Protein AF-0000000066437448 (afdb_homodimer)

Secondary structure (DSSP, 8-state):
-HHHHHHHHHHHHHHT----PEEEEEEEEEEEE--B-TTTEEEEEEE-SSS-EEEEEEEE-S-BSEEEEEEEEEEEESS-TTSEEEEEEEEEHHHHHHHHTTSHHHHHHHHHHHTTEE---SSSBPSEEEEEEEEE----GGGGGSPPEEEEEEEEEEEE-TT--EEEEEEEEEEEEEEEEEES----GGGGGS----/--HHHHHHHHHHHHHT----PEEEEEEEEEEEE--B-TTTEEEEEEE-SSS-EEEEEEEE-S-BSEEEEEEEEEEEESS-TTSEEEEEEEEEHHHHHHHHTTSHHHHHHHHHHHTTEE---SSSBPSEEEEEEEEE----GGGGGSPPEEEEEEEEEEEE-TT--EEEEEEEEEEEEEEEEEES----GGGGGS----

Structure (mmCIF, N/CA/C/O backbone):
data_AF-0000000066437448-model_v1
#
loop_
_entity.id
_entity.type
_entity.pdbx_description
1 polymer 'Uncharacterized protein, isoform A'
#
loop_
_atom_site.group_PDB
_atom_site.id
_atom_site.type_symbol
_atom_site.label_atom_id
_atom_site.label_alt_id
_atom_site.label_comp_id
_atom_site.label_asym_id
_atom_site.label_entity_id
_atom_site.label_seq_id
_atom_site.pdbx_PDB_ins_code
_atom_site.Cartn_x
_atom_site.Cartn_y
_atom_site.Cartn_z
_atom_site.occupancy
_atom_site.B_iso_or_equiv
_atom_site.auth_seq_id
_atom_site.auth_comp_id
_atom_site.auth_asym_id
_atom_site.auth_atom_id
_atom_site.pdbx_PDB_model_num
ATOM 1 N N . MET A 1 1 ? 42.312 22.422 -42.688 1 32.41 1 MET A N 1
ATOM 2 C CA . MET A 1 1 ? 42.344 22 -41.281 1 32.41 1 MET A CA 1
ATOM 3 C C . MET A 1 1 ? 41.062 22.359 -40.562 1 32.41 1 MET A C 1
ATOM 5 O O . MET A 1 1 ? 40.719 21.766 -39.562 1 32.41 1 MET A O 1
ATOM 9 N N . LEU A 1 2 ? 40.344 23.406 -40.938 1 45.53 2 LEU A N 1
ATOM 10 C CA . LEU A 1 2 ? 39.125 23.906 -40.312 1 45.53 2 LEU A CA 1
ATOM 11 C C . LEU A 1 2 ? 37.938 23 -40.625 1 45.53 2 LEU A C 1
ATOM 13 O O . LEU A 1 2 ? 37.031 22.844 -39.781 1 45.53 2 LEU A O 1
ATOM 17 N N . LEU A 1 3 ? 37.75 22.406 -41.781 1 44.84 3 LEU A N 1
ATOM 18 C CA . LEU A 1 3 ? 36.625 21.578 -42.125 1 44.84 3 LEU A CA 1
ATOM 19 C C . LEU A 1 3 ? 36.625 20.266 -41.344 1 44.84 3 LEU A C 1
ATOM 21 O O . LEU A 1 3 ? 35.562 19.734 -41 1 44.84 3 LEU A O 1
ATOM 25 N N . TYR A 1 4 ? 37.812 19.625 -41.031 1 41.59 4 TYR A N 1
ATOM 26 C CA . TYR A 1 4 ? 37.844 18.375 -40.281 1 41.59 4 TYR A CA 1
ATOM 27 C C . TYR A 1 4 ? 37.438 18.609 -38.844 1 41.59 4 TYR A C 1
ATOM 29 O O . TYR A 1 4 ? 37.062 17.672 -38.125 1 41.59 4 TYR A O 1
ATOM 37 N N . THR A 1 5 ? 37.625 19.859 -38.281 1 39.62 5 THR A N 1
ATOM 38 C CA . THR A 1 5 ? 37.219 20.094 -36.875 1 39.62 5 THR A CA 1
ATOM 39 C C . THR A 1 5 ? 35.719 20.156 -36.75 1 39.62 5 THR A C 1
ATOM 41 O O . THR A 1 5 ? 35.156 19.922 -35.688 1 39.62 5 THR A O 1
ATOM 44 N N . ALA A 1 6 ? 34.906 20.562 -37.844 1 45.91 6 ALA A N 1
ATOM 45 C CA . ALA A 1 6 ? 33.469 20.672 -37.656 1 45.91 6 ALA A CA 1
ATOM 46 C C . ALA A 1 6 ? 32.812 19.297 -37.562 1 45.91 6 ALA A C 1
ATOM 48 O O . ALA A 1 6 ? 31.781 19.141 -36.938 1 45.91 6 ALA A O 1
ATOM 49 N N . VAL A 1 7 ? 33.344 18.266 -38.344 1 44.06 7 VAL A N 1
ATOM 50 C CA . VAL A 1 7 ? 32.688 16.953 -38.281 1 44.06 7 VAL A CA 1
ATOM 51 C C . VAL A 1 7 ? 33.031 16.25 -37 1 44.06 7 VAL A C 1
ATOM 53 O O . VAL A 1 7 ? 32.25 15.453 -36.469 1 44.06 7 VAL A O 1
ATOM 56 N N . LEU A 1 8 ? 34.25 16.547 -36.344 1 44.06 8 LEU A N 1
ATOM 57 C CA . LEU A 1 8 ? 34.625 15.789 -35.156 1 44.06 8 LEU A CA 1
ATOM 58 C C . LEU A 1 8 ? 33.844 16.266 -33.938 1 44.06 8 LEU A C 1
ATOM 60 O O . LEU A 1 8 ? 33.656 15.5 -33 1 44.06 8 LEU A O 1
ATOM 64 N N . VAL A 1 9 ? 33.281 17.5 -34 1 45.41 9 VAL A N 1
ATOM 65 C CA . VAL A 1 9 ? 32.625 17.984 -32.812 1 45.41 9 VAL A CA 1
ATOM 66 C C . VAL A 1 9 ? 31.281 17.25 -32.625 1 45.41 9 VAL A C 1
ATOM 68 O O . VAL A 1 9 ? 30.953 16.797 -31.531 1 45.41 9 VAL A O 1
ATOM 71 N N . PRO A 1 10 ? 30.438 17.094 -33.75 1 42.94 10 PRO A N 1
ATOM 72 C CA . PRO A 1 10 ? 29.203 16.375 -33.438 1 42.94 10 PRO A CA 1
ATOM 73 C C . PRO A 1 10 ? 29.438 14.898 -33.094 1 42.94 10 PRO A C 1
ATOM 75 O O . PRO A 1 10 ? 28.688 14.312 -32.312 1 42.94 10 PRO A O 1
ATOM 78 N N . VAL A 1 11 ? 30.484 14.289 -33.688 1 42.41 11 VAL A N 1
ATOM 79 C CA . VAL A 1 11 ? 30.766 12.898 -33.375 1 42.41 11 VAL A CA 1
ATOM 80 C C . VAL A 1 11 ? 31.266 12.797 -31.922 1 42.41 11 VAL A C 1
ATOM 82 O O . VAL A 1 11 ? 30.875 11.883 -31.188 1 42.41 11 VAL A O 1
ATOM 85 N N . LEU A 1 12 ? 32.25 13.711 -31.5 1 38.25 12 LEU A N 1
ATOM 86 C CA . LEU A 1 12 ? 32.688 13.641 -30.109 1 38.25 12 LEU A CA 1
ATOM 87 C C . LEU A 1 12 ? 31.531 13.977 -29.156 1 38.25 12 LEU A C 1
ATOM 89 O O . LEU A 1 12 ? 31.438 13.406 -28.062 1 38.25 12 LEU A O 1
ATOM 93 N N . MET A 1 13 ? 30.672 14.961 -29.547 1 40.5 13 MET A N 1
ATOM 94 C CA . MET A 1 13 ? 29.562 15.219 -28.641 1 40.5 13 MET A CA 1
ATOM 95 C C . MET A 1 13 ? 28.609 14.031 -28.594 1 40.5 13 MET A C 1
ATOM 97 O O . MET A 1 13 ? 27.875 13.852 -27.625 1 40.5 13 MET A O 1
ATOM 101 N N . ALA A 1 14 ? 28.375 13.406 -29.797 1 39.91 14 ALA A N 1
ATOM 102 C CA . ALA A 1 14 ? 27.484 12.25 -29.812 1 39.91 14 ALA A CA 1
ATOM 103 C C . ALA A 1 14 ? 28.094 11.086 -29.031 1 39.91 14 ALA A C 1
ATOM 105 O O . ALA A 1 14 ? 27.375 10.219 -28.531 1 39.91 14 ALA A O 1
ATOM 106 N N . MET A 1 15 ? 29.359 10.867 -29.062 1 36.28 15 MET A N 1
ATOM 107 C CA . MET A 1 15 ? 29.953 9.695 -28.438 1 36.28 15 MET A CA 1
ATOM 108 C C . MET A 1 15 ? 29.906 9.812 -26.906 1 36.28 15 MET A C 1
ATOM 110 O O . MET A 1 15 ? 30.109 8.828 -26.203 1 36.28 15 MET A O 1
ATOM 114 N N . CYS A 1 16 ? 30.141 11.039 -26.406 1 36.47 16 CYS A N 1
ATOM 115 C CA . CYS A 1 16 ? 30.109 11.086 -24.953 1 36.47 16 CYS A CA 1
ATOM 116 C C . CYS A 1 16 ? 28.688 10.961 -24.422 1 36.47 16 CYS A C 1
ATOM 118 O O . CYS A 1 16 ? 28.203 11.836 -23.703 1 36.47 16 CYS A O 1
ATOM 120 N N . HIS A 1 17 ? 27.766 10.602 -25.25 1 40 17 HIS A N 1
ATOM 121 C CA . HIS A 1 17 ? 26.578 10.156 -24.516 1 40 17 HIS A CA 1
ATOM 122 C C . HIS A 1 17 ? 26.953 9.156 -23.422 1 40 17 HIS A C 1
ATOM 124 O O . HIS A 1 17 ? 26.828 7.945 -23.609 1 40 17 HIS A O 1
ATOM 130 N N . GLY A 1 18 ? 28.125 9.289 -22.859 1 42.72 18 GLY A N 1
ATOM 131 C CA . GLY A 1 18 ? 28.281 8.484 -21.656 1 42.72 18 GLY A CA 1
ATOM 132 C C . GLY A 1 18 ? 26.984 8.32 -20.891 1 42.72 18 GLY A C 1
ATOM 133 O O . GLY A 1 18 ? 26.281 9.305 -20.609 1 42.72 18 GLY A O 1
ATOM 134 N N . SER A 1 19 ? 26.25 7.363 -21.141 1 50.62 19 SER A N 1
ATOM 135 C CA . SER A 1 19 ? 25.062 6.988 -20.375 1 50.62 19 SER A CA 1
ATOM 136 C C . SER A 1 19 ? 25.219 7.336 -18.906 1 50.62 19 SER A C 1
ATOM 138 O O . SER A 1 19 ? 26.078 6.785 -18.219 1 50.62 19 SER A O 1
ATOM 140 N N . LEU A 1 20 ? 25.219 8.562 -18.531 1 61.41 20 LEU A N 1
ATOM 141 C CA . LEU A 1 20 ? 25.312 9.031 -17.156 1 61.41 20 LEU A CA 1
ATOM 142 C C . LEU A 1 20 ? 24.531 8.133 -16.219 1 61.41 20 LEU A C 1
ATOM 144 O O . LEU A 1 20 ? 23.344 7.875 -16.453 1 61.41 20 LEU A O 1
ATOM 148 N N . ALA A 1 21 ? 25.297 7.348 -15.414 1 77.12 21 ALA A N 1
ATOM 149 C CA . ALA A 1 21 ? 24.75 6.492 -14.359 1 77.12 21 ALA A CA 1
ATOM 150 C C . ALA A 1 21 ? 23.828 7.277 -13.422 1 77.12 21 ALA A C 1
ATOM 152 O O . ALA A 1 21 ? 24.094 8.453 -13.141 1 77.12 21 ALA A O 1
ATOM 153 N N . GLU A 1 22 ? 22.641 6.801 -13.336 1 86.44 22 GLU A N 1
ATOM 154 C CA . GLU A 1 22 ? 21.703 7.348 -12.367 1 86.44 22 GLU A CA 1
ATOM 155 C C . GLU A 1 22 ? 21.719 6.543 -11.07 1 86.44 22 GLU A C 1
ATOM 157 O O . GLU A 1 22 ? 21.984 5.34 -11.078 1 86.44 22 GLU A O 1
ATOM 162 N N . LYS A 1 23 ? 21.609 7.324 -9.992 1 90.25 23 LYS A N 1
ATOM 163 C CA . LYS A 1 23 ? 21.516 6.637 -8.711 1 90.25 23 LYS A CA 1
ATOM 164 C C . LYS A 1 23 ? 20.094 6.105 -8.484 1 90.25 23 LYS A C 1
ATOM 166 O O . LYS A 1 23 ? 19.125 6.797 -8.766 1 90.25 23 LYS A O 1
ATOM 171 N N . MET A 1 24 ? 20.094 4.824 -8.086 1 89.31 24 MET A N 1
ATOM 172 C CA . MET A 1 24 ? 18.812 4.172 -7.859 1 89.31 24 MET A CA 1
ATOM 173 C C . MET A 1 24 ? 18.906 3.137 -6.742 1 89.31 24 MET A C 1
ATOM 175 O O . MET A 1 24 ? 19.969 2.533 -6.547 1 89.31 24 MET A O 1
ATOM 179 N N . MET A 1 25 ? 17.812 3.084 -6.027 1 90.88 25 MET A N 1
ATOM 180 C CA . MET A 1 25 ? 17.734 2.016 -5.035 1 90.88 25 MET A CA 1
ATOM 181 C C . MET A 1 25 ? 17.234 0.721 -5.66 1 90.88 25 MET A C 1
ATOM 183 O O . MET A 1 25 ? 16.219 0.718 -6.355 1 90.88 25 MET A O 1
ATOM 187 N N . ARG A 1 26 ? 17.922 -0.376 -5.449 1 91.06 26 ARG A N 1
ATOM 188 C CA . ARG A 1 26 ? 17.531 -1.699 -5.922 1 91.06 26 ARG A CA 1
ATOM 189 C C . ARG A 1 26 ? 17.656 -2.738 -4.812 1 91.06 26 ARG A C 1
ATOM 191 O O . ARG A 1 26 ? 18.469 -2.578 -3.896 1 91.06 26 ARG A O 1
ATOM 198 N N . PRO A 1 27 ? 16.859 -3.746 -4.988 1 90.44 27 PRO A N 1
ATOM 199 C CA . PRO A 1 27 ? 16.984 -4.812 -3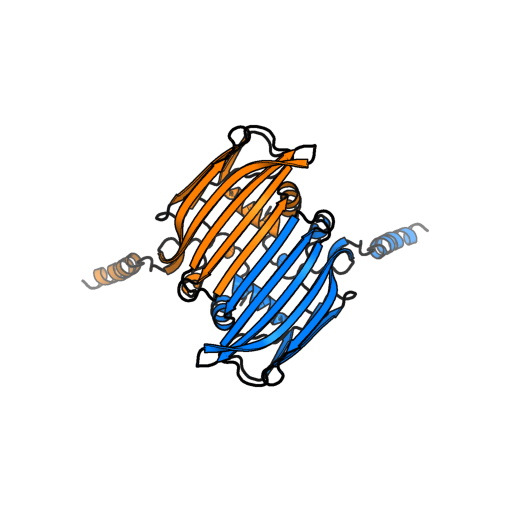.992 1 90.44 27 PRO A CA 1
ATOM 200 C C . PRO A 1 27 ? 18.234 -5.672 -4.211 1 90.44 27 PRO A C 1
ATOM 202 O O . PRO A 1 27 ? 18.609 -5.926 -5.355 1 90.44 27 PRO A O 1
ATOM 205 N N . LYS A 1 28 ? 18.891 -5.961 -3.18 1 90.88 28 LYS A N 1
ATOM 206 C CA . LYS A 1 28 ? 19.922 -6.984 -3.115 1 90.88 28 LYS A CA 1
ATOM 207 C C . LYS A 1 28 ? 19.516 -8.133 -2.203 1 90.88 28 LYS A C 1
ATOM 209 O O . LYS A 1 28 ? 19.531 -8.008 -0.978 1 90.88 28 LYS A O 1
ATOM 214 N N . PHE A 1 29 ? 19.203 -9.258 -2.838 1 91.12 29 PHE A N 1
ATOM 215 C CA . PHE A 1 29 ? 18.719 -10.406 -2.078 1 91.12 29 PHE A CA 1
ATOM 216 C C . PHE A 1 29 ? 19.891 -11.148 -1.432 1 91.12 29 PHE A C 1
ATOM 218 O O . PHE A 1 29 ? 20.906 -11.406 -2.08 1 91.12 29 PHE A O 1
ATOM 225 N N . LYS A 1 30 ? 19.719 -11.469 -0.169 1 90.56 30 LYS A N 1
ATOM 226 C CA . LYS A 1 30 ? 20.734 -12.219 0.579 1 90.56 30 LYS A CA 1
ATOM 227 C C . LYS A 1 30 ? 20.25 -13.641 0.881 1 90.56 30 LYS A C 1
ATOM 229 O O . LYS A 1 30 ? 21.062 -14.555 1.012 1 90.56 30 LYS A O 1
ATOM 234 N N . ASP A 1 31 ? 19 -13.734 1.076 1 89.56 31 ASP A N 1
ATOM 235 C CA . ASP A 1 31 ? 18.391 -15.016 1.415 1 89.56 31 ASP A CA 1
ATOM 236 C C . ASP A 1 31 ? 17.156 -15.281 0.575 1 89.56 31 ASP A C 1
ATOM 238 O O . ASP A 1 31 ? 16.234 -14.461 0.555 1 89.56 31 ASP A O 1
ATOM 242 N N . ILE A 1 32 ? 17.203 -16.328 -0.167 1 90.38 32 ILE A N 1
ATOM 243 C CA . ILE A 1 32 ? 16.047 -16.797 -0.925 1 90.38 32 ILE A CA 1
ATOM 244 C C . ILE A 1 32 ? 15.812 -18.281 -0.653 1 90.38 32 ILE A C 1
ATOM 246 O O . ILE A 1 32 ? 16.656 -19.109 -0.965 1 90.38 32 ILE A O 1
ATOM 250 N N . LYS A 1 33 ? 14.734 -18.469 0.005 1 94.44 33 LYS A N 1
ATOM 251 C CA . LYS A 1 33 ? 14.328 -19.859 0.261 1 94.44 33 LYS A CA 1
ATOM 252 C C . LYS A 1 33 ? 12.906 -20.094 -0.234 1 94.44 33 LYS A C 1
ATOM 254 O O . LYS A 1 33 ? 11.984 -19.344 0.085 1 94.44 33 LYS A O 1
ATOM 259 N N . PHE A 1 34 ? 12.734 -21.016 -0.978 1 93.88 34 PHE A N 1
ATOM 260 C CA . PHE A 1 34 ? 11.383 -21.344 -1.413 1 93.88 34 PHE A CA 1
ATOM 261 C C . PHE A 1 34 ? 11.07 -22.812 -1.173 1 93.88 34 PHE A C 1
ATOM 263 O O . PHE A 1 34 ? 11.977 -23.656 -1.163 1 93.88 34 PHE A O 1
ATOM 270 N N . TRP A 1 35 ? 9.93 -23.094 -0.94 1 97.38 35 TRP A N 1
ATOM 271 C CA . TRP A 1 35 ? 9.398 -24.422 -0.716 1 97.38 35 TRP A CA 1
ATOM 272 C C . TRP A 1 35 ? 8.008 -24.578 -1.327 1 97.38 35 TRP A C 1
ATOM 274 O O . TRP A 1 35 ? 7.195 -23.641 -1.264 1 97.38 35 TRP A O 1
ATOM 284 N N . SER A 1 36 ? 7.793 -25.672 -1.962 1 98 36 SER A N 1
ATOM 285 C CA . SER A 1 36 ? 6.465 -26.016 -2.467 1 98 36 SER A CA 1
ATOM 286 C C . SER A 1 36 ? 6.117 -27.469 -2.186 1 98 36 SER A C 1
ATOM 288 O O . SER A 1 36 ? 7.008 -28.312 -2.064 1 98 36 SER A O 1
ATOM 290 N N . ASP A 1 37 ? 4.895 -27.75 -1.979 1 98.44 37 ASP A N 1
ATOM 291 C CA . ASP A 1 37 ? 4.402 -29.125 -1.963 1 98.44 37 ASP A CA 1
ATOM 292 C C . ASP A 1 37 ? 4.184 -29.656 -3.381 1 98.44 37 ASP A C 1
ATOM 294 O O . ASP A 1 37 ? 3.219 -29.266 -4.047 1 98.44 37 ASP A O 1
ATOM 298 N N . GLU A 1 38 ? 4.957 -30.562 -3.799 1 97.38 38 GLU A N 1
ATOM 299 C CA . GLU A 1 38 ? 4.996 -31.031 -5.184 1 97.38 38 GLU A CA 1
ATOM 300 C C . GLU A 1 38 ? 3.703 -31.734 -5.562 1 97.38 38 GLU A C 1
ATOM 302 O O . GLU A 1 38 ? 3.422 -31.938 -6.746 1 97.38 38 GLU A O 1
ATOM 307 N N . LYS A 1 39 ? 3.016 -32.125 -4.531 1 97.56 39 LYS A N 1
ATOM 308 C CA . LYS A 1 39 ? 1.716 -32.719 -4.828 1 97.56 39 LYS A CA 1
ATOM 309 C C . LYS A 1 39 ? 0.787 -31.703 -5.488 1 97.56 39 LYS A C 1
ATOM 311 O O . LYS A 1 39 ? -0.072 -32.062 -6.293 1 97.56 39 LYS A O 1
ATOM 316 N N . PHE A 1 40 ? 1.05 -30.438 -5.188 1 98 40 PHE A N 1
ATOM 317 C CA . PHE A 1 40 ? 0.139 -29.391 -5.652 1 98 40 PHE A CA 1
ATOM 318 C C . PHE A 1 40 ? 0.825 -28.484 -6.668 1 98 40 PHE A C 1
ATOM 320 O O . PHE A 1 40 ? 0.279 -28.219 -7.742 1 98 40 PHE A O 1
ATOM 327 N N . VAL A 1 41 ? 2.004 -28.031 -6.285 1 98.31 41 VAL A N 1
ATOM 328 C CA . VAL A 1 41 ? 2.678 -27.031 -7.105 1 98.31 41 VAL A CA 1
ATOM 329 C C . VAL A 1 41 ? 4.191 -27.203 -7.004 1 98.31 41 VAL A C 1
ATOM 331 O O . VAL A 1 41 ? 4.695 -27.719 -6.008 1 98.31 41 VAL A O 1
ATOM 334 N N . SER A 1 42 ? 4.875 -26.844 -8.062 1 98.31 42 SER A N 1
ATOM 335 C CA . SER A 1 42 ? 6.309 -26.578 -8.086 1 98.31 42 SER A CA 1
ATOM 336 C C . SER A 1 42 ? 6.609 -25.188 -8.633 1 98.31 42 SER A C 1
ATOM 338 O O . SER A 1 42 ? 6.004 -24.75 -9.617 1 98.31 42 SER A O 1
ATOM 340 N N . HIS A 1 43 ? 7.434 -24.516 -7.91 1 96.88 43 HIS A N 1
ATOM 341 C CA . HIS A 1 43 ? 7.711 -23.156 -8.391 1 96.88 43 HIS A CA 1
ATOM 342 C C . HIS A 1 43 ? 9.172 -22.781 -8.172 1 96.88 43 HIS A C 1
ATOM 344 O O . HIS A 1 43 ? 9.898 -23.484 -7.453 1 96.88 43 HIS A O 1
ATOM 350 N N . LYS A 1 44 ? 9.617 -21.781 -8.898 1 93.88 44 LYS A N 1
ATOM 351 C CA . LYS A 1 44 ? 10.977 -21.25 -8.812 1 93.88 44 LYS A CA 1
ATOM 352 C C . LYS A 1 44 ? 10.984 -19.75 -9.07 1 93.88 44 LYS A C 1
ATOM 354 O O . LYS A 1 44 ? 10.234 -19.25 -9.906 1 93.88 44 LYS A O 1
ATOM 359 N N . VAL A 1 45 ? 11.758 -19.109 -8.289 1 90.81 45 VAL A N 1
ATOM 360 C CA . VAL A 1 45 ? 11.992 -17.688 -8.461 1 90.81 45 VAL A CA 1
ATOM 361 C C . VAL A 1 45 ? 13.484 -17.422 -8.664 1 90.81 45 VAL A C 1
ATOM 363 O O . VAL A 1 45 ? 14.312 -17.922 -7.898 1 90.81 45 VAL A O 1
ATOM 366 N N . VAL A 1 46 ? 13.742 -16.641 -9.703 1 88.06 46 VAL A N 1
ATOM 367 C CA . VAL A 1 46 ? 15.141 -16.297 -9.961 1 88.06 46 VAL A CA 1
ATOM 368 C C . VAL A 1 46 ? 15.273 -14.789 -10.148 1 88.06 46 VAL A C 1
ATOM 370 O O . VAL A 1 46 ? 14.484 -14.18 -10.875 1 88.06 46 VAL A O 1
ATOM 373 N N . TYR A 1 47 ? 16.188 -14.219 -9.406 1 83.94 47 TYR A N 1
ATOM 374 C CA . TYR A 1 47 ? 16.531 -12.812 -9.539 1 83.94 47 TYR A CA 1
ATOM 375 C C . TYR A 1 47 ? 18.031 -12.633 -9.75 1 83.94 47 TYR A C 1
ATOM 377 O O . TYR A 1 47 ? 18.844 -13.156 -8.969 1 83.94 47 TYR A O 1
ATOM 385 N N . ASP A 1 48 ? 18.312 -11.953 -10.844 1 75.56 48 ASP A N 1
ATOM 386 C CA 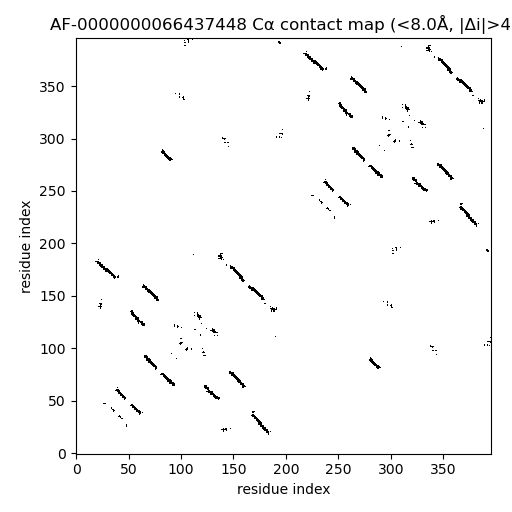. ASP A 1 48 ? 19.703 -11.625 -11.125 1 75.56 48 ASP A CA 1
ATOM 387 C C . ASP A 1 48 ? 20.016 -10.188 -10.719 1 75.56 48 ASP A C 1
ATOM 389 O O . ASP A 1 48 ? 19.484 -9.242 -11.305 1 75.56 48 ASP A O 1
ATOM 393 N N . ASN A 1 49 ? 20.938 -10.055 -9.797 1 71.88 49 ASN A N 1
ATOM 394 C CA . ASN A 1 49 ? 21.281 -8.727 -9.312 1 71.88 49 ASN A CA 1
ATOM 395 C C . ASN A 1 49 ? 21.938 -7.883 -10.398 1 71.88 49 ASN A C 1
ATOM 397 O O . ASN A 1 49 ? 21.844 -6.656 -10.383 1 71.88 49 ASN A O 1
ATOM 401 N N . SER A 1 50 ? 22.656 -8.414 -11.32 1 72.12 50 SER A N 1
ATOM 402 C CA . SER A 1 50 ? 23.359 -7.695 -12.383 1 72.12 50 SER A CA 1
ATOM 403 C C . SER A 1 50 ? 22.391 -7.32 -13.508 1 72.12 50 SER A C 1
ATOM 405 O O . SER A 1 50 ? 22.641 -6.359 -14.242 1 72.12 50 SER A O 1
ATOM 407 N N . ASP A 1 51 ? 21.297 -8.055 -13.633 1 74.81 51 ASP A N 1
ATOM 408 C CA . ASP A 1 51 ? 20.172 -7.82 -14.516 1 74.81 51 ASP A CA 1
ATOM 409 C C . ASP A 1 51 ? 18.844 -7.934 -13.758 1 74.81 51 ASP A C 1
ATOM 411 O O . ASP A 1 51 ? 18.203 -8.984 -13.766 1 74.81 51 ASP A O 1
ATOM 415 N N . PRO A 1 52 ? 18.516 -6.84 -13.172 1 79.56 52 PRO A N 1
ATOM 416 C CA . PRO A 1 52 ? 17.5 -6.93 -12.117 1 79.56 52 PRO A CA 1
ATOM 417 C C . PRO A 1 52 ? 16.125 -7.34 -12.641 1 79.56 52 PRO A C 1
ATOM 419 O O . PRO A 1 52 ? 15.125 -6.707 -12.32 1 79.56 52 PRO A O 1
ATOM 422 N N . HIS A 1 53 ? 16.141 -8.398 -13.406 1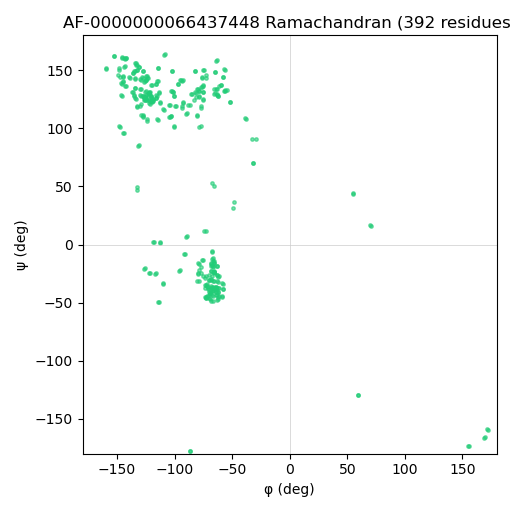 85.19 53 HIS A N 1
ATOM 423 C CA . HIS A 1 53 ? 14.891 -9.016 -13.844 1 85.19 53 HIS A CA 1
ATOM 424 C C . HIS A 1 53 ? 14.461 -10.133 -12.891 1 85.19 53 HIS A C 1
ATOM 426 O O . HIS A 1 53 ? 15.305 -10.875 -12.383 1 85.19 53 HIS A O 1
ATOM 432 N N . LEU A 1 54 ? 13.211 -10.148 -12.719 1 87.38 54 LEU A N 1
ATOM 433 C CA . LEU A 1 54 ? 12.617 -11.242 -11.961 1 87.38 54 LEU A CA 1
ATOM 434 C C . LEU A 1 54 ? 12.008 -12.281 -12.898 1 87.38 54 LEU A C 1
ATOM 436 O O . LEU A 1 54 ? 11.273 -11.93 -13.82 1 87.38 54 LEU A O 1
ATOM 440 N N . ASN A 1 55 ? 12.406 -13.555 -12.695 1 92.06 55 ASN A N 1
ATOM 441 C CA . ASN A 1 55 ? 11.773 -14.688 -13.359 1 92.06 55 ASN A CA 1
ATOM 442 C C . ASN A 1 55 ? 11.039 -15.586 -12.367 1 92.06 55 ASN A C 1
ATOM 444 O O . ASN A 1 55 ? 11.562 -15.891 -11.289 1 92.06 55 ASN A O 1
ATOM 448 N N . PHE A 1 56 ? 9.859 -15.875 -12.727 1 93.69 56 PHE A N 1
ATOM 449 C CA . PHE A 1 56 ? 9.031 -16.766 -11.922 1 93.69 56 PHE A CA 1
ATOM 450 C C . PHE A 1 56 ? 8.422 -17.859 -12.781 1 93.69 56 PHE A C 1
ATOM 452 O O . PHE A 1 56 ? 8.008 -17.625 -13.914 1 93.69 56 PHE A O 1
ATOM 459 N N . SER A 1 57 ? 8.508 -19.094 -12.258 1 96.56 57 SER A N 1
ATOM 460 C CA . SER A 1 57 ? 7.828 -20.219 -12.898 1 96.56 57 SER A CA 1
ATOM 461 C C . SER A 1 57 ? 7.098 -21.078 -11.875 1 96.56 57 SER A C 1
ATOM 463 O O . SER A 1 57 ? 7.594 -21.281 -10.766 1 96.56 57 SER A O 1
ATOM 465 N N . MET A 1 58 ? 5.996 -21.531 -12.297 1 97.75 58 MET A N 1
ATOM 466 C CA . MET A 1 58 ? 5.188 -22.391 -11.43 1 97.75 58 MET A CA 1
ATOM 467 C C . MET A 1 58 ? 4.445 -23.438 -12.242 1 97.75 58 MET A C 1
ATOM 469 O O . MET A 1 58 ? 3.857 -23.141 -13.281 1 97.75 58 MET A O 1
ATOM 473 N N . GLU A 1 59 ? 4.586 -24.594 -11.836 1 98.56 59 GLU A N 1
ATOM 474 C CA . GLU A 1 59 ? 3.773 -25.688 -12.359 1 98.56 59 GLU A CA 1
ATOM 475 C C . GLU A 1 59 ? 2.695 -26.109 -11.367 1 98.56 59 GLU A C 1
ATOM 477 O O . GLU A 1 59 ? 2.998 -26.438 -10.219 1 98.56 59 GLU A O 1
ATOM 482 N N . VAL A 1 60 ? 1.511 -25.984 -11.82 1 98.38 60 VAL A N 1
ATOM 483 C CA . VAL A 1 60 ? 0.391 -26.469 -11.016 1 98.38 60 VAL A CA 1
ATOM 484 C C . VAL A 1 60 ? 0.053 -27.906 -11.406 1 98.38 60 VAL A C 1
ATOM 486 O O . VAL A 1 60 ? -0.292 -28.172 -12.562 1 98.38 60 VAL A O 1
ATOM 489 N N . HIS A 1 61 ? 0.097 -28.812 -10.406 1 98.5 61 HIS A N 1
ATOM 490 C CA . HIS A 1 61 ? 0.037 -30.234 -10.703 1 98.5 61 HIS A CA 1
ATOM 491 C C . HIS A 1 61 ? -1.386 -30.766 -10.57 1 98.5 61 HIS A C 1
ATOM 493 O O . HIS A 1 61 ? -1.701 -31.844 -11.07 1 98.5 61 HIS A O 1
ATOM 499 N N . GLN A 1 62 ? -2.166 -30.109 -9.844 1 96.81 62 GLN A N 1
ATOM 500 C CA . GLN A 1 62 ? -3.596 -30.391 -9.758 1 96.81 62 GLN A CA 1
ATOM 501 C C . GLN A 1 62 ? -4.402 -29.109 -9.633 1 96.81 62 GLN A C 1
ATOM 503 O O . GLN A 1 62 ? -3.893 -28.094 -9.133 1 96.81 62 GLN A O 1
ATOM 508 N N . GLU A 1 63 ? -5.59 -29.203 -10.078 1 96.31 63 GLU A N 1
ATOM 509 C CA . GLU A 1 63 ? -6.441 -28.016 -10 1 96.31 63 GLU A CA 1
ATOM 510 C C . GLU A 1 63 ? -6.555 -27.516 -8.562 1 96.31 63 GLU A C 1
ATOM 512 O O . GLU A 1 63 ? -6.75 -28.312 -7.637 1 96.31 63 GLU A O 1
ATOM 517 N N . LEU A 1 64 ? -6.371 -26.25 -8.414 1 96.88 64 LEU A N 1
ATOM 518 C CA . LEU A 1 64 ? -6.535 -25.625 -7.109 1 96.88 64 LEU A CA 1
ATOM 519 C C . LEU A 1 64 ? -7.867 -24.875 -7.023 1 96.88 64 LEU A C 1
ATOM 521 O O . LEU A 1 64 ? -8.023 -23.812 -7.617 1 96.88 64 LEU A O 1
ATOM 525 N N . HIS A 1 65 ? -8.742 -25.375 -6.242 1 94.12 65 HIS A N 1
ATOM 526 C CA . HIS A 1 65 ? -10.086 -24.828 -6.176 1 94.12 65 HIS A CA 1
ATOM 527 C C . HIS A 1 65 ? -10.086 -23.438 -5.559 1 94.12 65 HIS A C 1
ATOM 529 O O . HIS A 1 65 ? -10.703 -22.516 -6.098 1 94.12 65 HIS A O 1
ATOM 535 N N . ASP A 1 66 ? -9.445 -23.297 -4.484 1 96.31 66 ASP A N 1
ATOM 536 C CA . ASP A 1 66 ? -9.328 -22.031 -3.766 1 96.31 66 ASP A CA 1
ATOM 537 C C . ASP A 1 66 ? -7.957 -21.906 -3.104 1 96.31 66 ASP A C 1
ATOM 539 O O . ASP A 1 66 ? -7.324 -22.906 -2.773 1 96.31 66 ASP A O 1
ATOM 543 N N . VAL A 1 67 ? -7.484 -20.688 -3.078 1 97.62 67 VAL A N 1
ATOM 544 C CA . VAL A 1 67 ? -6.133 -20.484 -2.564 1 97.62 67 VAL A CA 1
ATOM 545 C C . VAL A 1 67 ? -6.109 -19.25 -1.657 1 97.62 67 VAL A C 1
ATOM 547 O O . VAL A 1 67 ? -6.641 -18.203 -2.014 1 97.62 67 VAL A O 1
ATOM 550 N N . ASP A 1 68 ? -5.535 -19.391 -0.484 1 97.94 68 ASP A N 1
ATOM 551 C CA . ASP A 1 68 ? -5.215 -18.281 0.398 1 97.94 68 ASP A CA 1
ATOM 552 C C . ASP A 1 68 ? -3.729 -17.938 0.34 1 97.94 68 ASP A C 1
ATOM 554 O O . ASP A 1 68 ? -2.893 -18.828 0.133 1 97.94 68 ASP A O 1
ATOM 558 N N . ILE A 1 69 ? -3.475 -16.688 0.546 1 97.88 69 ILE A N 1
ATOM 559 C CA . ILE A 1 69 ? -2.078 -16.297 0.688 1 97.88 69 ILE A CA 1
ATOM 560 C C . ILE A 1 69 ? -1.883 -15.555 2.012 1 97.88 69 ILE A C 1
ATOM 562 O O . ILE A 1 69 ? -2.781 -14.852 2.475 1 97.88 69 ILE A O 1
ATOM 566 N N . HIS A 1 70 ? -0.822 -15.812 2.604 1 98.56 70 HIS A N 1
ATOM 567 C CA . HIS A 1 70 ? -0.328 -15.07 3.758 1 98.56 70 HIS A CA 1
ATOM 568 C C . HIS A 1 70 ? 1.018 -14.422 3.459 1 98.56 70 HIS A C 1
ATOM 570 O O . HIS A 1 70 ? 1.957 -15.094 3.031 1 98.56 70 HIS A O 1
ATOM 576 N N . VAL A 1 71 ? 1.051 -13.109 3.666 1 98.5 71 VAL A N 1
ATOM 577 C CA . VAL A 1 71 ? 2.264 -12.367 3.348 1 98.5 71 VAL A CA 1
ATOM 578 C C . VAL A 1 71 ? 2.699 -11.547 4.559 1 98.5 71 VAL A C 1
ATOM 580 O O . VAL A 1 71 ? 1.896 -10.805 5.137 1 98.5 71 VAL A O 1
ATOM 583 N N . GLU A 1 72 ? 3.926 -11.711 4.918 1 98.75 72 GLU A N 1
ATOM 584 C CA . GLU A 1 72 ? 4.582 -10.859 5.906 1 98.75 72 GLU A CA 1
ATOM 585 C C . GLU A 1 72 ? 5.727 -10.062 5.281 1 98.75 72 GLU A C 1
ATOM 587 O O . GLU A 1 72 ? 6.562 -10.625 4.574 1 98.75 72 GLU A O 1
ATOM 592 N N . VAL A 1 73 ? 5.676 -8.797 5.496 1 98.62 73 VAL A N 1
ATOM 593 C CA . VAL A 1 73 ? 6.746 -7.934 5.008 1 98.62 73 VAL A CA 1
ATOM 594 C C . VAL A 1 73 ? 7.305 -7.102 6.16 1 98.62 73 VAL A C 1
ATOM 596 O O . VAL A 1 73 ? 6.551 -6.453 6.891 1 98.62 73 VAL A O 1
ATOM 599 N N . ARG A 1 74 ? 8.57 -7.176 6.305 1 98.69 74 ARG A N 1
ATOM 600 C CA . ARG A 1 74 ? 9.281 -6.316 7.246 1 98.69 74 ARG A CA 1
ATOM 601 C C . ARG A 1 74 ? 10.352 -5.496 6.531 1 98.69 74 ARG A C 1
ATOM 603 O O . ARG A 1 74 ? 11.211 -6.055 5.844 1 98.69 74 ARG A O 1
ATOM 610 N N . ILE A 1 75 ? 10.227 -4.254 6.645 1 98.12 75 ILE A N 1
ATOM 611 C CA . ILE A 1 75 ? 11.211 -3.322 6.113 1 98.12 75 ILE A CA 1
ATOM 612 C C . ILE A 1 75 ? 11.75 -2.436 7.234 1 98.12 75 ILE A C 1
ATOM 614 O O . ILE A 1 75 ? 10.969 -1.854 7.996 1 98.12 75 ILE A O 1
ATOM 618 N N . THR A 1 76 ? 13.031 -2.322 7.324 1 98.38 76 THR A N 1
ATOM 619 C CA . THR A 1 76 ? 13.641 -1.531 8.391 1 98.38 76 THR A CA 1
ATOM 620 C C . THR A 1 76 ? 14.742 -0.641 7.836 1 98.38 76 THR A C 1
ATOM 622 O O . THR A 1 76 ? 15.547 -1.08 7.008 1 98.38 76 THR A O 1
ATOM 625 N N . ASN A 1 77 ? 14.695 0.583 8.289 1 96.75 77 ASN A N 1
ATOM 626 C CA . ASN A 1 77 ? 15.812 1.469 7.992 1 96.75 77 ASN A CA 1
ATOM 627 C C . ASN A 1 77 ? 17.109 0.956 8.609 1 96.75 77 ASN A C 1
ATOM 629 O O . ASN A 1 77 ? 17.203 0.773 9.82 1 96.75 77 ASN A O 1
ATOM 633 N N . LYS A 1 78 ? 18.094 0.854 7.816 1 95.38 78 LYS A N 1
ATOM 634 C CA . LYS A 1 78 ? 19.328 0.255 8.289 1 95.38 78 LYS A CA 1
ATOM 635 C C . LYS A 1 78 ? 20.062 1.184 9.258 1 95.38 78 LYS A C 1
ATOM 637 O O . LYS A 1 78 ? 20.75 0.722 10.172 1 95.38 78 LYS A O 1
ATOM 642 N N . GLN A 1 79 ? 20 2.436 9.016 1 92.75 79 GLN A N 1
ATOM 643 C CA . GLN A 1 79 ? 20.719 3.412 9.828 1 92.75 79 GLN A CA 1
ATOM 644 C C . GLN A 1 79 ? 19.953 3.705 11.125 1 92.75 79 GLN A C 1
ATOM 646 O O . GLN A 1 79 ? 20.562 4.051 12.141 1 92.75 79 GLN A O 1
ATOM 651 N N . ASP A 1 80 ? 18.672 3.641 11.086 1 94.12 80 ASP A N 1
ATOM 652 C CA . ASP A 1 80 ? 17.828 3.908 12.25 1 94.12 80 ASP A CA 1
ATOM 653 C C . ASP A 1 80 ? 16.609 2.996 12.273 1 94.12 80 ASP A C 1
ATOM 655 O O . ASP A 1 80 ? 15.57 3.328 11.688 1 94.12 80 ASP A O 1
ATOM 659 N N . PRO A 1 81 ? 16.688 1.938 12.984 1 96 81 PRO A N 1
ATOM 660 C CA . PRO A 1 81 ? 15.633 0.925 12.953 1 96 81 PRO A CA 1
ATOM 661 C C . PRO A 1 81 ? 14.32 1.426 13.555 1 96 81 PRO A C 1
ATOM 663 O O . PRO A 1 81 ? 13.297 0.73 13.492 1 96 81 PRO A O 1
ATOM 666 N N . TYR A 1 82 ? 14.383 2.633 14.102 1 96.06 82 TYR A N 1
ATOM 667 C CA . TYR A 1 82 ? 13.141 3.248 14.555 1 96.06 82 TYR A CA 1
ATOM 668 C C . TYR A 1 82 ? 12.141 3.379 13.406 1 96.06 82 TYR A C 1
ATOM 670 O O . TYR A 1 82 ? 10.93 3.248 13.609 1 96.06 82 TYR A O 1
ATOM 678 N N . TYR A 1 83 ? 12.68 3.602 12.305 1 96.69 83 TYR A N 1
ATOM 679 C CA . TYR A 1 83 ? 11.852 3.697 11.109 1 96.69 83 TYR A CA 1
ATOM 680 C C . TYR A 1 83 ? 11.672 2.332 10.461 1 96.69 83 TYR A C 1
ATOM 682 O O . TYR A 1 83 ? 12.641 1.735 9.984 1 96.69 83 TYR A O 1
ATOM 690 N N . ASN A 1 84 ? 10.5 1.865 10.492 1 98 84 ASN A N 1
ATOM 691 C CA . ASN A 1 84 ? 10.227 0.533 9.969 1 98 84 ASN A CA 1
ATOM 692 C C . ASN A 1 84 ? 8.781 0.41 9.484 1 98 84 ASN A C 1
ATOM 694 O O . ASN A 1 84 ? 7.953 1.279 9.758 1 98 84 ASN A O 1
ATOM 698 N N . THR A 1 85 ? 8.555 -0.596 8.688 1 98.19 85 THR A N 1
ATOM 699 C CA . THR A 1 85 ? 7.234 -0.98 8.203 1 98.19 85 THR A CA 1
ATOM 700 C C . THR A 1 85 ? 7.031 -2.488 8.328 1 98.19 85 THR A C 1
ATOM 702 O O . THR A 1 85 ? 7.855 -3.271 7.852 1 98.19 85 THR A O 1
ATOM 705 N N . ASN A 1 86 ? 5.969 -2.797 8.984 1 98.75 86 ASN A N 1
ATOM 706 C CA . ASN A 1 86 ? 5.543 -4.191 9.078 1 98.75 86 ASN A CA 1
ATOM 707 C C . ASN A 1 86 ? 4.148 -4.391 8.492 1 98.75 86 ASN A C 1
ATOM 709 O O . ASN A 1 86 ? 3.211 -3.678 8.859 1 98.75 86 ASN A O 1
ATOM 713 N N . LEU A 1 87 ? 4.09 -5.324 7.617 1 98.81 87 LEU A N 1
ATOM 714 C CA . LEU A 1 87 ? 2.814 -5.703 7.016 1 98.81 87 LEU A CA 1
ATOM 715 C C . LEU A 1 87 ? 2.549 -7.191 7.203 1 98.81 87 LEU A C 1
ATOM 717 O O . LEU A 1 87 ? 3.424 -8.023 6.945 1 98.81 87 LEU A O 1
ATOM 721 N N . ASN A 1 88 ? 1.409 -7.527 7.703 1 98.75 88 ASN A N 1
ATOM 722 C CA . ASN A 1 88 ? 0.894 -8.891 7.805 1 98.75 88 ASN A CA 1
ATOM 723 C C . ASN A 1 88 ? -0.515 -9 7.227 1 98.75 88 ASN A C 1
ATOM 725 O O . ASN A 1 88 ? -1.437 -8.328 7.695 1 98.75 88 ASN A O 1
ATOM 729 N N . THR A 1 89 ? -0.647 -9.852 6.223 1 98.5 89 THR A N 1
ATOM 730 C CA . THR A 1 89 ? -1.955 -9.906 5.578 1 98.5 89 THR A CA 1
ATOM 731 C C . THR A 1 89 ? -2.275 -11.336 5.133 1 98.5 89 THR A C 1
ATOM 733 O O . THR A 1 89 ? -1.381 -12.078 4.723 1 98.5 89 THR A O 1
ATOM 736 N N . THR A 1 90 ? -3.467 -11.711 5.297 1 98.5 90 THR A N 1
ATOM 737 C CA . THR A 1 90 ? -4.023 -12.945 4.754 1 98.5 90 THR A CA 1
ATOM 738 C C . THR A 1 90 ? -5.207 -12.641 3.84 1 98.5 90 THR A C 1
ATOM 740 O O . THR A 1 90 ? -6.164 -11.984 4.25 1 98.5 90 THR A O 1
ATOM 743 N N . LEU A 1 91 ? -5.109 -13.117 2.607 1 95.88 91 LEU A N 1
ATOM 744 C CA . LEU A 1 91 ? -6.121 -12.844 1.59 1 95.88 91 LEU A CA 1
ATOM 745 C C . LEU A 1 91 ? -6.484 -14.117 0.836 1 95.88 91 LEU A C 1
ATOM 747 O O . LEU A 1 91 ? -5.703 -15.07 0.802 1 95.88 91 LEU A O 1
ATOM 751 N N . ASN A 1 92 ? -7.648 -14.086 0.296 1 95.06 92 ASN A N 1
ATOM 752 C CA . ASN A 1 92 ? -8.039 -15.141 -0.634 1 95.06 92 ASN A CA 1
ATOM 753 C C . ASN A 1 92 ? -7.742 -14.75 -2.08 1 95.06 92 ASN A C 1
ATOM 755 O O . ASN A 1 92 ? -8.289 -13.773 -2.586 1 95.06 92 ASN A O 1
ATOM 759 N N . VAL A 1 93 ? -6.934 -15.508 -2.688 1 92.94 93 VAL A N 1
ATOM 760 C CA . VAL A 1 93 ? -6.441 -15.188 -4.023 1 92.94 93 VAL A CA 1
ATOM 761 C C . VAL A 1 93 ? -7.602 -15.18 -5.016 1 92.94 93 VAL A C 1
ATOM 763 O O . VAL A 1 93 ? -7.695 -14.297 -5.863 1 92.94 93 VAL A O 1
ATOM 766 N N . CYS A 1 94 ? -8.422 -16.094 -4.934 1 89.69 94 CYS A N 1
ATOM 767 C CA . CYS A 1 94 ? -9.516 -16.219 -5.887 1 89.69 94 CYS A CA 1
ATOM 768 C C . CYS A 1 94 ? -10.461 -15.031 -5.797 1 89.69 94 CYS A C 1
ATOM 770 O O . CYS A 1 94 ? -10.938 -14.523 -6.816 1 89.69 94 CYS A O 1
ATOM 772 N N . ARG A 1 95 ? -10.672 -14.547 -4.645 1 86.62 95 ARG A N 1
ATOM 773 C CA . ARG A 1 95 ? -11.5 -13.352 -4.457 1 86.62 95 ARG A CA 1
ATOM 774 C C . ARG A 1 95 ? -10.805 -12.117 -5.012 1 86.62 95 ARG A C 1
ATOM 776 O O . ARG A 1 95 ? -11.43 -11.281 -5.668 1 86.62 95 ARG A O 1
ATOM 783 N N . ILE A 1 96 ? -9.531 -12.047 -4.762 1 85.62 96 ILE A N 1
ATOM 784 C CA . ILE A 1 96 ? -8.766 -10.891 -5.211 1 85.62 96 ILE A CA 1
ATOM 785 C C . ILE A 1 96 ? -8.711 -10.867 -6.738 1 85.62 96 ILE A C 1
ATOM 787 O O . ILE A 1 96 ? -8.812 -9.805 -7.355 1 85.62 96 ILE A O 1
ATOM 791 N N . LEU A 1 97 ? -8.547 -12.023 -7.27 1 87 97 LEU A N 1
ATOM 792 C CA . LEU A 1 97 ? -8.516 -12.102 -8.727 1 87 97 LEU A CA 1
ATOM 793 C C . LEU A 1 97 ? -9.836 -11.656 -9.328 1 87 97 LEU A C 1
ATOM 795 O O . LEU A 1 97 ? -9.859 -10.938 -10.336 1 87 97 LEU A O 1
ATOM 799 N N . GLY A 1 98 ? -10.867 -12.031 -8.75 1 82.56 98 GLY A N 1
ATOM 800 C CA . GLY A 1 98 ? -12.172 -11.562 -9.188 1 82.56 98 GLY A CA 1
ATOM 801 C C . GLY A 1 98 ? -12.305 -10.047 -9.156 1 82.56 98 GLY A C 1
ATOM 802 O O . GLY A 1 98 ? -12.82 -9.445 -10.102 1 82.56 98 GLY A O 1
ATOM 803 N N . PHE A 1 99 ? -11.75 -9.484 -8.188 1 81.25 99 PHE A N 1
ATOM 804 C CA . PHE A 1 99 ? -11.734 -8.039 -8.016 1 81.25 99 PHE A CA 1
ATOM 805 C C . PHE A 1 99 ? -10.781 -7.383 -9.008 1 81.25 99 PHE A C 1
ATOM 807 O O . PHE A 1 99 ? -11.141 -6.41 -9.672 1 81.25 99 PHE A O 1
ATOM 814 N N . ALA A 1 100 ? -9.617 -7.918 -9.133 1 80.25 100 ALA A N 1
ATOM 815 C CA . ALA A 1 100 ? -8.555 -7.328 -9.945 1 80.25 100 ALA A CA 1
ATOM 816 C C . ALA A 1 100 ? -8.961 -7.254 -11.414 1 80.25 100 ALA A C 1
ATOM 818 O O . ALA A 1 100 ? -8.609 -6.305 -12.109 1 80.25 100 ALA A O 1
ATOM 819 N N . ASN A 1 101 ? -9.688 -8.125 -11.844 1 81.44 101 ASN A N 1
ATOM 820 C CA . ASN A 1 101 ? -10.078 -8.18 -13.25 1 81.44 101 ASN A CA 1
ATOM 821 C C . ASN A 1 101 ? -11.133 -7.133 -13.586 1 81.44 101 ASN A C 1
ATOM 823 O O . ASN A 1 101 ? -11.367 -6.832 -14.758 1 81.44 101 ASN A O 1
ATOM 827 N N . LYS A 1 102 ? -11.664 -6.594 -12.547 1 83.5 102 LYS A N 1
ATOM 828 C CA . LYS A 1 102 ? -12.766 -5.668 -12.781 1 83.5 102 LYS A CA 1
ATOM 829 C C . LYS A 1 102 ? -12.414 -4.258 -12.32 1 83.5 102 LYS A C 1
ATOM 831 O O . LYS A 1 102 ? -12.977 -3.277 -12.812 1 83.5 102 LYS A O 1
ATOM 836 N N . SER A 1 103 ? -11.508 -4.164 -11.391 1 86.75 103 SER A N 1
ATOM 837 C CA . SER A 1 103 ? -11.109 -2.879 -10.828 1 86.75 103 SER A CA 1
ATOM 838 C C . SER A 1 103 ? -10.195 -2.119 -11.789 1 86.75 103 SER A C 1
ATOM 840 O O . SER A 1 103 ? -9.328 -2.711 -12.43 1 86.75 103 SER A O 1
ATOM 842 N N . PRO A 1 104 ? -10.344 -0.841 -11.828 1 81.88 104 PRO A N 1
ATOM 843 C CA . PRO A 1 104 ? -9.445 -0.064 -12.68 1 81.88 104 PRO A CA 1
ATOM 844 C C . PRO A 1 104 ? -7.977 -0.243 -12.305 1 81.88 104 PRO A C 1
ATOM 846 O O . PRO A 1 104 ? -7.125 -0.427 -13.18 1 81.88 104 PRO A O 1
ATOM 849 N N . VAL A 1 105 ? -7.68 -0.212 -11.062 1 81.81 105 VAL A N 1
ATOM 850 C CA . VAL A 1 105 ? -6.305 -0.378 -10.602 1 81.81 105 VAL A CA 1
ATOM 851 C C . VAL A 1 105 ? -5.852 -1.815 -10.844 1 81.81 105 VAL A C 1
ATOM 853 O O . VAL A 1 105 ? -4.738 -2.049 -11.32 1 81.81 105 VAL A O 1
ATOM 856 N N . GLY A 1 106 ? -6.746 -2.668 -10.531 1 84.75 106 GLY A N 1
ATOM 857 C CA . GLY A 1 106 ? -6.418 -4.07 -10.719 1 84.75 106 GLY A CA 1
ATOM 858 C C . GLY A 1 106 ? -6.125 -4.426 -12.164 1 84.75 106 GLY A C 1
ATOM 859 O O . GLY A 1 106 ? -5.121 -5.078 -12.461 1 84.75 106 GLY A O 1
ATOM 860 N N . ARG A 1 107 ? -6.93 -3.939 -12.984 1 83.19 107 ARG A N 1
ATOM 861 C CA . ARG A 1 107 ? -6.746 -4.207 -14.406 1 83.19 107 ARG A CA 1
ATOM 862 C C . ARG A 1 107 ? -5.441 -3.596 -14.914 1 83.19 107 ARG A C 1
ATOM 864 O O . ARG A 1 107 ? -4.75 -4.195 -15.742 1 83.19 107 ARG A O 1
ATOM 871 N N . PHE A 1 108 ? -5.195 -2.486 -14.414 1 82.44 108 PHE A N 1
ATOM 872 C CA . PHE A 1 108 ? -3.979 -1.787 -14.805 1 82.44 108 PHE A CA 1
ATOM 873 C C . PHE A 1 108 ? -2.744 -2.586 -14.406 1 82.44 108 PHE A C 1
ATOM 875 O O . PHE A 1 108 ? -1.87 -2.846 -15.234 1 82.44 108 PHE A O 1
ATOM 882 N N . VAL A 1 109 ? -2.721 -3.057 -13.211 1 83.5 109 VAL A N 1
ATOM 883 C CA . VAL A 1 109 ? -1.573 -3.797 -12.688 1 83.5 109 VAL A CA 1
ATOM 884 C C . VAL A 1 109 ? -1.513 -5.176 -13.336 1 83.5 109 VAL A C 1
ATOM 886 O O . VAL A 1 109 ? -0.453 -5.609 -13.805 1 83.5 109 VAL A O 1
ATOM 889 N N . HIS A 1 110 ? -2.637 -5.797 -13.406 1 83.88 110 HIS A N 1
ATOM 890 C CA . HIS A 1 110 ? -2.713 -7.129 -13.992 1 83.88 110 HIS A CA 1
ATOM 891 C C . HIS A 1 110 ? -2.35 -7.102 -15.469 1 83.88 110 HIS A C 1
ATOM 893 O O . HIS A 1 110 ? -1.644 -7.988 -15.961 1 83.88 110 HIS A O 1
ATOM 899 N N . GLY A 1 111 ? -2.826 -6.109 -16.125 1 80.69 111 GLY A N 1
ATOM 900 C CA . GLY A 1 111 ? -2.48 -5.949 -17.516 1 80.69 111 GLY A CA 1
ATOM 901 C C . GLY A 1 111 ? -0.993 -5.754 -17.75 1 80.69 111 GLY A C 1
ATOM 902 O O . GLY A 1 111 ? -0.424 -6.328 -18.688 1 80.69 111 GLY A O 1
ATOM 903 N N . PHE A 1 112 ? -0.411 -5.082 -16.906 1 84.06 112 PHE A N 1
ATOM 904 C CA . PHE A 1 112 ? 1.024 -4.852 -17 1 84.06 112 PHE A CA 1
ATOM 905 C C . PHE A 1 112 ? 1.798 -6.148 -16.797 1 84.06 112 PHE A C 1
ATOM 907 O O . PHE A 1 112 ? 2.711 -6.465 -17.562 1 84.06 112 PHE A O 1
ATOM 914 N N . ILE A 1 113 ? 1.422 -6.922 -15.82 1 86.44 113 ILE A N 1
ATOM 915 C CA . ILE A 1 113 ? 2.143 -8.141 -15.477 1 86.44 113 ILE A CA 1
ATOM 916 C C . ILE A 1 113 ? 1.946 -9.188 -16.578 1 86.44 113 ILE A C 1
ATOM 918 O O . ILE A 1 113 ? 2.859 -9.953 -16.875 1 86.44 113 ILE A O 1
ATOM 922 N N . ARG A 1 114 ? 0.844 -9.109 -17.188 1 87.75 114 ARG A N 1
ATOM 923 C CA . ARG A 1 114 ? 0.504 -10.094 -18.219 1 87.75 114 ARG A CA 1
ATOM 924 C C . ARG A 1 114 ? 1.436 -9.969 -19.406 1 87.75 114 ARG A C 1
ATOM 926 O O . ARG A 1 114 ? 1.612 -10.93 -20.172 1 87.75 114 ARG A O 1
ATOM 933 N N . GLU A 1 115 ? 1.998 -8.883 -19.578 1 88.44 115 GLU A N 1
ATOM 934 C CA . GLU A 1 115 ? 2.922 -8.68 -20.688 1 88.44 115 GLU A CA 1
ATOM 935 C C . GLU A 1 115 ? 4.18 -9.523 -20.531 1 88.44 115 GLU A C 1
ATOM 937 O O . GLU A 1 115 ? 4.934 -9.719 -21.484 1 88.44 115 GLU A O 1
ATOM 942 N N . PHE A 1 116 ? 4.301 -10.062 -19.344 1 91.69 116 PHE A N 1
ATOM 943 C CA . PHE A 1 116 ? 5.566 -10.734 -19.062 1 91.69 116 PHE A CA 1
ATOM 944 C C . PHE A 1 116 ? 5.367 -12.234 -18.922 1 91.69 116 PHE A C 1
ATOM 946 O O . PHE A 1 116 ? 6.309 -12.969 -18.609 1 91.69 116 PHE A O 1
ATOM 953 N N . GLY A 1 117 ? 4.148 -12.664 -19.094 1 94.69 117 GLY A N 1
ATOM 954 C CA . GLY A 1 117 ? 4.027 -14.109 -18.984 1 94.69 117 GLY A CA 1
ATOM 955 C C . GLY A 1 117 ? 2.586 -14.586 -18.938 1 94.69 117 GLY A C 1
ATOM 956 O O . GLY A 1 117 ? 1.681 -13.883 -19.391 1 94.69 117 GLY A O 1
ATOM 957 N N . ASN A 1 118 ? 2.482 -15.836 -18.547 1 95.44 118 ASN A N 1
ATOM 958 C CA . ASN A 1 118 ? 1.216 -16.516 -18.297 1 95.44 118 ASN A CA 1
ATOM 959 C C . ASN A 1 118 ? 0.891 -16.578 -16.812 1 95.44 118 ASN A C 1
ATOM 961 O O . ASN A 1 118 ? 1.377 -17.453 -16.109 1 95.44 118 ASN A O 1
ATOM 965 N N . ILE A 1 119 ? 0.012 -15.711 -16.406 1 92.06 119 ILE A N 1
ATOM 966 C CA . ILE A 1 119 ? -0.251 -15.602 -14.977 1 92.06 119 ILE A CA 1
ATOM 967 C C . ILE A 1 119 ? -1.636 -16.156 -14.656 1 92.06 119 ILE A C 1
ATOM 969 O O . ILE A 1 119 ? -2.434 -16.406 -15.57 1 92.06 119 ILE A O 1
ATOM 973 N N . VAL A 1 120 ? -1.901 -16.438 -13.445 1 91.81 120 VAL A N 1
ATOM 974 C CA . VAL A 1 120 ? -3.209 -16.906 -12.992 1 91.81 120 VAL A CA 1
ATOM 975 C C . VAL A 1 120 ? -4.246 -15.805 -13.188 1 91.81 120 VAL A C 1
ATOM 977 O O . VAL A 1 120 ? -4.066 -14.68 -12.703 1 91.81 120 VAL A O 1
ATOM 980 N N . GLU A 1 121 ? -5.371 -16.141 -13.805 1 88.06 121 GLU A N 1
ATOM 981 C CA . GLU A 1 121 ? -6.367 -15.117 -14.117 1 88.06 121 GLU A CA 1
ATOM 982 C C . GLU A 1 121 ? -7.715 -15.453 -13.484 1 88.06 121 GLU A C 1
ATOM 984 O O . GLU A 1 121 ? -8.562 -14.578 -13.305 1 88.06 121 GLU A O 1
ATOM 989 N N . THR A 1 122 ? -7.832 -16.719 -13.281 1 89.62 122 THR A N 1
ATOM 990 C CA . THR A 1 122 ? -9.133 -17.156 -12.766 1 89.62 122 THR A CA 1
ATOM 991 C C . THR A 1 122 ? -8.969 -18.297 -11.773 1 89.62 122 THR A C 1
ATOM 993 O O . THR A 1 122 ? -7.91 -18.922 -11.703 1 89.62 122 THR A O 1
ATOM 996 N N . CYS A 1 123 ? -10.008 -18.422 -11.008 1 91.38 123 CYS A N 1
ATOM 997 C CA . CYS A 1 123 ? -10.141 -19.609 -10.156 1 91.38 123 CYS A CA 1
ATOM 998 C C . CYS A 1 123 ? -11.32 -20.453 -10.586 1 91.38 123 CYS A C 1
ATOM 1000 O O . CYS A 1 123 ? -12.312 -19.938 -11.109 1 91.38 123 CYS A O 1
ATOM 1002 N N . PRO A 1 124 ? -11.273 -21.797 -10.352 1 94.75 124 PRO A N 1
ATOM 1003 C CA . PRO A 1 124 ? -10.109 -22.547 -9.867 1 94.75 124 PRO A CA 1
ATOM 1004 C C . PRO A 1 124 ? -8.883 -22.375 -10.758 1 94.75 124 PRO A C 1
ATOM 1006 O O . PRO A 1 124 ? -9.023 -22.109 -11.961 1 94.75 124 PRO A O 1
ATOM 1009 N N . ILE A 1 125 ? -7.738 -22.469 -10.133 1 96.31 125 ILE A N 1
ATOM 1010 C CA . ILE A 1 125 ? -6.496 -22.422 -10.898 1 96.31 125 ILE A CA 1
ATOM 1011 C C . ILE A 1 125 ? -6.266 -23.766 -11.594 1 96.31 125 ILE A C 1
ATOM 1013 O O . ILE A 1 125 ? -6.07 -24.797 -10.93 1 96.31 125 ILE A O 1
ATOM 1017 N N . ALA A 1 126 ? -6.223 -23.703 -12.859 1 96.88 126 ALA A N 1
ATOM 1018 C CA . ALA A 1 126 ? -6.109 -24.922 -13.648 1 96.88 126 ALA A CA 1
ATOM 1019 C C . ALA A 1 126 ? -4.691 -25.484 -13.586 1 96.88 126 ALA A C 1
ATOM 1021 O O . ALA A 1 126 ? -3.727 -24.75 -13.398 1 96.88 126 ALA A O 1
ATOM 1022 N N . LYS A 1 127 ? -4.727 -26.797 -13.719 1 97.56 127 LYS A N 1
ATOM 1023 C CA . LYS A 1 127 ? -3.434 -27.438 -13.93 1 97.56 127 LYS A CA 1
ATOM 1024 C C . LYS A 1 127 ? -2.715 -26.859 -15.141 1 97.56 127 LYS A C 1
ATOM 1026 O O . LYS A 1 127 ? -3.336 -26.594 -16.172 1 97.56 127 LYS A O 1
ATOM 1031 N N . GLY A 1 128 ? -1.396 -26.547 -14.93 1 97.88 128 GLY A N 1
ATOM 1032 C CA . GLY A 1 128 ? -0.641 -26 -16.047 1 97.88 128 GLY A CA 1
ATOM 1033 C C . GLY A 1 128 ? 0.55 -25.172 -15.602 1 97.88 128 GLY A C 1
ATOM 1034 O O . GLY A 1 128 ? 0.955 -25.219 -14.438 1 97.88 128 GLY A O 1
ATOM 1035 N N . SER A 1 129 ? 1.124 -24.578 -16.625 1 98 129 SER A N 1
ATOM 1036 C CA . SER A 1 129 ? 2.344 -23.797 -16.406 1 98 129 SER A CA 1
ATOM 1037 C C . SER A 1 129 ? 2.055 -22.312 -16.359 1 98 129 SER A C 1
ATOM 1039 O O . SER A 1 129 ? 1.361 -21.781 -17.234 1 98 129 SER A O 1
ATOM 1041 N N . TYR A 1 130 ? 2.566 -21.688 -15.375 1 97.38 130 TYR A N 1
ATOM 1042 C CA . TYR A 1 130 ? 2.5 -20.25 -15.188 1 97.38 130 TYR A CA 1
ATOM 1043 C C . TYR A 1 130 ? 3.895 -19.656 -15.039 1 97.38 130 TYR A C 1
ATOM 1045 O O . TYR A 1 130 ? 4.797 -20.297 -14.5 1 97.38 130 TYR A O 1
ATOM 1053 N N . PHE A 1 131 ? 4.039 -18.438 -15.609 1 96.88 131 PHE A N 1
ATOM 1054 C CA . PHE A 1 131 ? 5.391 -17.891 -15.539 1 96.88 131 PHE A CA 1
ATOM 1055 C C . PHE A 1 131 ? 5.375 -16.375 -15.734 1 96.88 131 PHE A C 1
ATOM 1057 O O . PHE A 1 131 ? 4.414 -15.828 -16.281 1 96.88 131 PHE A O 1
ATOM 1064 N N . ILE A 1 132 ? 6.277 -15.75 -15.203 1 94.12 132 ILE A N 1
ATOM 1065 C CA . ILE A 1 132 ? 6.691 -14.375 -15.445 1 94.12 132 ILE A CA 1
ATOM 1066 C C . ILE A 1 132 ? 8.148 -14.344 -15.891 1 94.12 132 ILE A C 1
ATOM 1068 O O . ILE A 1 132 ? 9.023 -14.883 -15.195 1 94.12 132 ILE A O 1
ATOM 1072 N N . ASN A 1 133 ? 8.336 -13.75 -17.062 1 93 133 ASN A N 1
ATOM 1073 C CA . ASN A 1 133 ? 9.68 -13.742 -17.625 1 93 133 ASN A CA 1
ATOM 1074 C C . ASN A 1 133 ? 10.234 -12.328 -17.734 1 93 133 ASN A C 1
ATOM 1076 O O . ASN A 1 133 ? 9.602 -11.453 -18.312 1 93 133 ASN A O 1
ATOM 1080 N N . LYS A 1 134 ? 11.438 -12.141 -17.141 1 89.38 134 LYS A N 1
ATOM 1081 C CA . LYS A 1 134 ? 12.219 -10.914 -17.266 1 89.38 134 LYS A CA 1
ATOM 1082 C C . LYS A 1 134 ? 11.406 -9.695 -16.844 1 89.38 134 LYS A C 1
ATOM 1084 O O . LYS A 1 134 ? 11.359 -8.695 -17.562 1 89.38 134 LYS A O 1
ATOM 1089 N N . PHE A 1 135 ? 10.781 -9.977 -15.781 1 88.31 135 PHE A N 1
ATOM 1090 C CA . PHE A 1 135 ? 10.039 -8.844 -15.227 1 88.31 135 PHE A CA 1
ATOM 1091 C C . PHE A 1 135 ? 10.977 -7.859 -14.547 1 88.31 135 PHE A C 1
ATOM 1093 O O . PHE A 1 135 ? 11.812 -8.25 -13.727 1 88.31 135 PHE A O 1
ATOM 1100 N N . TRP A 1 136 ? 10.828 -6.621 -15.039 1 84.62 136 TRP A N 1
ATOM 1101 C CA . TRP A 1 136 ? 11.586 -5.523 -14.453 1 84.62 136 TRP A CA 1
ATOM 1102 C C . TRP A 1 136 ? 10.688 -4.648 -13.586 1 84.62 136 TRP A C 1
ATOM 1104 O O . TRP A 1 136 ? 9.773 -3.984 -14.086 1 84.62 136 TRP A O 1
ATOM 1114 N N . TRP A 1 137 ? 10.93 -4.75 -12.258 1 82.88 137 TRP A N 1
ATOM 1115 C CA . TRP A 1 137 ? 10.102 -3.918 -11.391 1 82.88 137 TRP A CA 1
ATOM 1116 C C . TRP A 1 137 ? 10.234 -2.445 -11.75 1 82.88 137 TRP A C 1
ATOM 1118 O O . TRP A 1 137 ? 11.328 -1.984 -12.102 1 82.88 137 TRP A O 1
ATOM 1128 N N . PRO A 1 138 ? 9.102 -1.729 -11.617 1 83.88 138 PRO A N 1
ATOM 1129 C CA . PRO A 1 138 ? 9.164 -0.304 -11.953 1 83.88 138 PRO A CA 1
ATOM 1130 C C . PRO A 1 138 ? 10.18 0.453 -11.094 1 83.88 138 PRO A C 1
ATOM 1132 O O . PRO A 1 138 ? 10.219 0.281 -9.875 1 83.88 138 PRO A O 1
ATOM 1135 N N . GLU A 1 139 ? 10.875 1.282 -11.797 1 87.19 139 GLU A N 1
ATOM 1136 C CA . GLU A 1 139 ? 11.969 1.967 -11.109 1 87.19 139 GLU A CA 1
ATOM 1137 C C . GLU A 1 139 ? 11.734 3.473 -11.062 1 87.19 139 GLU A C 1
ATOM 1139 O O . GLU A 1 139 ? 11.242 4.059 -12.031 1 87.19 139 GLU A O 1
ATOM 1144 N N . ASP A 1 140 ? 12.055 3.984 -9.898 1 87.44 140 ASP A N 1
ATOM 1145 C CA . ASP A 1 140 ? 12.008 5.414 -9.602 1 87.44 140 ASP A CA 1
ATOM 1146 C C . ASP A 1 140 ? 13.336 5.902 -9.031 1 87.44 140 ASP A C 1
ATOM 1148 O O . ASP A 1 140 ? 13.648 5.645 -7.867 1 87.44 140 ASP A O 1
ATOM 1152 N N . PRO A 1 141 ? 14.023 6.68 -9.805 1 88.25 141 PRO A N 1
ATOM 1153 C CA . PRO A 1 141 ? 15.344 7.102 -9.344 1 88.25 141 PRO A CA 1
ATOM 1154 C C . PRO A 1 141 ? 15.289 7.945 -8.078 1 88.25 141 PRO A C 1
ATOM 1156 O O . PRO A 1 141 ? 16.281 8.055 -7.359 1 88.25 141 PRO A O 1
ATOM 1159 N N . THR A 1 142 ? 14.18 8.469 -7.789 1 88.62 142 THR A N 1
ATOM 1160 C CA . THR A 1 142 ? 14.047 9.289 -6.59 1 88.62 142 THR A CA 1
ATOM 1161 C C . THR A 1 142 ? 14.234 8.438 -5.336 1 88.62 142 THR A C 1
ATOM 1163 O O . THR A 1 142 ? 14.484 8.969 -4.25 1 88.62 142 THR A O 1
ATOM 1166 N N . THR A 1 143 ? 14.156 7.184 -5.508 1 89.19 143 THR A N 1
ATOM 1167 C CA . THR A 1 143 ? 14.328 6.301 -4.359 1 89.19 143 THR A CA 1
ATOM 1168 C C . THR A 1 143 ? 15.758 6.379 -3.828 1 89.19 143 THR A C 1
ATOM 1170 O O . THR A 1 143 ? 16.031 5.969 -2.699 1 89.19 143 THR A O 1
ATOM 1173 N N . ALA A 1 144 ? 16.594 6.93 -4.578 1 90.25 144 ALA A N 1
ATOM 1174 C CA . ALA A 1 144 ? 18 7.051 -4.172 1 90.25 144 ALA A CA 1
ATOM 1175 C C . ALA A 1 144 ? 18.141 8.016 -3 1 90.25 144 ALA A C 1
ATOM 1177 O O . ALA A 1 144 ? 19.172 8.023 -2.318 1 90.25 144 ALA A O 1
ATOM 1178 N N . MET A 1 145 ? 17.156 8.82 -2.799 1 86.94 145 MET A N 1
ATOM 1179 C CA . MET A 1 145 ? 17.188 9.781 -1.701 1 86.94 145 MET A CA 1
ATOM 1180 C C . MET A 1 145 ? 16.844 9.109 -0.378 1 86.94 145 MET A C 1
ATOM 1182 O O . MET A 1 145 ? 17.047 9.688 0.69 1 86.94 145 MET A O 1
ATOM 1186 N N . LEU A 1 146 ? 16.281 7.984 -0.461 1 86.75 146 LEU A N 1
ATOM 1187 C CA . LEU A 1 146 ? 15.867 7.277 0.742 1 86.75 146 LEU A CA 1
ATOM 1188 C C . LEU A 1 146 ? 17.031 6.527 1.372 1 86.75 146 LEU A C 1
ATOM 1190 O O . LEU A 1 146 ? 17.984 6.168 0.682 1 86.75 146 LEU A O 1
ATOM 1194 N N . PRO A 1 147 ? 16.953 6.406 2.688 1 89.88 147 PRO A N 1
ATOM 1195 C CA . PRO A 1 147 ? 17.984 5.566 3.307 1 89.88 147 PRO A CA 1
ATOM 1196 C C . PRO A 1 147 ? 17.906 4.109 2.855 1 89.88 147 PRO A C 1
ATOM 1198 O O . PRO A 1 147 ? 16.859 3.656 2.396 1 89.88 147 PRO A O 1
ATOM 1201 N N . GLU A 1 148 ? 19.016 3.445 3.006 1 94.88 148 GLU A N 1
ATOM 1202 C CA . GLU A 1 148 ? 19.016 2.012 2.725 1 94.88 148 GLU A CA 1
ATOM 1203 C C . GLU A 1 148 ? 18.109 1.26 3.703 1 94.88 148 GLU A C 1
ATOM 1205 O O . GLU A 1 148 ? 18 1.644 4.871 1 94.88 148 GLU A O 1
ATOM 1210 N N . LEU A 1 149 ? 17.547 0.186 3.166 1 97.06 149 LEU A N 1
ATOM 1211 C CA . LEU A 1 149 ? 16.562 -0.565 3.926 1 97.06 149 LEU A CA 1
ATOM 1212 C C . LEU A 1 149 ? 16.906 -2.049 3.957 1 97.06 149 LEU A C 1
ATOM 1214 O O . LEU A 1 149 ? 17.453 -2.584 2.988 1 97.06 149 LEU A O 1
ATOM 1218 N N . GLU A 1 150 ? 16.625 -2.629 5.066 1 98.25 150 GLU A N 1
ATOM 1219 C CA . GLU A 1 150 ? 16.594 -4.086 5.156 1 98.25 150 GLU A CA 1
ATOM 1220 C C . GLU A 1 150 ? 15.172 -4.617 5.027 1 98.25 150 GLU A C 1
ATOM 1222 O O . GLU A 1 150 ? 14.234 -4.023 5.562 1 98.25 150 GLU A O 1
ATOM 1227 N N . PHE A 1 151 ? 15.07 -5.707 4.273 1 97.62 151 PHE A N 1
ATOM 1228 C CA . PHE A 1 151 ? 13.727 -6.242 4.121 1 97.62 151 PHE A CA 1
ATOM 1229 C C . PHE A 1 151 ? 13.711 -7.746 4.355 1 97.62 151 PHE A C 1
ATOM 1231 O O . PHE A 1 151 ? 14.727 -8.422 4.172 1 97.62 151 PHE A O 1
ATOM 1238 N N . GLU A 1 152 ? 12.594 -8.234 4.84 1 98.44 152 GLU A N 1
ATOM 1239 C CA . GLU A 1 152 ? 12.219 -9.641 4.949 1 98.44 152 GLU A CA 1
ATOM 1240 C C . GLU A 1 152 ? 10.781 -9.867 4.488 1 98.44 152 GLU A C 1
ATOM 1242 O O . GLU A 1 152 ? 9.875 -9.141 4.902 1 98.44 152 GLU A O 1
ATOM 1247 N N . ILE A 1 153 ? 10.617 -10.812 3.607 1 97.62 153 ILE A N 1
ATOM 1248 C CA . ILE A 1 153 ? 9.297 -11.148 3.086 1 97.62 153 ILE A CA 1
ATOM 1249 C C . ILE A 1 153 ? 9.039 -12.648 3.262 1 97.62 153 ILE A C 1
ATOM 1251 O O . ILE A 1 153 ? 9.859 -13.477 2.871 1 97.62 153 ILE A O 1
ATOM 1255 N N . ILE A 1 154 ? 7.992 -12.969 3.834 1 98.38 154 ILE A N 1
ATOM 1256 C CA . ILE A 1 154 ? 7.496 -14.336 3.9 1 98.38 154 ILE A CA 1
ATOM 1257 C C . ILE A 1 154 ? 6.207 -14.461 3.092 1 98.38 154 ILE A C 1
ATOM 1259 O O . ILE A 1 154 ? 5.258 -13.703 3.311 1 98.38 154 ILE A O 1
ATOM 1263 N N . TRP A 1 155 ? 6.215 -15.328 2.17 1 97.56 155 TRP A N 1
ATOM 1264 C CA . TRP A 1 155 ? 5.055 -15.586 1.322 1 97.56 155 TRP A CA 1
ATOM 1265 C C . TRP A 1 155 ? 4.598 -17.031 1.458 1 97.56 155 TRP A C 1
ATOM 1267 O O . TRP A 1 155 ? 5.348 -17.969 1.146 1 97.56 155 TRP A O 1
ATOM 1277 N N . GLN A 1 156 ? 3.383 -17.219 1.838 1 98.31 156 GLN A N 1
ATOM 1278 C CA . GLN A 1 156 ? 2.805 -18.547 1.967 1 98.31 156 GLN A CA 1
ATOM 1279 C C . GLN A 1 156 ? 1.521 -18.672 1.154 1 98.31 156 GLN A C 1
ATOM 1281 O O . GLN A 1 156 ? 0.727 -17.734 1.088 1 98.31 156 GLN A O 1
ATOM 1286 N N . ALA A 1 157 ? 1.377 -19.781 0.559 1 98.12 157 ALA A N 1
ATOM 1287 C CA . ALA A 1 157 ? 0.122 -20.109 -0.113 1 98.12 157 ALA A CA 1
ATOM 1288 C C . ALA A 1 157 ? -0.5 -21.375 0.476 1 98.12 157 ALA A C 1
ATOM 1290 O O . ALA A 1 157 ? 0.204 -22.344 0.758 1 98.12 157 ALA A O 1
ATOM 1291 N N . MET A 1 158 ? -1.776 -21.344 0.675 1 98.44 158 MET A N 1
ATOM 1292 C CA . MET A 1 158 ? -2.543 -22.469 1.177 1 98.44 158 MET A CA 1
ATOM 1293 C C . MET A 1 158 ? -3.627 -22.875 0.184 1 98.44 158 MET A C 1
ATOM 1295 O O . MET A 1 158 ? -4.418 -22.047 -0.254 1 98.44 158 MET A O 1
ATOM 1299 N N . HIS A 1 159 ? -3.613 -24.078 -0.121 1 98.25 159 HIS A N 1
ATOM 1300 C CA . HIS A 1 159 ? -4.762 -24.625 -0.832 1 98.25 159 HIS A CA 1
ATOM 1301 C C . HIS A 1 159 ? -5.945 -24.828 0.108 1 98.25 159 HIS A C 1
ATOM 1303 O O . HIS A 1 159 ? -5.789 -25.375 1.203 1 98.25 159 HIS A O 1
ATOM 1309 N N . VAL A 1 160 ? -7.078 -24.344 -0.326 1 97.19 160 VAL A N 1
ATOM 1310 C CA . VAL A 1 160 ? -8.305 -24.5 0.451 1 97.19 160 VAL A CA 1
ATOM 1311 C C . VAL A 1 160 ? -9.242 -25.484 -0.251 1 97.19 160 VAL A C 1
ATOM 1313 O O . VAL A 1 160 ? -9.758 -25.188 -1.333 1 97.19 160 VAL A O 1
ATOM 1316 N N . ASP A 1 161 ? -9.492 -26.547 0.366 1 93.38 161 ASP A N 1
ATOM 1317 C CA . ASP A 1 161 ? -10.328 -27.562 -0.291 1 93.38 161 ASP A CA 1
ATOM 1318 C C . ASP A 1 161 ? -11.805 -27.297 -0.044 1 93.38 161 ASP A C 1
ATOM 1320 O O . ASP A 1 161 ? -12.172 -26.25 0.516 1 93.38 161 ASP A O 1
ATOM 1324 N N . ALA A 1 162 ? -12.633 -28.156 -0.542 1 91.06 162 ALA A N 1
ATOM 1325 C CA . ALA A 1 162 ? -14.078 -27.984 -0.484 1 91.06 162 ALA A CA 1
ATOM 1326 C C . ALA A 1 162 ? -14.57 -27.938 0.96 1 91.06 162 ALA A C 1
ATOM 1328 O O . ALA A 1 162 ? -15.602 -27.344 1.254 1 91.06 162 ALA A O 1
ATOM 1329 N N . SER A 1 163 ? -13.883 -28.562 1.93 1 92.44 163 SER A N 1
ATOM 1330 C CA . SER A 1 163 ? -14.242 -28.594 3.342 1 92.44 163 SER A CA 1
ATOM 1331 C C . SER A 1 163 ? -13.617 -27.422 4.09 1 92.44 163 SER A C 1
ATOM 1333 O O . SER A 1 163 ? -13.641 -27.375 5.32 1 92.44 163 SER A O 1
ATOM 1335 N N . LYS A 1 164 ? -13 -26.531 3.359 1 90 164 LYS A N 1
ATOM 1336 C CA . LYS A 1 164 ? -12.375 -25.328 3.906 1 90 164 LYS A CA 1
ATOM 1337 C C . LYS A 1 164 ? -11.125 -25.672 4.707 1 90 164 LYS A C 1
ATOM 1339 O O . LYS A 1 164 ? -10.688 -24.906 5.562 1 90 164 LYS A O 1
ATOM 1344 N N . LYS A 1 165 ? -10.688 -26.891 4.477 1 95.31 165 LYS A N 1
ATOM 1345 C CA . LYS A 1 165 ? -9.414 -27.266 5.086 1 95.31 165 LYS A CA 1
ATOM 1346 C C . LYS A 1 165 ? -8.242 -26.641 4.328 1 95.31 165 LYS A C 1
ATOM 1348 O O . LYS A 1 165 ? -8.195 -26.688 3.096 1 95.31 165 LYS A O 1
ATOM 1353 N N . ARG A 1 166 ? -7.32 -26.109 5.035 1 97.31 166 ARG A N 1
ATOM 1354 C CA . ARG A 1 166 ? -6.168 -25.422 4.453 1 97.31 166 ARG A CA 1
ATOM 1355 C C . ARG A 1 166 ? -4.926 -26.312 4.504 1 97.31 166 ARG A C 1
ATOM 1357 O O . ARG A 1 166 ? -4.625 -26.906 5.543 1 97.31 166 ARG A O 1
ATOM 1364 N N . THR A 1 167 ? -4.27 -26.375 3.373 1 98 167 THR A N 1
ATOM 1365 C CA . THR A 1 167 ? -3.002 -27.094 3.246 1 98 167 THR A CA 1
ATOM 1366 C C . THR A 1 167 ? -1.923 -26.172 2.672 1 98 167 THR A C 1
ATOM 1368 O O . THR A 1 167 ? -2.115 -25.562 1.617 1 98 167 THR A O 1
ATOM 1371 N N . LEU A 1 168 ? -0.796 -26.078 3.441 1 98.56 168 LEU A N 1
ATOM 1372 C CA . LEU A 1 168 ? 0.316 -25.281 2.941 1 98.56 168 LEU A CA 1
ATOM 1373 C C . LEU A 1 168 ? 0.875 -25.875 1.652 1 98.56 168 LEU A C 1
ATOM 1375 O O . LEU A 1 168 ? 1.199 -27.062 1.599 1 98.56 168 LEU A O 1
ATOM 1379 N N . ILE A 1 169 ? 0.999 -24.969 0.593 1 98.38 169 ILE A N 1
ATOM 1380 C CA . ILE A 1 169 ? 1.469 -25.531 -0.672 1 98.38 169 ILE A CA 1
ATOM 1381 C C . ILE A 1 169 ? 2.689 -24.75 -1.155 1 98.38 169 ILE A C 1
ATOM 1383 O O . ILE A 1 169 ? 3.428 -25.219 -2.027 1 98.38 169 ILE A O 1
ATOM 1387 N N . MET A 1 170 ? 2.867 -23.547 -0.668 1 98.12 170 MET A N 1
ATOM 1388 C CA . MET A 1 170 ? 4.066 -22.766 -0.917 1 98.12 170 MET A CA 1
ATOM 1389 C C . MET A 1 170 ? 4.508 -22.031 0.346 1 98.12 170 MET A C 1
ATOM 1391 O O . MET A 1 170 ? 3.672 -21.562 1.122 1 98.12 170 MET A O 1
ATOM 1395 N N . ASN A 1 171 ? 5.773 -21.906 0.561 1 98.31 171 ASN A N 1
ATOM 1396 C CA . ASN A 1 171 ? 6.387 -21.156 1.65 1 98.31 171 ASN A CA 1
ATOM 1397 C C . ASN A 1 171 ? 7.727 -20.562 1.234 1 98.31 171 ASN A C 1
ATOM 1399 O O . ASN A 1 171 ? 8.742 -21.266 1.212 1 98.31 171 ASN A O 1
ATOM 1403 N N . ASP A 1 172 ? 7.684 -19.281 0.952 1 97.38 172 ASP A N 1
ATOM 1404 C CA . ASP A 1 172 ? 8.883 -18.609 0.448 1 97.38 172 ASP A CA 1
ATOM 1405 C C . ASP A 1 172 ? 9.383 -17.562 1.437 1 97.38 172 ASP A C 1
ATOM 1407 O O . ASP A 1 172 ? 8.578 -16.875 2.082 1 97.38 172 ASP A O 1
ATOM 1411 N N . HIS A 1 173 ? 10.633 -17.484 1.555 1 97.25 173 HIS A N 1
ATOM 1412 C CA . HIS A 1 173 ? 11.289 -16.484 2.379 1 97.25 173 HIS A CA 1
ATOM 1413 C C . HIS A 1 173 ? 12.312 -15.688 1.57 1 97.25 173 HIS A C 1
ATOM 1415 O O . HIS A 1 173 ? 13.195 -16.266 0.933 1 97.25 173 HIS A O 1
ATOM 1421 N N . PHE A 1 174 ? 12.133 -14.438 1.587 1 95.19 174 PHE A N 1
ATOM 1422 C CA . PHE A 1 174 ? 13.078 -13.539 0.93 1 95.19 174 PHE A CA 1
ATOM 1423 C C . PHE A 1 174 ? 13.648 -12.531 1.923 1 95.19 174 PHE A C 1
ATOM 1425 O O . PHE A 1 174 ? 12.906 -11.906 2.68 1 95.19 174 PHE A O 1
ATOM 1432 N N . GLY A 1 175 ? 14.922 -12.406 1.936 1 96.25 175 GLY A N 1
ATOM 1433 C CA . GLY A 1 175 ? 15.594 -11.391 2.73 1 96.25 175 GLY A CA 1
ATOM 1434 C C . GLY A 1 175 ? 16.688 -10.664 1.971 1 96.25 175 GLY A C 1
ATOM 1435 O O . GLY A 1 175 ? 17.281 -11.219 1.047 1 96.25 175 GLY A O 1
ATOM 1436 N N . GLY A 1 176 ? 16.875 -9.438 2.344 1 96.12 176 GLY A N 1
ATOM 1437 C CA . GLY A 1 176 ? 17.922 -8.672 1.693 1 96.12 176 GLY A CA 1
ATOM 1438 C C . GLY A 1 176 ? 17.906 -7.199 2.064 1 96.12 176 GLY A C 1
ATOM 1439 O O . GLY A 1 176 ? 17.484 -6.832 3.16 1 96.12 176 GLY A O 1
ATOM 1440 N N . ASP A 1 177 ? 18.562 -6.387 1.146 1 95.94 177 ASP A N 1
ATOM 1441 C CA . ASP A 1 177 ? 18.672 -4.945 1.348 1 95.94 177 ASP A CA 1
ATOM 1442 C C . ASP A 1 177 ? 18.234 -4.184 0.097 1 95.94 177 ASP A C 1
ATOM 1444 O O . ASP A 1 177 ? 18.406 -4.672 -1.022 1 95.94 177 ASP A O 1
ATOM 1448 N N . PHE A 1 178 ? 17.609 -3.119 0.371 1 93.94 178 PHE A N 1
ATOM 1449 C CA . PHE A 1 178 ? 17.547 -2.111 -0.68 1 93.94 178 PHE A CA 1
ATOM 1450 C C . PHE A 1 178 ? 18.75 -1.187 -0.611 1 93.94 178 PHE A C 1
ATOM 1452 O O . PHE A 1 178 ? 18.953 -0.496 0.39 1 93.94 178 PHE A O 1
ATOM 1459 N N . VAL A 1 179 ? 19.516 -1.152 -1.663 1 92.62 179 VAL A N 1
ATOM 1460 C CA . VAL A 1 179 ? 20.75 -0.39 -1.649 1 92.62 179 VAL A CA 1
ATOM 1461 C C . VAL A 1 179 ? 20.766 0.6 -2.812 1 92.62 179 VAL A C 1
ATOM 1463 O O . VAL A 1 179 ? 20.234 0.314 -3.885 1 92.62 179 VAL A O 1
ATOM 1466 N N . VAL A 1 180 ? 21.359 1.702 -2.518 1 92.38 180 VAL A N 1
ATOM 1467 C CA . VAL A 1 180 ? 21.531 2.691 -3.574 1 92.38 180 VAL A CA 1
ATOM 1468 C C . VAL A 1 180 ? 22.766 2.342 -4.414 1 92.38 180 VAL A C 1
ATOM 1470 O O . VAL A 1 180 ? 23.828 2.055 -3.869 1 92.38 180 VAL A O 1
ATOM 1473 N N . GLN A 1 181 ? 22.547 2.355 -5.68 1 89.69 181 GLN A N 1
ATOM 1474 C CA . GLN A 1 181 ? 23.656 2.039 -6.582 1 89.69 181 GLN A CA 1
ATOM 1475 C C . GLN A 1 181 ? 23.562 2.846 -7.875 1 89.69 181 GLN A C 1
ATOM 1477 O O . GLN A 1 181 ? 22.5 3.385 -8.195 1 89.69 181 GLN A O 1
ATOM 1482 N N . ASP A 1 182 ? 24.688 2.939 -8.586 1 89.12 182 ASP A N 1
ATOM 1483 C CA . ASP A 1 182 ? 24.719 3.541 -9.914 1 89.12 182 ASP A CA 1
ATOM 1484 C C . ASP A 1 182 ? 24.203 2.562 -10.969 1 89.12 182 ASP A C 1
ATOM 1486 O O . ASP A 1 182 ? 24.641 1.408 -11.008 1 89.12 182 ASP A O 1
ATOM 1490 N N . VAL A 1 183 ? 23.219 3.141 -11.734 1 85.81 183 VAL A N 1
ATOM 1491 C CA . VAL A 1 183 ? 22.672 2.25 -12.75 1 85.81 183 VAL A CA 1
ATOM 1492 C C . VAL A 1 183 ? 22.641 2.965 -14.094 1 85.81 183 VAL A C 1
ATOM 1494 O O . VAL A 1 183 ? 22.562 4.195 -14.156 1 85.81 183 VAL A O 1
ATOM 1497 N N . ASN A 1 184 ? 22.719 2.111 -15.312 1 84.06 184 ASN A N 1
ATOM 1498 C CA . ASN A 1 184 ? 22.672 2.66 -16.656 1 84.06 184 ASN A CA 1
ATOM 1499 C C . ASN A 1 184 ? 21.453 2.156 -17.438 1 84.06 184 ASN A C 1
ATOM 1501 O O . ASN A 1 184 ? 21.281 2.492 -18.609 1 84.06 184 ASN A O 1
ATOM 1505 N N . ASN A 1 185 ? 20.641 1.414 -16.891 1 82.5 185 ASN A N 1
ATOM 1506 C CA . ASN A 1 185 ? 19.516 0.777 -17.578 1 82.5 185 ASN A CA 1
ATOM 1507 C C . ASN A 1 185 ? 18.219 0.941 -16.797 1 82.5 185 ASN A C 1
ATOM 1509 O O . ASN A 1 185 ? 17.453 -0.017 -16.641 1 82.5 185 ASN A O 1
ATOM 1513 N N . LEU A 1 186 ? 17.922 2.139 -16.391 1 83.62 186 LEU A N 1
ATOM 1514 C CA . LEU A 1 186 ? 16.703 2.393 -15.625 1 83.62 186 LEU A CA 1
ATOM 1515 C C . LEU A 1 186 ? 15.461 2.146 -16.469 1 83.62 186 LEU A C 1
ATOM 1517 O O . LEU A 1 186 ? 15.422 2.531 -17.641 1 83.62 186 LEU A O 1
ATOM 1521 N N . LYS A 1 187 ? 14.469 1.432 -15.906 1 85.44 187 LYS A N 1
ATOM 1522 C CA . LYS A 1 187 ? 13.188 1.18 -16.562 1 85.44 187 LYS A CA 1
ATOM 1523 C C . LYS A 1 187 ? 12.031 1.662 -15.688 1 85.44 187 LYS A C 1
ATOM 1525 O O . LYS A 1 187 ? 11.672 1.012 -14.711 1 85.44 187 LYS A O 1
ATOM 1530 N N . PRO A 1 188 ? 11.406 2.727 -16.078 1 84 188 PRO A N 1
ATOM 1531 C CA . PRO A 1 188 ? 10.32 3.248 -15.25 1 84 188 PRO A CA 1
ATOM 1532 C C . PRO A 1 188 ? 9.125 2.301 -15.18 1 84 188 PRO A C 1
ATOM 1534 O O . PRO A 1 188 ? 8.359 2.338 -14.211 1 84 188 PRO A O 1
ATOM 1537 N N . GLY A 1 189 ? 8.969 1.425 -16.234 1 80.06 189 GLY A N 1
ATOM 1538 C CA . GLY A 1 189 ? 7.867 0.478 -16.25 1 80.06 189 GLY A CA 1
ATOM 1539 C C . GLY A 1 189 ? 6.508 1.146 -16.188 1 80.06 189 GLY A C 1
ATOM 1540 O O . GLY A 1 189 ? 6.223 2.049 -16.984 1 80.06 189 GLY A O 1
ATOM 1541 N N . ILE A 1 190 ? 5.656 0.702 -15.281 1 78.06 190 ILE A N 1
ATOM 1542 C CA . ILE A 1 190 ? 4.266 1.121 -15.172 1 78.06 190 ILE A CA 1
ATOM 1543 C C . ILE A 1 190 ? 4.199 2.594 -14.773 1 78.06 190 ILE A C 1
ATOM 1545 O O . ILE A 1 190 ? 3.186 3.26 -15 1 78.06 190 ILE A O 1
ATOM 1549 N N . PHE A 1 191 ? 5.258 3.119 -14.141 1 80.31 191 PHE A N 1
ATOM 1550 C CA . PHE A 1 191 ? 5.246 4.508 -13.695 1 80.31 191 PHE A CA 1
ATOM 1551 C C . PHE A 1 191 ? 5.27 5.457 -14.883 1 80.31 191 PHE A C 1
ATOM 1553 O O . PHE A 1 191 ? 4.852 6.613 -14.773 1 80.31 191 PHE A O 1
ATOM 1560 N N . ALA A 1 192 ? 5.75 4.949 -15.961 1 78.25 192 ALA A N 1
ATOM 1561 C CA . ALA A 1 192 ? 5.801 5.77 -17.172 1 78.25 192 ALA A CA 1
ATOM 1562 C C . ALA A 1 192 ? 4.398 6.059 -17.703 1 78.25 192 ALA A C 1
ATOM 1564 O O . ALA A 1 192 ? 4.203 6.988 -18.484 1 78.25 192 ALA A O 1
ATOM 1565 N N . MET A 1 193 ? 3.492 5.312 -17.25 1 76.69 193 MET A N 1
ATOM 1566 C CA . MET A 1 193 ? 2.131 5.445 -17.766 1 76.69 193 MET A CA 1
ATOM 1567 C C . MET A 1 193 ? 1.331 6.438 -16.922 1 76.69 193 MET A C 1
ATOM 1569 O O . MET A 1 193 ? 0.2 6.777 -17.281 1 76.69 193 MET A O 1
ATOM 1573 N N . LEU A 1 194 ? 1.897 6.871 -15.828 1 76.44 194 LEU A N 1
ATOM 1574 C CA . LEU A 1 194 ? 1.206 7.824 -14.969 1 76.44 194 LEU A CA 1
ATOM 1575 C C . LEU A 1 194 ? 1.166 9.211 -15.609 1 76.44 194 LEU A C 1
ATOM 1577 O O . LEU A 1 194 ? 2.125 9.617 -16.266 1 76.44 194 LEU A O 1
ATOM 1581 N N . PRO A 1 195 ? 0.018 9.875 -15.367 1 73.06 195 PRO A N 1
ATOM 1582 C CA . PRO A 1 195 ? -0.029 11.258 -15.867 1 73.06 195 PRO A CA 1
ATOM 1583 C C . PRO A 1 195 ? 1.033 12.148 -15.234 1 73.0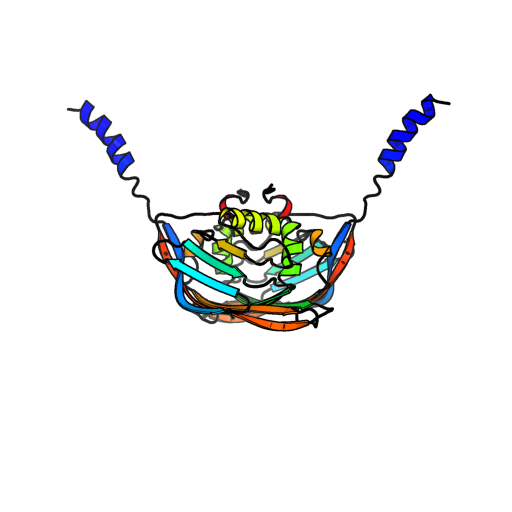6 195 PRO A C 1
ATOM 1585 O O . PRO A 1 195 ? 1.346 11.992 -14.047 1 73.06 195 PRO A O 1
ATOM 1588 N N . LYS A 1 196 ? 1.706 13 -16.125 1 69.31 196 LYS A N 1
ATOM 1589 C CA . LYS A 1 196 ? 2.66 13.984 -15.617 1 69.31 196 LYS A CA 1
ATOM 1590 C C . LYS A 1 196 ? 1.941 15.203 -15.055 1 69.31 196 LYS A C 1
ATOM 1592 O O . LYS A 1 196 ? 1.065 15.773 -15.711 1 69.31 196 LYS A O 1
ATOM 1597 N N . ILE A 1 197 ? 1.852 15.234 -13.703 1 59.72 197 ILE A N 1
ATOM 1598 C CA . ILE A 1 197 ? 1.162 16.375 -13.117 1 59.72 197 ILE A CA 1
ATOM 1599 C C . ILE A 1 197 ? 2.115 17.562 -13.039 1 59.72 197 ILE A C 1
ATOM 1601 O O . ILE A 1 197 ? 3.283 17.422 -12.672 1 59.72 197 ILE A O 1
ATOM 1605 N N . ALA A 1 198 ? 1.75 18.812 -13.586 1 52.75 198 ALA A N 1
ATOM 1606 C CA . ALA A 1 198 ? 2.488 20.062 -13.562 1 52.75 198 ALA A CA 1
ATOM 1607 C C . ALA A 1 198 ? 2.596 20.625 -12.141 1 52.75 198 ALA A C 1
ATOM 1609 O O . ALA A 1 198 ? 1.732 20.359 -11.305 1 52.75 198 ALA A O 1
ATOM 1610 N N . MET B 1 1 ? -53.594 13.188 -32.688 1 32.88 1 MET B N 1
ATOM 1611 C CA . MET B 1 1 ? -53.312 12.469 -31.469 1 32.88 1 MET B CA 1
ATOM 1612 C C . MET B 1 1 ? -52 11.719 -31.562 1 32.88 1 MET B C 1
ATOM 1614 O O . MET B 1 1 ? -51.375 11.414 -30.547 1 32.88 1 MET B O 1
ATOM 1618 N N . LEU B 1 2 ? -51.531 11.273 -32.75 1 44.06 2 LEU B N 1
ATOM 1619 C CA . LEU B 1 2 ? -50.312 10.5 -32.969 1 44.06 2 LEU B CA 1
ATOM 1620 C C . LEU B 1 2 ? -49.062 11.391 -32.812 1 44.06 2 LEU B C 1
ATOM 1622 O O . LEU B 1 2 ? -48 10.93 -32.375 1 44.06 2 LEU B O 1
ATOM 1626 N N . LEU B 1 3 ? -49.031 12.688 -33.188 1 45.06 3 LEU B N 1
ATOM 1627 C CA . LEU B 1 3 ? -47.844 13.555 -33.094 1 45.06 3 LEU B CA 1
ATOM 1628 C C . LEU B 1 3 ? -47.5 13.836 -31.656 1 45.06 3 LEU B C 1
ATOM 1630 O O . LEU B 1 3 ? -46.312 13.992 -31.312 1 45.06 3 LEU B O 1
ATOM 1634 N N . TYR B 1 4 ? -48.5 14.031 -30.688 1 40.25 4 TYR B N 1
ATOM 1635 C CA . TYR B 1 4 ? -48.188 14.312 -29.297 1 40.25 4 TYR B CA 1
ATOM 1636 C C . TYR B 1 4 ? -47.531 13.094 -28.625 1 40.25 4 TYR B C 1
ATOM 1638 O O . TYR B 1 4 ? -46.906 13.211 -27.578 1 40.25 4 TYR B O 1
ATOM 1646 N N . THR B 1 5 ? -47.781 11.82 -29.062 1 39.59 5 THR B N 1
ATOM 1647 C CA . THR B 1 5 ? -47.188 10.664 -28.422 1 39.59 5 THR B CA 1
ATOM 1648 C C . THR B 1 5 ? -45.688 10.562 -28.781 1 39.59 5 THR B C 1
ATOM 1650 O O . THR B 1 5 ? -44.906 9.93 -28.062 1 39.59 5 THR B O 1
ATOM 1653 N N . ALA B 1 6 ? -45.219 11.062 -29.984 1 47.34 6 ALA B N 1
ATOM 1654 C CA . ALA B 1 6 ? -43.812 10.906 -30.328 1 47.34 6 ALA B CA 1
ATOM 1655 C C . ALA B 1 6 ? -42.938 11.82 -29.484 1 47.34 6 ALA B C 1
ATOM 1657 O O . ALA B 1 6 ? -41.781 11.508 -29.234 1 47.34 6 ALA B O 1
ATOM 1658 N N . VAL B 1 7 ? -43.438 13.047 -29.109 1 43.12 7 VAL B N 1
ATOM 1659 C CA . VAL B 1 7 ? -42.562 13.953 -28.344 1 43.12 7 VAL B CA 1
ATOM 1660 C C . VAL B 1 7 ? -42.5 13.484 -26.891 1 43.12 7 VAL B C 1
ATOM 1662 O O . VAL B 1 7 ? -41.5 13.727 -26.219 1 43.12 7 VAL B O 1
ATOM 1665 N N . LEU B 1 8 ? -43.531 12.734 -26.359 1 42.41 8 LEU B N 1
ATOM 1666 C CA . LEU B 1 8 ? -43.5 12.367 -24.953 1 42.41 8 LEU B CA 1
ATOM 1667 C C . LEU B 1 8 ? -42.562 11.195 -24.719 1 42.41 8 LEU B C 1
ATOM 1669 O O . LEU B 1 8 ? -42.094 10.961 -23.594 1 42.41 8 LEU B O 1
ATOM 1673 N N . VAL B 1 9 ? -42.281 10.391 -25.797 1 44.44 9 VAL B N 1
ATOM 1674 C CA . VAL B 1 9 ? -41.469 9.227 -25.547 1 44.44 9 VAL B CA 1
ATOM 1675 C C . VAL B 1 9 ? -40.031 9.664 -25.266 1 44.44 9 VAL B C 1
ATOM 1677 O O . VAL B 1 9 ? -39.375 9.172 -24.328 1 44.44 9 VAL B O 1
ATOM 1680 N N . PRO B 1 10 ? -39.438 10.641 -26.078 1 43.12 10 PRO B N 1
ATOM 1681 C CA . PRO B 1 10 ? -38.062 10.969 -25.703 1 43.12 10 PRO B CA 1
ATOM 1682 C C . PRO B 1 10 ? -37.969 11.695 -24.359 1 43.12 10 PRO B C 1
ATOM 1684 O O . PRO B 1 10 ? -36.969 11.578 -23.656 1 43.12 10 PRO B O 1
ATOM 1687 N N . VAL B 1 11 ? -39 12.461 -23.984 1 41.16 11 VAL B N 1
ATOM 1688 C CA . VAL B 1 11 ? -38.938 13.133 -22.703 1 41.16 11 VAL B CA 1
ATOM 1689 C C . VAL B 1 11 ? -39.062 12.109 -21.578 1 41.16 11 VAL B C 1
ATOM 1691 O O . VAL B 1 11 ? -38.375 12.211 -20.547 1 41.16 11 VAL B O 1
ATOM 1694 N N . LEU B 1 12 ? -40.031 11.133 -21.641 1 39.19 12 LEU B N 1
ATOM 1695 C CA . LEU B 1 12 ? -40.125 10.148 -20.578 1 39.19 12 LEU B CA 1
ATOM 1696 C C . LEU B 1 12 ? -38.875 9.289 -20.531 1 39.19 12 LEU B C 1
ATOM 1698 O O . LEU B 1 12 ? -38.438 8.875 -19.453 1 39.19 12 LEU B O 1
ATOM 1702 N N . MET B 1 13 ? -38.312 8.953 -21.672 1 37.75 13 MET B N 1
ATOM 1703 C CA . MET B 1 13 ? -37.062 8.195 -21.578 1 37.75 13 MET B CA 1
ATOM 1704 C C . MET B 1 13 ? -35.938 9.047 -20.984 1 37.75 13 MET B C 1
ATOM 1706 O O . MET B 1 13 ? -35.031 8.531 -20.359 1 37.75 13 MET B O 1
ATOM 1710 N N . ALA B 1 14 ? -35.906 10.383 -21.328 1 39.56 14 ALA B N 1
ATOM 1711 C CA . ALA B 1 14 ? -34.875 11.195 -20.719 1 39.56 14 ALA B CA 1
ATOM 1712 C C . ALA B 1 14 ? -35.094 11.328 -19.219 1 39.56 14 ALA B C 1
ATOM 1714 O O . ALA B 1 14 ? -34.125 11.508 -18.453 1 39.56 14 ALA B O 1
ATOM 1715 N N . MET B 1 15 ? -36.281 11.438 -18.766 1 37.16 15 MET B N 1
ATOM 1716 C CA . MET B 1 15 ? -36.469 11.695 -17.344 1 37.16 15 MET B CA 1
ATOM 1717 C C . MET B 1 15 ? -36.094 10.477 -16.516 1 37.16 15 MET B C 1
ATOM 1719 O O . MET B 1 15 ? -35.906 10.578 -15.297 1 37.16 15 MET B O 1
ATOM 1723 N N . CYS B 1 16 ? -36.438 9.281 -17.031 1 36.41 16 CYS B N 1
ATOM 1724 C CA . CYS B 1 16 ? -36.094 8.172 -16.141 1 36.41 16 CYS B CA 1
ATOM 1725 C C . CYS B 1 16 ? -34.594 7.91 -16.156 1 36.41 16 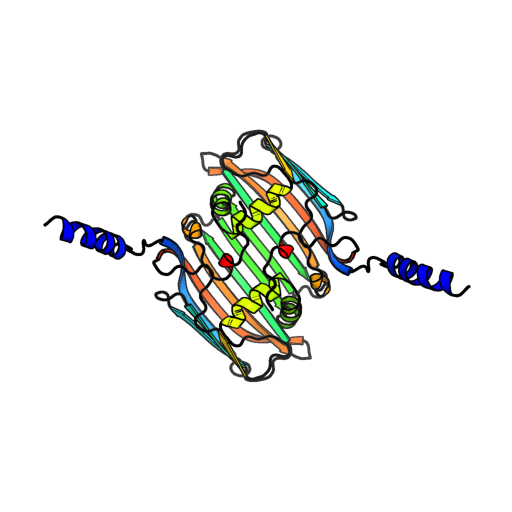CYS B C 1
ATOM 1727 O O . CYS B 1 16 ? -34.156 6.777 -16.375 1 36.41 16 CYS B O 1
ATOM 1729 N N . HIS B 1 17 ? -33.812 8.75 -16.703 1 40.06 17 HIS B N 1
ATOM 1730 C CA . HIS B 1 17 ? -32.438 8.484 -16.266 1 40.06 17 HIS B CA 1
ATOM 1731 C C . HIS B 1 17 ? -32.375 8.328 -14.75 1 40.06 17 HIS B C 1
ATOM 1733 O O . HIS B 1 17 ? -32.094 9.289 -14.039 1 40.06 17 HIS B O 1
ATOM 1739 N N . GLY B 1 18 ? -33.375 7.73 -14.148 1 42.56 18 GLY B N 1
ATOM 1740 C CA . GLY B 1 18 ? -33.094 7.34 -12.781 1 42.56 18 GLY B CA 1
ATOM 1741 C C . GLY B 1 18 ? -31.625 7.031 -12.531 1 42.56 18 GLY B C 1
ATOM 1742 O O . GLY B 1 18 ? -31.016 6.27 -13.273 1 42.56 18 GLY B O 1
ATOM 1743 N N . SER B 1 19 ? -30.844 7.93 -12.156 1 50.53 19 SER B N 1
ATOM 1744 C CA . SER B 1 19 ? -29.469 7.727 -11.719 1 50.53 19 SER B CA 1
ATOM 1745 C C . SER B 1 19 ? -29.297 6.371 -11.039 1 50.53 19 SER B C 1
ATOM 1747 O O . SER B 1 19 ? -29.875 6.121 -9.984 1 50.53 19 SER B O 1
ATOM 1749 N N . LEU B 1 20 ? -29.359 5.305 -11.742 1 61.62 20 LEU B N 1
ATOM 1750 C CA . LEU B 1 20 ? -29.188 3.949 -11.242 1 61.62 20 LEU B CA 1
ATOM 1751 C C . LEU B 1 20 ? -28.078 3.898 -10.188 1 61.62 20 LEU B C 1
ATOM 1753 O O . LEU B 1 20 ? -26.969 4.371 -10.43 1 61.62 20 LEU B O 1
ATOM 1757 N N . ALA B 1 21 ? -28.516 3.697 -8.922 1 77.25 21 ALA B N 1
ATOM 1758 C CA . ALA B 1 21 ? -27.641 3.498 -7.773 1 77.25 21 ALA B CA 1
ATOM 1759 C C . ALA B 1 21 ? -26.625 2.395 -8.047 1 77.25 21 ALA B C 1
ATOM 1761 O O . ALA B 1 21 ? -26.938 1.4 -8.703 1 77.25 21 ALA B O 1
ATOM 1762 N N . GLU B 1 22 ? -25.391 2.762 -7.926 1 86.5 22 GLU B N 1
ATOM 1763 C CA . GLU B 1 22 ? -24.312 1.779 -7.984 1 86.5 22 GLU B CA 1
ATOM 1764 C C . GLU B 1 22 ? -23.922 1.294 -6.586 1 86.5 22 GLU B C 1
ATOM 1766 O O . GLU B 1 22 ? -24.062 2.031 -5.609 1 86.5 22 GLU B O 1
ATOM 1771 N N . LYS B 1 23 ? -23.656 -0.009 -6.582 1 90.31 23 LYS B N 1
ATOM 1772 C CA . LYS B 1 23 ? -23.172 -0.542 -5.312 1 90.31 23 LYS B CA 1
ATOM 1773 C C . LYS B 1 23 ? -21.688 -0.222 -5.117 1 90.31 23 LYS B C 1
ATOM 1775 O O . LYS B 1 23 ? -20.891 -0.332 -6.055 1 90.31 23 LYS B O 1
ATOM 1780 N N . MET B 1 24 ? -21.438 0.276 -3.898 1 89.31 24 MET B N 1
ATOM 1781 C CA . MET B 1 24 ? -20.062 0.653 -3.578 1 89.31 24 MET B CA 1
ATOM 1782 C C . MET B 1 24 ? -19.781 0.456 -2.094 1 89.31 24 MET B C 1
ATOM 1784 O O . MET B 1 24 ? -20.688 0.571 -1.263 1 89.31 24 MET B O 1
ATOM 1788 N N . MET B 1 25 ? -18.547 0.082 -1.884 1 91 25 MET B N 1
ATOM 1789 C CA . MET B 1 25 ? -18.109 0.013 -0.491 1 91 25 MET B CA 1
ATOM 1790 C C . MET B 1 25 ? -17.625 1.375 -0.004 1 91 25 MET B C 1
ATOM 1792 O O . MET B 1 25 ? -16.812 2.021 -0.666 1 91 25 MET B O 1
ATOM 1796 N N . ARG B 1 26 ? -18.109 1.836 1.131 1 91.25 26 ARG B N 1
ATOM 1797 C CA . ARG B 1 26 ? -17.688 3.086 1.759 1 91.25 26 ARG B CA 1
ATOM 1798 C C . ARG B 1 26 ? -17.422 2.887 3.246 1 91.25 26 ARG B C 1
ATOM 1800 O O . ARG B 1 26 ? -18 1.991 3.871 1 91.25 26 ARG B O 1
ATOM 1807 N N . PRO B 1 27 ? -16.578 3.75 3.719 1 90.69 27 PRO B N 1
ATOM 1808 C CA . PRO B 1 27 ? -16.344 3.652 5.16 1 90.69 27 PRO B CA 1
ATOM 1809 C C . PRO B 1 27 ? -17.5 4.223 5.984 1 90.69 27 PRO B C 1
ATOM 1811 O O . PRO B 1 27 ? -18.125 5.207 5.586 1 90.69 27 PRO B O 1
ATOM 1814 N N . LYS B 1 28 ? -17.828 3.549 6.98 1 91.06 28 LYS B N 1
ATOM 1815 C CA . LYS B 1 28 ? -18.703 4.027 8.055 1 91.06 28 LYS B CA 1
ATOM 1816 C C . LYS B 1 28 ? -17.938 4.109 9.375 1 91.06 28 LYS B C 1
ATOM 1818 O O . LYS B 1 28 ? -17.688 3.086 10.016 1 91.06 28 LYS B O 1
ATOM 1823 N N . PHE B 1 29 ? -17.672 5.336 9.781 1 91.31 29 PHE B N 1
ATOM 1824 C CA . PHE B 1 29 ? -16.891 5.535 10.992 1 91.31 29 PHE B CA 1
ATOM 1825 C C . PHE B 1 29 ? -17.766 5.387 12.234 1 91.31 29 PHE B C 1
ATOM 1827 O O . PHE B 1 29 ? -18.875 5.934 12.289 1 91.31 29 PHE B O 1
ATOM 1834 N N . LYS B 1 30 ? -17.281 4.66 13.195 1 90.62 30 LYS B N 1
ATOM 1835 C CA . LYS B 1 30 ? -18 4.445 14.461 1 90.62 30 LYS B CA 1
ATOM 1836 C C . LYS B 1 30 ? -17.297 5.168 15.609 1 90.62 30 LYS B C 1
ATOM 1838 O O . LYS B 1 30 ? -17.938 5.551 16.594 1 90.62 30 LYS B O 1
ATOM 1843 N N . ASP B 1 31 ? -16.016 5.207 15.492 1 89.56 31 ASP B N 1
ATOM 1844 C CA . ASP B 1 31 ? -15.211 5.836 16.531 1 89.56 31 ASP B CA 1
ATOM 1845 C C . ASP B 1 31 ? -14.172 6.781 15.93 1 89.56 31 ASP B C 1
ATOM 1847 O O . ASP B 1 31 ? -13.375 6.379 15.078 1 89.56 31 ASP B O 1
ATOM 1851 N N . ILE B 1 32 ? -14.297 8.008 16.281 1 90.31 32 ILE B N 1
ATOM 1852 C CA . ILE B 1 32 ? -13.312 9.016 15.906 1 90.31 32 ILE B CA 1
ATOM 1853 C C . ILE B 1 32 ? -12.844 9.781 17.141 1 90.31 32 ILE B C 1
ATOM 1855 O O . ILE B 1 32 ? -13.641 10.453 17.797 1 90.31 32 ILE B O 1
ATOM 1859 N N . LYS B 1 33 ? -11.625 9.523 17.438 1 94.44 33 LYS B N 1
ATOM 1860 C CA . LYS B 1 33 ? -11 10.258 18.547 1 94.44 33 LYS B CA 1
ATOM 1861 C C . LYS B 1 33 ? -9.727 10.953 18.078 1 94.44 33 LYS B C 1
ATOM 1863 O O . LYS B 1 33 ? -8.852 10.336 17.469 1 94.44 33 LYS B O 1
ATOM 1868 N N . PHE B 1 34 ? -9.625 12.133 18.281 1 93.88 34 PHE B N 1
ATOM 1869 C CA . PHE B 1 34 ? -8.383 12.82 17.938 1 93.88 34 PHE B CA 1
ATOM 1870 C C . PHE B 1 34 ? -7.855 13.609 19.125 1 93.88 34 PHE B C 1
ATOM 1872 O O . PHE B 1 34 ? -8.625 14.039 19.984 1 93.88 34 PHE B O 1
ATOM 1879 N N . TRP B 1 35 ? -6.672 13.727 19.203 1 97.44 35 TRP B N 1
ATOM 1880 C CA . TRP B 1 35 ? -5.945 14.469 20.234 1 97.44 35 TRP B CA 1
ATOM 1881 C C . TRP B 1 35 ? -4.738 15.188 19.641 1 97.44 35 TRP B C 1
ATOM 1883 O O . TRP B 1 35 ? -4.051 14.641 18.766 1 97.44 35 TRP B O 1
ATOM 1893 N N . SER B 1 36 ? -4.559 16.391 20.047 1 98 36 SER B N 1
ATOM 1894 C CA . SER B 1 36 ? -3.365 17.156 19.672 1 98 36 SER B CA 1
ATOM 1895 C C . SER B 1 36 ? -2.787 17.906 20.875 1 98 36 SER B C 1
ATOM 1897 O O . SER B 1 36 ? -3.516 18.25 21.812 1 98 36 SER B O 1
ATOM 1899 N N . ASP B 1 37 ? -1.535 18.078 20.938 1 98.44 37 ASP B N 1
ATOM 1900 C CA . ASP B 1 37 ? -0.895 18.984 21.875 1 98.44 37 ASP B CA 1
ATOM 1901 C C . ASP B 1 37 ? -0.971 20.438 21.359 1 98.44 37 ASP B C 1
ATOM 1903 O O . ASP B 1 37 ? -0.242 20.812 20.438 1 98.44 37 ASP B O 1
ATOM 1907 N N . GLU B 1 38 ? -1.716 21.234 22 1 97.38 38 GLU B N 1
ATOM 1908 C CA . GLU B 1 38 ? -2.039 22.578 21.531 1 97.38 38 GLU B CA 1
ATOM 1909 C C . GLU B 1 38 ? -0.807 23.469 21.531 1 97.38 38 GLU B C 1
ATOM 1911 O O . GLU B 1 38 ? -0.804 24.531 20.906 1 97.38 38 GLU B O 1
ATOM 1916 N N . LYS B 1 39 ? 0.16 23.016 22.281 1 97.62 39 LYS B N 1
ATOM 1917 C CA . LYS B 1 39 ? 1.409 23.781 22.234 1 97.62 39 LYS B CA 1
ATOM 1918 C C . LYS B 1 39 ? 2.021 23.75 20.828 1 97.62 39 LYS B C 1
ATOM 1920 O O . LYS B 1 39 ? 2.697 24.688 20.422 1 97.62 39 LYS B O 1
ATOM 1925 N N . PHE B 1 40 ? 1.692 22.672 20.109 1 98.06 40 PHE B N 1
ATOM 1926 C CA . PHE B 1 40 ? 2.334 22.484 18.812 1 98.06 40 PHE B CA 1
ATOM 1927 C C . PHE B 1 40 ? 1.317 22.594 17.688 1 98.06 40 PHE B C 1
ATOM 1929 O O . PHE B 1 40 ? 1.548 23.312 16.703 1 98.06 40 PHE B O 1
ATOM 1936 N N . VAL B 1 41 ? 0.22 21.875 17.844 1 98.31 41 VAL B N 1
ATOM 1937 C CA . VAL B 1 41 ? -0.746 21.797 16.766 1 98.31 41 VAL B CA 1
ATOM 1938 C C . VAL B 1 41 ? -2.156 21.656 17.328 1 98.31 41 VAL B C 1
ATOM 1940 O O . VAL B 1 41 ? -2.336 21.156 18.438 1 98.31 41 VAL B O 1
ATOM 1943 N N . SER B 1 42 ? -3.117 22.141 16.578 1 98.31 42 SER B N 1
ATOM 1944 C CA . SER B 1 42 ? -4.535 21.828 16.719 1 98.31 42 SER B CA 1
ATOM 1945 C C . SER B 1 42 ? -5.121 21.328 15.406 1 98.31 42 SER B C 1
ATOM 1947 O O . SER B 1 42 ? -4.828 21.875 14.344 1 98.31 42 SER B O 1
ATOM 1949 N N . HIS B 1 43 ? -5.816 20.25 15.523 1 97 43 HIS B N 1
ATOM 1950 C CA . HIS B 1 43 ? -6.355 19.719 14.273 1 97 43 HIS B CA 1
ATOM 1951 C C . HIS B 1 43 ? -7.754 19.141 14.477 1 97 43 HIS B C 1
ATOM 1953 O O . HIS B 1 43 ? -8.195 18.953 15.617 1 97 43 HIS B O 1
ATOM 1959 N N . LYS B 1 44 ? -8.469 19.016 13.391 1 93.88 44 LYS B N 1
ATOM 1960 C CA . LYS B 1 44 ? -9.812 18.453 13.359 1 93.88 44 LYS B CA 1
ATOM 1961 C C . LYS B 1 44 ? -10.062 17.688 12.062 1 93.88 44 LYS B C 1
ATOM 1963 O O . LYS B 1 44 ? -9.609 18.109 10.992 1 93.88 44 LYS B O 1
ATOM 1968 N N . VAL B 1 45 ? -10.68 16.594 12.227 1 91.06 45 VAL B N 1
ATOM 1969 C CA . VAL B 1 45 ? -11.109 15.797 11.086 1 91.06 45 VAL B CA 1
ATOM 1970 C C . VAL B 1 45 ? -12.625 15.602 11.141 1 91.06 45 VAL B C 1
ATOM 1972 O O . VAL B 1 45 ? -13.172 15.219 12.18 1 91.06 45 VAL B O 1
ATOM 1975 N N . VAL B 1 46 ? -13.234 15.883 9.992 1 88.38 46 VAL B N 1
ATOM 1976 C CA . VAL B 1 46 ? -14.68 15.695 9.914 1 88.38 46 VAL B CA 1
ATOM 1977 C C . VAL B 1 46 ? -15.031 14.867 8.68 1 88.38 46 VAL B C 1
ATOM 1979 O O . VAL B 1 46 ? -14.531 15.133 7.586 1 88.38 46 VAL B O 1
ATOM 1982 N N . TYR B 1 47 ? -15.789 13.82 8.922 1 84.75 47 TYR B N 1
ATOM 1983 C CA . TYR B 1 47 ? -16.312 12.984 7.848 1 84.75 47 TYR B CA 1
ATOM 1984 C C . TYR B 1 47 ? -17.828 12.852 7.957 1 84.75 47 TYR B C 1
ATOM 1986 O O . TYR B 1 47 ? -18.359 12.5 9.016 1 84.75 47 TYR B O 1
ATOM 1994 N N . ASP B 1 48 ? -18.438 13.234 6.852 1 76.19 48 ASP B N 1
ATOM 1995 C CA . ASP B 1 48 ? -19.891 13.07 6.781 1 76.19 48 ASP B CA 1
ATOM 1996 C C . ASP B 1 48 ? -20.266 11.805 6.012 1 76.19 48 ASP B C 1
ATOM 1998 O O . ASP B 1 48 ? -20 11.703 4.812 1 76.19 48 ASP B O 1
ATOM 2002 N N . ASN B 1 49 ? -20.938 10.914 6.691 1 72.44 49 ASN B N 1
ATOM 2003 C CA . ASN B 1 49 ? -21.312 9.656 6.059 1 72.44 49 ASN B CA 1
ATOM 2004 C C . ASN B 1 49 ? -22.312 9.867 4.926 1 72.44 49 ASN B C 1
ATOM 2006 O O . ASN B 1 49 ? -22.359 9.086 3.973 1 72.44 49 ASN B O 1
ATOM 2010 N N . SER B 1 50 ? -23.172 10.828 4.949 1 72.81 50 SER B N 1
ATOM 2011 C CA . SER B 1 50 ? -24.188 11.094 3.932 1 72.81 50 SER B CA 1
ATOM 2012 C C . SER B 1 50 ? -23.578 11.82 2.732 1 72.81 50 SER B C 1
ATOM 2014 O O . SER B 1 50 ? -24.109 11.727 1.62 1 72.81 50 SER B O 1
ATOM 2016 N N . ASP B 1 51 ? -22.5 12.523 2.918 1 75.31 51 ASP B N 1
ATOM 2017 C CA . ASP B 1 51 ? -21.656 13.18 1.927 1 75.31 51 ASP B CA 1
ATOM 2018 C C . ASP B 1 51 ? -20.188 12.844 2.15 1 75.31 51 ASP B C 1
ATOM 2020 O O . ASP B 1 51 ? -19.453 13.602 2.795 1 75.31 51 ASP B O 1
ATOM 2024 N N . PRO B 1 52 ? -19.828 11.742 1.587 1 80.31 52 PRO B N 1
ATOM 2025 C CA . PRO B 1 52 ? -18.578 11.125 2.047 1 80.31 52 PRO B CA 1
ATOM 2026 C C . PRO B 1 52 ? -17.344 11.953 1.7 1 80.31 52 PRO B C 1
ATOM 2028 O O . PRO B 1 52 ? -16.391 11.43 1.118 1 80.31 52 PRO B O 1
ATOM 2031 N N . HIS B 1 53 ? -17.391 13.203 2.09 1 85.75 53 HIS B N 1
ATOM 2032 C CA . HIS B 1 53 ? -16.234 14.07 1.988 1 85.75 53 HIS B CA 1
ATOM 2033 C C . HIS B 1 53 ? -15.453 14.109 3.301 1 85.75 53 HIS B C 1
ATOM 2035 O O . HIS B 1 53 ? -16.047 14.078 4.379 1 85.75 53 HIS B O 1
ATOM 2041 N N . LEU B 1 54 ? -14.219 14.133 3.104 1 87.88 54 LEU B N 1
ATOM 2042 C CA . LEU B 1 54 ? -13.336 14.328 4.246 1 87.88 54 LEU B CA 1
ATOM 2043 C C . LEU B 1 54 ? -12.859 15.773 4.332 1 87.88 54 LEU B C 1
ATOM 2045 O O . LEU B 1 54 ? -12.414 16.344 3.33 1 87.88 54 LEU B O 1
ATOM 2049 N N . ASN B 1 55 ? -13.031 16.375 5.52 1 92.31 55 ASN B N 1
ATOM 2050 C CA . ASN B 1 55 ? -12.461 17.672 5.832 1 92.31 55 ASN B CA 1
ATOM 2051 C C . ASN B 1 55 ? -11.398 17.578 6.926 1 92.31 55 ASN B C 1
ATOM 2053 O O . ASN B 1 55 ? -11.602 16.891 7.926 1 92.31 55 ASN B O 1
ATOM 2057 N N . PHE B 1 56 ? -10.328 18.156 6.641 1 93.94 56 PHE B N 1
ATOM 2058 C CA . PHE B 1 56 ? -9.227 18.203 7.594 1 93.94 56 PHE B CA 1
ATOM 2059 C C . PHE B 1 56 ? -8.727 19.641 7.773 1 93.94 56 PHE B C 1
ATOM 2061 O O . PHE B 1 56 ? -8.633 20.391 6.805 1 93.94 56 PHE B O 1
ATOM 2068 N N . SER B 1 57 ? -8.539 20.016 9.039 1 96.69 57 SER B N 1
ATOM 2069 C CA . SER B 1 57 ? -7.906 21.297 9.352 1 96.69 57 SER B CA 1
ATOM 2070 C C . SER B 1 57 ? -6.855 21.141 10.445 1 96.69 57 SER B C 1
ATOM 2072 O O . SER B 1 57 ? -7.039 20.375 11.391 1 96.69 57 SER B O 1
ATOM 2074 N N . MET B 1 58 ? -5.844 21.859 10.273 1 97.81 58 MET B N 1
ATOM 2075 C CA . MET B 1 58 ? -4.75 21.828 11.234 1 97.81 58 MET B CA 1
ATOM 2076 C C . MET B 1 58 ? -4.105 23.203 11.375 1 97.81 58 MET B C 1
ATOM 2078 O O . MET B 1 58 ? -3.832 23.875 10.383 1 97.81 58 MET B O 1
ATOM 2082 N N . GLU B 1 59 ? -4.008 23.625 12.547 1 98.56 59 GLU B N 1
ATOM 2083 C CA . GLU B 1 59 ? -3.227 24.828 12.867 1 98.56 59 GLU B CA 1
ATOM 2084 C C . GLU B 1 59 ? -1.896 24.453 13.516 1 98.56 59 GLU B C 1
ATOM 2086 O O . GLU B 1 59 ? -1.868 23.766 14.539 1 98.56 59 GLU B O 1
ATOM 2091 N N . VAL B 1 60 ? -0.884 24.859 12.867 1 98.38 60 VAL B N 1
ATOM 2092 C CA . VAL B 1 60 ? 0.447 24.688 13.438 1 98.38 60 VAL B CA 1
ATOM 2093 C C . VAL B 1 60 ? 0.843 25.938 14.219 1 98.38 60 VAL B C 1
ATOM 2095 O O . VAL B 1 60 ? 0.928 27.016 13.648 1 98.38 60 VAL B O 1
ATOM 2098 N N . HIS B 1 61 ? 1.141 25.734 15.516 1 98.5 61 HIS B N 1
ATOM 2099 C CA . HIS B 1 61 ? 1.293 26.875 16.406 1 98.5 61 HIS B CA 1
ATOM 2100 C C . HIS B 1 61 ? 2.758 27.281 16.547 1 98.5 61 HIS B C 1
ATOM 2102 O O . HIS B 1 61 ? 3.061 28.391 16.984 1 98.5 61 HIS B O 1
ATOM 2108 N N . GLN B 1 62 ? 3.613 26.406 16.281 1 96.88 62 GLN B N 1
ATOM 2109 C CA . GLN B 1 62 ? 5.043 26.688 16.188 1 96.88 62 GLN B CA 1
ATOM 2110 C C . GLN B 1 62 ? 5.695 25.859 15.086 1 96.88 62 GLN B C 1
ATOM 2112 O O . GLN B 1 62 ? 5.215 24.766 14.75 1 96.88 62 GLN B O 1
ATOM 2117 N N . GLU B 1 63 ? 6.734 26.406 14.586 1 96.38 63 GLU B N 1
ATOM 2118 C CA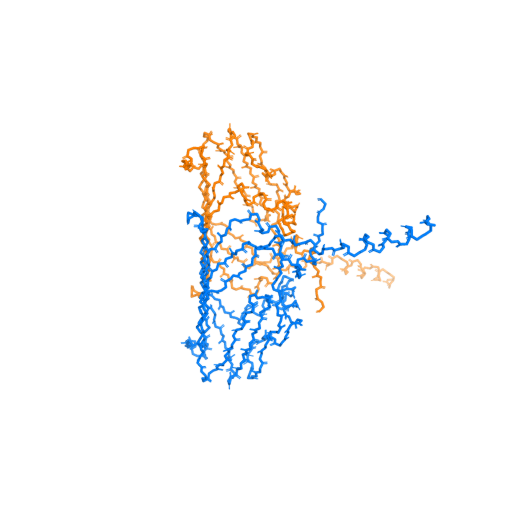 . GLU B 1 63 ? 7.434 25.688 13.523 1 96.38 63 GLU B CA 1
ATOM 2119 C C . GLU B 1 63 ? 7.836 24.281 13.984 1 96.38 63 GLU B C 1
ATOM 2121 O O . GLU B 1 63 ? 8.352 24.109 15.086 1 96.38 63 GLU B O 1
ATOM 2126 N N . LEU B 1 64 ? 7.547 23.328 13.148 1 96.94 64 LEU B N 1
ATOM 2127 C CA . LEU B 1 64 ? 7.953 21.953 13.422 1 96.94 64 LEU B CA 1
ATOM 2128 C C . LEU B 1 64 ? 9.164 21.578 12.578 1 96.94 64 LEU B C 1
ATOM 2130 O O . LEU B 1 64 ? 9.039 21.344 11.375 1 96.94 64 LEU B O 1
ATOM 2134 N N . HIS B 1 65 ? 10.266 21.422 13.195 1 94.06 65 HIS B N 1
ATOM 2135 C CA . HIS B 1 65 ? 11.516 21.172 12.477 1 94.06 65 HIS B CA 1
ATOM 2136 C C . HIS B 1 65 ? 11.492 19.812 11.789 1 94.06 65 HIS B C 1
ATOM 2138 O O . HIS B 1 65 ? 11.836 19.719 10.609 1 94.06 65 HIS B O 1
ATOM 2144 N N . ASP B 1 66 ? 11.125 18.828 12.492 1 96.25 66 ASP B N 1
ATOM 2145 C CA . ASP B 1 66 ? 11.039 17.469 11.992 1 96.25 66 ASP B CA 1
ATOM 2146 C C . ASP B 1 66 ? 9.867 16.719 12.625 1 96.25 66 ASP B C 1
ATOM 2148 O O . ASP B 1 66 ? 9.469 17.031 13.75 1 96.25 66 ASP B O 1
ATOM 2152 N N . VAL B 1 67 ? 9.266 15.883 11.828 1 97.69 67 VAL B N 1
ATOM 2153 C CA . VAL B 1 67 ? 8.07 15.195 12.312 1 97.69 67 VAL B CA 1
ATOM 2154 C C . VAL B 1 67 ? 8.125 13.719 11.93 1 97.69 67 VAL B C 1
ATOM 2156 O O . VAL B 1 67 ? 8.43 13.383 10.781 1 97.69 67 VAL B O 1
ATOM 2159 N N . ASP B 1 68 ? 7.883 12.852 12.875 1 97.94 68 ASP B N 1
ATOM 2160 C CA . ASP B 1 68 ? 7.664 11.43 12.633 1 97.94 68 ASP B CA 1
ATOM 2161 C C . ASP B 1 68 ? 6.176 11.078 12.711 1 97.94 68 ASP B C 1
ATOM 2163 O O . ASP B 1 68 ? 5.426 11.703 13.461 1 97.94 68 ASP B O 1
ATOM 2167 N N . ILE B 1 69 ? 5.84 10.094 11.945 1 97.94 69 ILE B N 1
ATOM 2168 C CA . ILE B 1 69 ? 4.484 9.57 12.078 1 97.94 69 ILE B CA 1
ATOM 2169 C C . ILE B 1 69 ? 4.535 8.07 12.359 1 97.94 69 ILE B C 1
ATOM 2171 O O . ILE B 1 69 ? 5.43 7.375 11.875 1 97.94 69 ILE B O 1
ATOM 2175 N N . HIS B 1 70 ? 3.693 7.652 13.164 1 98.56 70 HIS B N 1
ATOM 2176 C CA . HIS B 1 70 ? 3.41 6.242 13.406 1 98.56 70 HIS B CA 1
ATOM 2177 C C . HIS B 1 70 ? 1.966 5.902 13.055 1 98.56 70 HIS B C 1
ATOM 2179 O O . HIS B 1 70 ? 1.037 6.559 13.531 1 98.56 70 HIS B O 1
ATOM 2185 N N . VAL B 1 71 ? 1.824 4.918 12.188 1 98.56 71 VAL B N 1
ATOM 2186 C CA . VAL B 1 71 ? 0.491 4.547 11.727 1 98.56 71 VAL B CA 1
ATOM 2187 C C . VAL B 1 71 ? 0.274 3.047 11.93 1 98.56 71 VAL B C 1
ATOM 2189 O O . VAL B 1 71 ? 1.102 2.232 11.523 1 98.56 71 VAL B O 1
ATOM 2192 N N . GLU B 1 72 ? -0.793 2.736 12.562 1 98.75 72 GLU B N 1
ATOM 2193 C CA . GLU B 1 72 ? -1.28 1.364 12.656 1 98.75 72 GLU B CA 1
ATOM 2194 C C . GLU B 1 72 ? -2.627 1.208 11.961 1 98.75 72 GLU B C 1
ATOM 2196 O O . GLU B 1 72 ? -3.539 2.01 12.172 1 98.75 72 GLU B O 1
ATOM 2201 N N . VAL B 1 73 ? -2.688 0.233 11.102 1 98.62 73 VAL B N 1
ATOM 2202 C CA . VAL B 1 73 ? -3.939 -0.066 10.414 1 98.62 73 VAL B CA 1
ATOM 2203 C C . VAL B 1 73 ? -4.293 -1.539 10.602 1 98.62 73 VAL B C 1
ATOM 2205 O O . VAL B 1 73 ? -3.465 -2.42 10.359 1 98.62 73 VAL B O 1
ATOM 2208 N N . ARG B 1 74 ? -5.449 -1.741 11.062 1 98.69 74 ARG B N 1
ATOM 2209 C CA . ARG B 1 74 ? -6.012 -3.086 11.141 1 98.69 74 ARG B CA 1
ATOM 2210 C C . ARG B 1 74 ? -7.309 -3.186 10.352 1 98.69 74 ARG B C 1
ATOM 2212 O O . ARG B 1 74 ? -8.242 -2.408 10.578 1 98.69 74 ARG B O 1
ATOM 2219 N N . ILE B 1 75 ? -7.301 -4.047 9.43 1 98.12 75 ILE B N 1
ATOM 2220 C CA . ILE B 1 75 ? -8.492 -4.344 8.641 1 98.12 75 ILE B CA 1
ATOM 2221 C C . ILE B 1 75 ? -8.836 -5.824 8.758 1 98.12 75 ILE B C 1
ATOM 2223 O O . ILE B 1 75 ? -7.973 -6.688 8.578 1 98.12 75 ILE B O 1
ATOM 2227 N N . THR B 1 76 ? -10.07 -6.113 9.047 1 98.38 76 THR B N 1
ATOM 2228 C CA . THR B 1 76 ? -10.492 -7.496 9.234 1 98.38 76 THR B CA 1
ATOM 2229 C C . THR B 1 76 ? -11.797 -7.77 8.492 1 98.38 76 THR B C 1
ATOM 2231 O O . THR B 1 76 ? -12.719 -6.953 8.531 1 98.38 76 THR B O 1
ATOM 2234 N N . ASN B 1 77 ? -11.781 -8.898 7.809 1 96.75 77 ASN B N 1
ATOM 2235 C CA . ASN B 1 77 ? -13.039 -9.359 7.23 1 96.75 77 ASN B CA 1
ATOM 2236 C C . ASN B 1 77 ? -14.07 -9.656 8.312 1 96.75 77 ASN B C 1
ATOM 2238 O O . ASN B 1 77 ? -13.836 -10.477 9.203 1 96.75 77 ASN B O 1
ATOM 2242 N N . LYS B 1 78 ? -15.195 -9.094 8.164 1 95.38 78 LYS B N 1
ATOM 2243 C CA . LYS B 1 78 ? -16.203 -9.219 9.211 1 95.38 78 LYS B CA 1
ATOM 2244 C C . LYS B 1 78 ? -16.781 -10.633 9.266 1 95.38 78 LYS B C 1
ATOM 2246 O O . LYS B 1 78 ? -17.156 -11.117 10.328 1 95.38 78 LYS B O 1
ATOM 2251 N N . GLN B 1 79 ? -16.938 -11.234 8.141 1 93 79 GLN B N 1
ATOM 2252 C CA . GLN B 1 79 ? -17.531 -12.562 8.062 1 93 79 GLN B CA 1
ATOM 2253 C C . GLN B 1 79 ? -16.531 -13.648 8.422 1 93 79 GLN B C 1
ATOM 2255 O O . GLN B 1 79 ? -16.906 -14.711 8.906 1 93 79 GLN B O 1
ATOM 2260 N N . ASP B 1 80 ? -15.281 -13.422 8.141 1 94.25 80 ASP B N 1
ATOM 2261 C CA . ASP B 1 80 ? -14.219 -14.383 8.422 1 94.25 80 ASP B CA 1
ATOM 2262 C C . ASP B 1 80 ? -12.93 -13.672 8.828 1 94.25 80 ASP B C 1
ATOM 2264 O O . ASP B 1 80 ? -12.109 -13.328 7.977 1 94.25 80 ASP B O 1
ATOM 2268 N N . PRO B 1 81 ? -12.711 -13.555 10.078 1 96.06 81 PRO B N 1
ATOM 2269 C CA . PRO B 1 81 ? -11.578 -12.766 10.57 1 96.06 81 PRO B CA 1
ATOM 2270 C C . PRO B 1 81 ? -10.227 -13.383 10.227 1 9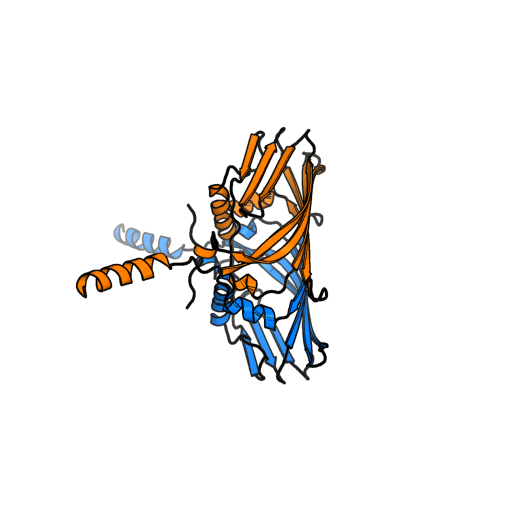6.06 81 PRO B C 1
ATOM 2272 O O . PRO B 1 81 ? -9.188 -12.773 10.469 1 96.06 81 PRO B O 1
ATOM 2275 N N . TYR B 1 82 ? -10.297 -14.586 9.656 1 96.06 82 TYR B N 1
ATOM 2276 C CA . TYR B 1 82 ? -9.062 -15.172 9.156 1 96.06 82 TYR B CA 1
ATOM 2277 C C . TYR B 1 82 ? -8.406 -14.273 8.117 1 96.06 82 TYR B C 1
ATOM 2279 O O . TYR B 1 82 ? -7.176 -14.195 8.039 1 96.06 82 TYR B O 1
ATOM 2287 N N . TYR B 1 83 ? -9.211 -13.633 7.418 1 96.62 83 TYR B N 1
ATOM 2288 C CA . TYR B 1 83 ? -8.719 -12.688 6.422 1 96.62 83 TYR B CA 1
ATOM 2289 C C . TYR B 1 83 ? -8.555 -11.305 7.027 1 96.62 83 TYR B C 1
ATOM 2291 O O . TYR B 1 83 ? -9.531 -10.672 7.426 1 96.62 83 TYR B O 1
ATOM 2299 N N . ASN B 1 84 ? -7.352 -10.898 7.121 1 98 84 ASN B N 1
ATOM 2300 C CA . ASN B 1 84 ? -7.059 -9.617 7.754 1 98 84 ASN B CA 1
ATOM 2301 C C . ASN B 1 84 ? -5.777 -9 7.207 1 98 84 ASN B C 1
ATOM 2303 O O . ASN B 1 84 ? -5.012 -9.664 6.504 1 98 84 ASN B O 1
ATOM 2307 N N . THR B 1 85 ? -5.633 -7.719 7.438 1 98.19 85 THR B N 1
ATOM 2308 C CA . THR B 1 85 ? -4.434 -6.953 7.125 1 98.19 85 THR B CA 1
ATOM 2309 C C . THR B 1 85 ? -4.031 -6.07 8.305 1 98.19 85 THR B C 1
ATOM 2311 O O . THR B 1 85 ? -4.852 -5.309 8.82 1 98.19 85 THR B O 1
ATOM 2314 N N . ASN B 1 86 ? -2.811 -6.258 8.68 1 98.75 86 ASN B N 1
ATOM 2315 C CA . ASN B 1 86 ? -2.219 -5.398 9.703 1 98.75 86 ASN B CA 1
ATOM 2316 C C . ASN B 1 86 ? -0.992 -4.664 9.172 1 98.75 86 ASN B C 1
ATOM 2318 O O . ASN B 1 86 ? -0.077 -5.285 8.625 1 98.75 86 ASN B O 1
ATOM 2322 N N . LEU B 1 87 ? -1.053 -3.4 9.328 1 98.81 87 LEU B N 1
ATOM 2323 C CA . LEU B 1 87 ? 0.07 -2.549 8.953 1 98.81 87 LEU B CA 1
ATOM 2324 C C . LEU B 1 87 ? 0.547 -1.72 10.141 1 98.81 87 LEU B C 1
ATOM 2326 O O . LEU B 1 87 ? -0.262 -1.111 10.844 1 98.81 87 LEU B O 1
ATOM 2330 N N . ASN B 1 88 ? 1.804 -1.739 10.414 1 98.75 88 ASN B N 1
ATOM 2331 C CA . ASN B 1 88 ? 2.484 -0.904 11.391 1 98.75 88 ASN B CA 1
ATOM 2332 C C . ASN B 1 88 ? 3.717 -0.228 10.797 1 98.75 88 ASN B C 1
ATOM 2334 O O . ASN B 1 88 ? 4.641 -0.903 10.352 1 98.75 88 ASN B O 1
ATOM 2338 N N . THR B 1 89 ? 3.701 1.093 10.805 1 98.5 89 THR B N 1
ATOM 2339 C CA . THR B 1 89 ? 4.809 1.774 10.148 1 98.5 89 THR B CA 1
ATOM 2340 C C . THR B 1 89 ? 5.172 3.057 10.891 1 98.5 89 THR B C 1
ATOM 2342 O O . THR B 1 89 ? 4.297 3.736 11.43 1 98.5 89 THR B O 1
ATOM 2345 N N . THR B 1 90 ? 6.406 3.311 10.992 1 98.56 90 THR B N 1
ATOM 2346 C CA . THR B 1 90 ? 6.953 4.574 11.477 1 98.56 90 THR B CA 1
ATOM 2347 C C . THR B 1 90 ? 7.836 5.219 10.406 1 98.56 90 THR B C 1
ATOM 2349 O O . THR B 1 90 ? 8.773 4.594 9.914 1 98.56 90 THR B O 1
ATOM 2352 N N . LEU B 1 91 ? 7.492 6.445 10.055 1 95.94 91 LEU B N 1
ATOM 2353 C CA . LEU B 1 91 ? 8.18 7.168 8.992 1 95.94 91 LEU B CA 1
ATOM 2354 C C . LEU B 1 91 ? 8.508 8.594 9.422 1 95.94 91 LEU B C 1
ATOM 2356 O O . LEU B 1 91 ? 7.863 9.133 10.32 1 95.94 91 LEU B O 1
ATOM 2360 N N . ASN B 1 92 ? 9.492 9.117 8.781 1 95.06 92 ASN B N 1
ATOM 2361 C CA . ASN B 1 92 ? 9.766 10.547 8.93 1 95.06 92 ASN B CA 1
ATOM 2362 C C . ASN B 1 92 ? 9.086 11.367 7.836 1 95.06 92 ASN B C 1
ATOM 2364 O O . ASN B 1 92 ? 9.383 11.195 6.652 1 95.06 92 ASN B O 1
ATOM 2368 N N . VAL B 1 93 ? 8.234 12.188 8.25 1 92.94 93 VAL B N 1
ATOM 2369 C CA . VAL B 1 93 ? 7.395 12.945 7.32 1 92.94 93 VAL B CA 1
ATOM 2370 C C . VAL B 1 93 ? 8.273 13.844 6.449 1 92.94 93 VAL B C 1
ATOM 2372 O O . VAL B 1 93 ? 8.062 13.945 5.238 1 92.94 93 VAL B O 1
ATOM 2375 N N . CYS B 1 94 ? 9.188 14.469 6.988 1 89.75 94 CYS B N 1
ATOM 2376 C CA . CYS B 1 94 ? 10.023 15.422 6.262 1 89.75 94 CYS B CA 1
ATOM 2377 C C . CYS B 1 94 ? 10.836 14.711 5.18 1 89.75 94 CYS B C 1
ATOM 2379 O O . CYS B 1 94 ? 11.008 15.242 4.082 1 89.75 94 CYS B O 1
ATOM 2381 N N . ARG B 1 95 ? 11.266 13.547 5.441 1 86.62 95 ARG B N 1
ATOM 2382 C CA . ARG B 1 95 ? 11.977 12.758 4.445 1 86.62 95 ARG B CA 1
ATOM 2383 C C . ARG B 1 95 ? 11.039 12.305 3.326 1 86.62 95 ARG B C 1
ATOM 2385 O O . ARG B 1 95 ? 11.398 12.359 2.148 1 86.62 95 ARG B O 1
ATOM 2392 N N . ILE B 1 96 ? 9.875 11.922 3.717 1 85.69 96 ILE B N 1
ATOM 2393 C CA . ILE B 1 96 ? 8.906 11.438 2.744 1 85.69 96 ILE B CA 1
ATOM 2394 C C . ILE B 1 96 ? 8.469 12.578 1.831 1 85.69 96 ILE B C 1
ATOM 2396 O O . ILE B 1 96 ? 8.273 12.383 0.629 1 85.69 96 ILE B O 1
ATOM 2400 N N . LEU B 1 97 ? 8.297 13.703 2.434 1 87 97 LEU B N 1
ATOM 2401 C CA . LEU B 1 97 ? 7.895 14.859 1.636 1 87 97 LEU B CA 1
ATOM 2402 C C . LEU B 1 97 ? 8.961 15.195 0.602 1 87 97 LEU B C 1
ATOM 2404 O O . LEU B 1 97 ? 8.648 15.5 -0.549 1 87 97 LEU B O 1
ATOM 2408 N N . GLY B 1 98 ? 10.148 15.125 0.983 1 82.19 98 GLY B N 1
ATOM 2409 C CA . GLY B 1 98 ? 11.242 15.328 0.039 1 82.19 98 GLY B CA 1
ATOM 2410 C C . GLY B 1 98 ? 11.203 14.359 -1.128 1 82.19 98 GLY B C 1
ATOM 2411 O O . GLY B 1 98 ? 11.383 14.758 -2.281 1 82.19 98 GLY B O 1
ATOM 2412 N N . PHE B 1 99 ? 10.852 13.195 -0.847 1 80.94 99 PHE B N 1
ATOM 2413 C CA . PHE B 1 99 ? 10.711 12.141 -1.842 1 80.94 99 PHE B CA 1
ATOM 2414 C C . PHE B 1 99 ? 9.477 12.359 -2.703 1 80.94 99 PHE B C 1
ATOM 2416 O O . PHE B 1 99 ? 9.547 12.289 -3.932 1 80.94 99 PHE B O 1
ATOM 2423 N N . ALA B 1 100 ? 8.383 12.656 -2.08 1 80.38 100 ALA B N 1
ATOM 2424 C CA . ALA B 1 100 ? 7.09 12.758 -2.756 1 80.38 100 ALA B CA 1
ATOM 2425 C C . ALA B 1 100 ? 7.102 13.891 -3.785 1 80.38 100 ALA B C 1
ATOM 2427 O O . ALA B 1 100 ? 6.469 13.781 -4.836 1 80.38 100 ALA B O 1
ATOM 2428 N N . ASN B 1 101 ? 7.793 14.852 -3.562 1 81.62 101 ASN B N 1
ATOM 2429 C CA . ASN B 1 101 ? 7.82 16.016 -4.453 1 81.62 101 ASN B CA 1
ATOM 2430 C C . ASN B 1 101 ? 8.633 15.734 -5.711 1 81.62 101 ASN B C 1
ATOM 2432 O O . ASN B 1 101 ? 8.539 16.469 -6.695 1 81.62 101 ASN B O 1
ATOM 2436 N N . LYS B 1 102 ? 9.352 14.664 -5.629 1 83.19 102 LYS B N 1
ATOM 2437 C CA . LYS B 1 102 ? 10.25 14.398 -6.746 1 83.19 102 LYS B CA 1
ATOM 2438 C C . LYS B 1 102 ? 9.867 13.109 -7.465 1 83.19 102 LYS B C 1
ATOM 2440 O O . LYS B 1 102 ? 10.172 12.93 -8.648 1 83.19 102 LYS B O 1
ATOM 2445 N N . SER B 1 103 ? 9.211 12.219 -6.762 1 86.88 103 SER B N 1
ATOM 2446 C CA . SER B 1 103 ? 8.812 10.93 -7.312 1 86.88 103 SER B CA 1
ATOM 2447 C C . SER B 1 103 ? 7.609 11.07 -8.242 1 86.88 103 SER B C 1
ATOM 2449 O O . SER B 1 103 ? 6.684 11.828 -7.953 1 86.88 103 SER B O 1
ATOM 2451 N N . PRO B 1 104 ? 7.602 10.305 -9.258 1 81.94 104 PRO B N 1
ATOM 2452 C CA . PRO B 1 104 ? 6.434 10.352 -10.141 1 81.94 104 PRO B CA 1
ATOM 2453 C C . PRO B 1 104 ? 5.133 10.016 -9.422 1 81.94 104 PRO B C 1
ATOM 2455 O O . PRO B 1 104 ? 4.125 10.703 -9.594 1 81.94 104 PRO B O 1
ATOM 2458 N N . VAL B 1 105 ? 5.145 9.008 -8.633 1 81.81 105 VAL B N 1
ATOM 2459 C CA . VAL B 1 105 ? 3.949 8.609 -7.898 1 81.81 105 VAL B CA 1
ATOM 2460 C C . VAL B 1 105 ? 3.623 9.648 -6.832 1 81.81 105 VAL B C 1
ATOM 2462 O O . VAL B 1 105 ? 2.463 10.039 -6.668 1 81.81 105 VAL B O 1
ATOM 2465 N N . GLY B 1 106 ? 4.66 10.062 -6.223 1 84.81 106 GLY B N 1
ATOM 2466 C CA . GLY B 1 106 ? 4.465 11.062 -5.18 1 84.81 106 GLY B CA 1
ATOM 2467 C C . GLY B 1 106 ? 3.873 12.359 -5.703 1 84.81 106 GLY B C 1
ATOM 2468 O O . GLY B 1 106 ? 2.912 12.883 -5.129 1 84.81 106 GLY B O 1
ATOM 2469 N N . ARG B 1 107 ? 4.398 12.773 -6.758 1 83.12 107 ARG B N 1
ATOM 2470 C CA . ARG B 1 107 ? 3.902 14.008 -7.359 1 83.12 107 ARG B CA 1
ATOM 2471 C C . ARG B 1 107 ? 2.453 13.852 -7.809 1 83.12 107 ARG B C 1
ATOM 2473 O O . ARG B 1 107 ? 1.653 14.781 -7.668 1 83.12 107 ARG B O 1
ATOM 2480 N N . PHE B 1 108 ? 2.215 12.727 -8.281 1 82.19 108 PHE B N 1
ATOM 2481 C CA . PHE B 1 108 ? 0.864 12.43 -8.75 1 82.19 108 PHE B CA 1
ATOM 2482 C C . PHE B 1 108 ? -0.132 12.492 -7.598 1 82.19 108 PHE B C 1
ATOM 2484 O O . PHE B 1 108 ? -1.142 13.188 -7.676 1 82.19 108 PHE B O 1
ATOM 2491 N N . VAL B 1 109 ? 0.186 11.875 -6.516 1 83.5 109 VAL B N 1
ATOM 2492 C CA . VAL B 1 109 ? -0.705 11.812 -5.363 1 83.5 109 VAL B CA 1
ATOM 2493 C C . VAL B 1 109 ? -0.761 13.18 -4.68 1 83.5 109 VAL B C 1
ATOM 2495 O O . VAL B 1 109 ? -1.844 13.68 -4.367 1 83.5 109 VAL B O 1
ATOM 2498 N N . HIS B 1 110 ? 0.373 13.758 -4.523 1 83.94 110 HIS B N 1
ATOM 2499 C CA . HIS B 1 110 ? 0.46 15.055 -3.873 1 83.94 110 HIS B CA 1
ATOM 2500 C C . HIS B 1 110 ? -0.254 16.125 -4.691 1 83.94 110 HIS B C 1
ATOM 2502 O O . HIS B 1 110 ? -0.948 16.984 -4.133 1 83.94 110 HIS B O 1
ATOM 2508 N N . GLY B 1 111 ? -0.084 16.047 -5.938 1 81 111 GLY B N 1
ATOM 2509 C CA . GLY B 1 111 ? -0.777 16.969 -6.816 1 81 111 GLY B CA 1
ATOM 2510 C C . GLY B 1 111 ? -2.287 16.844 -6.742 1 81 111 GLY B C 1
ATOM 2511 O O . GLY B 1 111 ? -2.996 17.859 -6.727 1 81 111 GLY B O 1
ATOM 2512 N N . PHE B 1 112 ? -2.709 15.711 -6.605 1 84.25 112 PHE B N 1
ATOM 2513 C CA . PHE B 1 112 ? -4.141 15.469 -6.492 1 84.25 112 PHE B CA 1
ATOM 2514 C C . PHE B 1 112 ? -4.688 16.047 -5.188 1 84.25 112 PHE B C 1
ATOM 2516 O O . PHE B 1 112 ? -5.715 16.719 -5.188 1 84.25 112 PHE B O 1
ATOM 2523 N N . ILE B 1 113 ? -3.99 15.844 -4.113 1 86.81 113 ILE B N 1
ATOM 2524 C CA . ILE B 1 113 ? -4.461 16.266 -2.803 1 86.81 113 ILE B CA 1
ATOM 2525 C C . ILE B 1 113 ? -4.418 17.797 -2.709 1 86.81 113 ILE B C 1
ATOM 2527 O O . ILE B 1 113 ? -5.281 18.406 -2.08 1 86.81 113 ILE B O 1
ATOM 2531 N N . ARG B 1 114 ? -3.516 18.344 -3.4 1 87.94 114 ARG B N 1
ATOM 2532 C CA . ARG B 1 114 ? -3.328 19.781 -3.348 1 87.94 114 ARG B CA 1
ATOM 2533 C C . ARG B 1 114 ? -4.535 20.516 -3.922 1 87.94 114 ARG B C 1
ATOM 2535 O O . ARG B 1 114 ? -4.781 21.672 -3.592 1 87.94 114 ARG B O 1
ATOM 2542 N N . GLU B 1 115 ? -5.25 19.875 -4.703 1 88.75 115 GLU B N 1
ATOM 2543 C CA . GLU B 1 115 ? -6.438 20.469 -5.293 1 88.75 115 GLU B CA 1
ATOM 2544 C C . GLU B 1 115 ? -7.508 20.734 -4.238 1 88.75 115 GLU B C 1
ATOM 2546 O O . GLU B 1 115 ? -8.453 21.484 -4.473 1 88.75 115 GLU B O 1
ATOM 2551 N N . PHE B 1 116 ? -7.262 20.156 -3.096 1 92.06 116 PHE B N 1
ATOM 2552 C CA . PHE B 1 116 ? -8.328 20.219 -2.105 1 92.06 116 PHE B CA 1
ATOM 2553 C C . PHE B 1 116 ? -7.926 21.078 -0.92 1 92.06 116 PHE B C 1
ATOM 2555 O O . PHE B 1 116 ? -8.664 21.188 0.064 1 92.06 116 PHE B O 1
ATOM 2562 N N . GLY B 1 117 ? -6.75 21.641 -1.005 1 94.88 117 GLY B N 1
ATOM 2563 C CA . GLY B 1 117 ? -6.434 22.484 0.135 1 94.88 117 GLY B CA 1
ATOM 2564 C C . GLY B 1 117 ? -4.98 22.922 0.171 1 94.88 117 GLY B C 1
ATOM 2565 O O . GLY B 1 117 ? -4.305 22.938 -0.861 1 94.88 117 GLY B O 1
ATOM 2566 N N . ASN B 1 118 ? -4.637 23.422 1.313 1 95.62 118 ASN B N 1
ATOM 2567 C CA . ASN B 1 118 ? -3.277 23.812 1.668 1 95.62 118 ASN B CA 1
ATOM 2568 C C . ASN B 1 118 ? -2.596 22.75 2.525 1 95.62 118 ASN B C 1
ATOM 2570 O O . ASN B 1 118 ? -2.791 22.703 3.74 1 95.62 118 ASN B O 1
ATOM 2574 N N . ILE B 1 119 ? -1.755 21.969 1.905 1 92.25 119 ILE B N 1
ATOM 2575 C CA . ILE B 1 119 ? -1.164 20.844 2.613 1 92.25 119 ILE B CA 1
ATOM 2576 C C . ILE B 1 119 ? 0.311 21.125 2.893 1 92.25 119 ILE B C 1
ATOM 2578 O O . ILE B 1 119 ? 0.883 22.078 2.35 1 92.25 119 ILE B O 1
ATOM 2582 N N . VAL B 1 120 ? 0.895 20.406 3.768 1 92.19 120 VAL B N 1
ATOM 2583 C CA . VAL B 1 120 ? 2.318 20.5 4.07 1 92.19 120 VAL B CA 1
ATOM 2584 C C . VAL B 1 120 ? 3.139 20.062 2.857 1 92.19 120 VAL B C 1
ATOM 2586 O O . VAL B 1 120 ? 2.953 18.969 2.338 1 92.19 120 VAL B O 1
ATOM 2589 N N . GLU B 1 121 ? 4.109 20.891 2.455 1 88.31 121 GLU B N 1
ATOM 2590 C CA . GLU B 1 121 ? 4.875 20.594 1.247 1 88.31 121 GLU B CA 1
ATOM 2591 C C . GLU B 1 121 ? 6.363 20.484 1.55 1 88.31 121 GLU B C 1
ATOM 2593 O O . GLU B 1 121 ? 7.117 19.875 0.776 1 88.31 121 GLU B O 1
ATOM 2598 N N . THR B 1 122 ? 6.672 21.141 2.613 1 89.81 122 THR B N 1
ATOM 2599 C CA . THR B 1 122 ? 8.102 21.172 2.926 1 89.81 122 THR B CA 1
ATOM 2600 C C . THR B 1 122 ? 8.32 21.125 4.434 1 89.81 122 THR B C 1
ATOM 2602 O O . THR B 1 122 ? 7.391 21.359 5.211 1 89.81 122 THR B O 1
ATOM 2605 N N . CYS B 1 123 ? 9.516 20.75 4.73 1 91.31 123 CYS B N 1
ATOM 2606 C CA . CYS B 1 123 ? 9.984 20.875 6.105 1 91.31 123 CYS B CA 1
ATOM 2607 C C . CYS B 1 123 ? 11.117 21.891 6.215 1 91.31 123 CYS B C 1
ATOM 2609 O O . CYS B 1 123 ? 11.883 22.062 5.266 1 91.31 123 CYS B O 1
ATOM 2611 N N . PRO B 1 124 ? 11.273 22.562 7.395 1 94.75 124 PRO B N 1
ATOM 2612 C CA . PRO B 1 124 ? 10.359 22.531 8.539 1 94.75 124 PRO B CA 1
ATOM 2613 C C . PRO B 1 124 ? 8.938 22.953 8.18 1 94.75 124 PRO B C 1
ATOM 2615 O O . PRO B 1 124 ? 8.742 23.719 7.227 1 94.75 124 PRO B O 1
ATOM 2618 N N . ILE B 1 125 ? 8 22.406 8.914 1 96.38 125 ILE B N 1
ATOM 2619 C CA . ILE B 1 125 ? 6.613 22.812 8.734 1 96.38 125 ILE B CA 1
ATOM 2620 C C . ILE B 1 125 ? 6.379 24.156 9.398 1 96.38 125 ILE B C 1
ATOM 2622 O O . ILE B 1 125 ? 6.477 24.281 10.617 1 96.38 125 ILE B O 1
ATOM 2626 N N . ALA B 1 126 ? 6.031 25.094 8.602 1 96.94 126 ALA B N 1
ATOM 2627 C CA . ALA B 1 126 ? 5.879 26.453 9.086 1 96.94 126 ALA B CA 1
ATOM 2628 C C . ALA B 1 126 ? 4.598 26.609 9.906 1 96.94 126 ALA B C 1
ATOM 2630 O O . ALA B 1 126 ? 3.627 25.875 9.688 1 96.94 126 ALA B O 1
ATOM 2631 N N . LYS B 1 127 ? 4.754 27.531 10.82 1 97.56 127 LYS B N 1
ATOM 2632 C CA . LYS B 1 127 ? 3.535 27.969 11.5 1 97.56 127 LYS B CA 1
ATOM 2633 C C . LYS B 1 127 ? 2.48 28.422 10.5 1 97.56 127 LYS B C 1
ATOM 2635 O O . LYS B 1 127 ? 2.799 29.109 9.531 1 97.56 127 LYS B O 1
ATOM 2640 N N . GLY B 1 128 ? 1.213 27.922 10.711 1 97.94 128 GLY B N 1
ATOM 2641 C CA . GLY B 1 128 ? 0.152 28.328 9.805 1 97.94 128 GLY B CA 1
ATOM 2642 C C . GLY B 1 128 ? -0.981 27.328 9.727 1 97.94 128 GLY B C 1
ATOM 2643 O O . GLY B 1 128 ? -1.08 26.422 10.555 1 97.94 128 GLY B O 1
ATOM 2644 N N . SER B 1 129 ? -1.846 27.656 8.805 1 98.12 129 SER B N 1
ATOM 2645 C CA . SER B 1 129 ? -3.055 26.859 8.648 1 98.12 129 SER B CA 1
ATOM 2646 C C . SER B 1 129 ? -2.939 25.906 7.465 1 98.12 129 SER B C 1
ATOM 2648 O O . SER B 1 129 ? -2.541 26.312 6.371 1 98.12 129 SER B O 1
ATOM 2650 N N . TYR B 1 130 ? -3.256 24.703 7.711 1 97.56 130 TYR B N 1
ATOM 2651 C CA . TYR B 1 130 ? -3.318 23.641 6.703 1 97.56 130 TYR B CA 1
ATOM 2652 C C . TYR B 1 130 ? -4.695 23 6.68 1 97.56 130 TYR B C 1
ATOM 2654 O O . TYR B 1 130 ? -5.348 22.875 7.719 1 97.56 130 TYR B O 1
ATOM 2662 N N . PHE B 1 131 ? -5.121 22.641 5.449 1 97.06 131 PHE B N 1
ATOM 2663 C CA . PHE B 1 131 ? -6.469 22.094 5.406 1 97.06 131 PHE B CA 1
ATOM 2664 C C . PHE B 1 131 ? -6.68 21.281 4.129 1 97.06 131 PHE B C 1
ATOM 2666 O O . PHE B 1 131 ? -5.969 21.484 3.141 1 97.06 131 PHE B O 1
ATOM 2673 N N . ILE B 1 132 ? -7.484 20.359 4.207 1 94.25 132 ILE B N 1
ATOM 2674 C CA . ILE B 1 132 ? -8.109 19.625 3.109 1 94.25 132 ILE B CA 1
ATOM 2675 C C . ILE B 1 132 ? -9.625 19.781 3.182 1 94.25 132 ILE B C 1
ATOM 2677 O O . ILE B 1 132 ? -10.234 19.5 4.215 1 94.25 132 ILE B O 1
ATOM 2681 N N . ASN B 1 133 ? -10.156 20.281 2.055 1 93.31 133 ASN B N 1
ATOM 2682 C CA . ASN B 1 133 ? -11.586 20.562 2.047 1 93.31 133 ASN B CA 1
ATOM 2683 C C . ASN B 1 133 ? -12.32 19.688 1.035 1 93.31 133 ASN B C 1
ATOM 2685 O O . ASN B 1 133 ? -11.953 19.641 -0.142 1 93.31 133 ASN B O 1
ATOM 2689 N N . LYS B 1 134 ? -13.352 18.984 1.535 1 89.81 134 LYS B N 1
ATOM 2690 C CA . LYS B 1 134 ? -14.281 18.203 0.724 1 89.81 134 LYS B CA 1
ATOM 2691 C C . LYS B 1 134 ? -13.547 17.203 -0.157 1 89.81 134 LYS B C 1
ATOM 2693 O O . LYS B 1 134 ? -13.797 17.125 -1.36 1 89.81 134 LYS B O 1
ATOM 2698 N N . PHE B 1 135 ? -12.633 16.625 0.539 1 88.94 135 PHE B N 1
ATOM 2699 C CA . PHE B 1 135 ? -11.922 15.578 -0.177 1 88.94 135 PHE B CA 1
ATOM 2700 C C . PHE B 1 135 ? -12.773 14.32 -0.291 1 88.94 135 PHE B C 1
ATOM 2702 O O . PHE B 1 135 ? -13.32 13.844 0.705 1 88.94 135 PHE B O 1
ATOM 2709 N N . TRP B 1 136 ? -12.898 13.953 -1.566 1 85.38 136 TRP B N 1
ATOM 2710 C CA . TRP B 1 136 ? -13.609 12.711 -1.865 1 85.38 136 TRP B CA 1
ATOM 2711 C C . TRP B 1 136 ? -12.633 11.594 -2.221 1 85.38 136 TRP B C 1
ATOM 2713 O O . TRP B 1 136 ? -11.961 11.656 -3.252 1 85.38 136 TRP B O 1
ATOM 2723 N N . TRP B 1 137 ? -12.531 10.625 -1.291 1 83.44 137 TRP B N 1
ATOM 2724 C CA . TRP B 1 137 ? -11.617 9.523 -1.603 1 83.44 137 TRP B CA 1
ATOM 2725 C C . TRP B 1 137 ? -12.008 8.844 -2.912 1 83.44 137 TRP B C 1
ATOM 2727 O O . TRP B 1 137 ? -13.195 8.703 -3.211 1 83.44 137 TRP B O 1
ATOM 2737 N N . PRO B 1 138 ? -10.961 8.414 -3.65 1 84.38 138 PRO B N 1
ATOM 2738 C CA . PRO B 1 138 ? -11.273 7.754 -4.922 1 84.38 138 PRO B CA 1
ATOM 2739 C C . PRO B 1 138 ? -12.125 6.5 -4.742 1 84.38 138 PRO B C 1
ATOM 2741 O O . PRO B 1 138 ? -11.844 5.672 -3.877 1 84.38 138 PRO B O 1
ATOM 2744 N N . GLU B 1 139 ? -13.07 6.434 -5.629 1 87.38 139 GLU B N 1
ATOM 2745 C CA . GLU B 1 139 ? -14.039 5.348 -5.48 1 87.38 139 GLU B CA 1
ATOM 2746 C C . GLU B 1 139 ? -13.969 4.387 -6.664 1 87.38 139 GLU B C 1
ATOM 2748 O O . GLU B 1 139 ? -13.805 4.812 -7.809 1 87.38 139 GLU B O 1
ATOM 2753 N N . ASP B 1 140 ? -14.055 3.145 -6.285 1 87.38 140 ASP B N 1
ATOM 2754 C CA . ASP B 1 140 ? -14.094 2.018 -7.211 1 87.38 140 ASP B CA 1
ATOM 2755 C C . ASP B 1 140 ? -15.289 1.11 -6.918 1 87.38 140 ASP B C 1
ATOM 2757 O O . ASP B 1 140 ? -15.273 0.348 -5.949 1 87.38 140 ASP B O 1
ATOM 2761 N N . PRO B 1 141 ? -16.234 1.131 -7.805 1 88.31 141 PRO B N 1
ATOM 2762 C CA . PRO B 1 141 ? -17.453 0.356 -7.527 1 88.31 141 PRO B CA 1
ATOM 2763 C C . PRO B 1 141 ? -17.172 -1.144 -7.43 1 88.31 141 PRO B C 1
ATOM 2765 O O . PRO B 1 141 ? -17.969 -1.879 -6.836 1 88.31 141 PRO B O 1
ATOM 2768 N N . THR B 1 142 ? -16.109 -1.571 -7.926 1 88.5 142 THR B N 1
ATOM 2769 C CA . THR B 1 142 ? -15.781 -2.992 -7.863 1 88.5 142 THR B CA 1
ATOM 2770 C C . THR B 1 142 ? -15.555 -3.432 -6.418 1 88.5 142 THR B C 1
ATOM 2772 O O . THR B 1 142 ? -15.586 -4.625 -6.117 1 88.5 142 THR B O 1
ATOM 2775 N N . THR B 1 143 ? -15.367 -2.5 -5.586 1 89 143 THR B N 1
ATOM 2776 C CA . THR B 1 143 ? -15.148 -2.834 -4.184 1 89 143 THR B CA 1
ATOM 2777 C C . THR B 1 143 ? -16.406 -3.453 -3.574 1 89 143 THR B C 1
ATOM 2779 O O . THR B 1 143 ? -16.344 -4.086 -2.518 1 89 143 THR B O 1
ATOM 2782 N N . ALA B 1 144 ? -17.469 -3.32 -4.234 1 90.06 144 ALA B N 1
ATOM 2783 C CA . ALA B 1 144 ? -18.719 -3.871 -3.74 1 90.06 144 ALA B CA 1
ATOM 2784 C C . ALA B 1 144 ? -18.688 -5.398 -3.746 1 90.06 144 ALA B C 1
ATOM 2786 O O . ALA B 1 144 ? -19.516 -6.043 -3.098 1 90.06 144 ALA B O 1
ATOM 2787 N N . MET B 1 145 ? -17.781 -5.953 -4.477 1 86.62 145 MET B N 1
ATOM 2788 C CA . MET B 1 145 ? -17.656 -7.406 -4.547 1 86.62 145 MET B CA 1
ATOM 2789 C C . MET B 1 145 ? -16.922 -7.949 -3.326 1 86.62 145 MET B C 1
ATOM 2791 O O . MET B 1 145 ? -16.938 -9.156 -3.074 1 86.62 145 MET B O 1
ATOM 2795 N N . LEU B 1 146 ? -16.281 -7.102 -2.646 1 86.62 146 LEU B N 1
ATOM 2796 C CA . LEU B 1 146 ? -15.508 -7.52 -1.484 1 86.62 146 LEU B CA 1
ATOM 2797 C C . LEU B 1 146 ? -16.406 -7.664 -0.257 1 86.62 146 LEU B C 1
ATOM 2799 O O . LEU B 1 146 ? -17.453 -7.016 -0.167 1 86.62 146 LEU B O 1
ATOM 2803 N N . PRO B 1 147 ? -16 -8.586 0.604 1 89.81 147 PRO B N 1
ATOM 2804 C CA . PRO B 1 147 ? -16.75 -8.641 1.861 1 89.81 147 PRO B CA 1
ATOM 2805 C C . PRO B 1 147 ? -16.625 -7.355 2.684 1 89.81 147 PRO B C 1
ATOM 2807 O O . PRO B 1 147 ? -15.664 -6.598 2.494 1 89.81 147 PRO B O 1
ATOM 2810 N N . GLU B 1 148 ? -17.562 -7.172 3.551 1 94.88 148 GLU B N 1
ATOM 2811 C CA . GLU B 1 148 ? -17.453 -6.043 4.473 1 94.88 148 GLU B CA 1
ATOM 2812 C C . GLU B 1 148 ? -16.266 -6.207 5.41 1 94.88 148 GLU B C 1
ATOM 2814 O O . GLU B 1 148 ? -15.914 -7.324 5.789 1 94.88 148 GLU B O 1
ATOM 2819 N N . LEU B 1 149 ? -15.727 -5.047 5.762 1 97.19 149 LEU B N 1
ATOM 2820 C CA . LEU B 1 149 ? -14.5 -5.035 6.547 1 97.19 149 LEU B CA 1
ATOM 2821 C C . LEU B 1 149 ? -14.656 -4.16 7.789 1 97.19 149 LEU B C 1
ATOM 2823 O O . LEU B 1 149 ? -15.344 -3.137 7.746 1 97.19 149 LEU B O 1
ATOM 2827 N N . GLU B 1 150 ? -14.062 -4.609 8.828 1 98.25 150 GLU B N 1
ATOM 2828 C CA . GLU B 1 150 ? -13.836 -3.75 9.992 1 98.25 150 GLU B CA 1
ATOM 2829 C C . GLU B 1 150 ? -12.438 -3.148 9.977 1 98.25 150 GLU B C 1
ATOM 2831 O O . GLU B 1 150 ? -11.469 -3.824 9.617 1 98.25 150 GLU B O 1
ATOM 2836 N N . PHE B 1 151 ? -12.391 -1.87 10.336 1 97.62 151 PHE B N 1
ATOM 2837 C CA . PHE B 1 151 ? -11.07 -1.259 10.32 1 97.62 151 PHE B CA 1
ATOM 2838 C C . PHE B 1 151 ? -10.82 -0.478 11.602 1 97.62 151 PHE B C 1
ATOM 2840 O O . PHE B 1 151 ? -11.766 -0.027 12.258 1 97.62 151 PHE B O 1
ATOM 2847 N N . GLU B 1 152 ? -9.57 -0.408 11.992 1 98.44 152 GLU B N 1
ATOM 2848 C CA . GLU B 1 152 ? -9.023 0.447 13.039 1 98.44 152 GLU B CA 1
ATOM 2849 C C . GLU B 1 152 ? -7.723 1.108 12.586 1 98.44 152 GLU B C 1
ATOM 2851 O O . GLU B 1 152 ? -6.832 0.44 12.062 1 98.44 152 GLU B O 1
ATOM 2856 N N . ILE B 1 153 ? -7.668 2.396 12.727 1 97.69 153 ILE B N 1
ATOM 2857 C CA . ILE B 1 153 ? -6.484 3.162 12.352 1 97.69 153 ILE B CA 1
ATOM 2858 C C . ILE B 1 153 ? -6.016 4 13.539 1 97.69 153 ILE B C 1
ATOM 2860 O O . ILE B 1 153 ? -6.805 4.727 14.148 1 97.69 153 ILE B O 1
ATOM 2864 N N . ILE B 1 154 ? -4.828 3.891 13.875 1 98.44 154 ILE B N 1
ATOM 2865 C CA . ILE B 1 154 ? -4.172 4.762 14.844 1 98.44 154 ILE B CA 1
ATOM 2866 C C . ILE B 1 154 ? -3.111 5.609 14.141 1 98.44 154 ILE B C 1
ATOM 2868 O O . ILE B 1 154 ? -2.234 5.074 13.453 1 98.44 154 ILE B O 1
ATOM 2872 N N . TRP B 1 155 ? -3.256 6.848 14.25 1 97.62 155 TRP B N 1
ATOM 2873 C CA . TRP B 1 155 ? -2.316 7.797 13.664 1 97.62 155 TRP B CA 1
ATOM 2874 C C . TRP B 1 155 ? -1.67 8.664 14.742 1 97.62 155 TRP B C 1
ATOM 2876 O O . TRP B 1 155 ? -2.359 9.398 15.453 1 97.62 155 TRP B O 1
ATOM 2886 N N . GLN B 1 156 ? -0.375 8.648 14.797 1 98.38 156 GLN B N 1
ATOM 2887 C CA . GLN B 1 156 ? 0.37 9.469 15.75 1 98.38 156 GLN B CA 1
ATOM 2888 C C . GLN B 1 156 ? 1.423 10.312 15.039 1 98.38 156 GLN B C 1
ATOM 2890 O O . GLN B 1 156 ? 2.059 9.852 14.086 1 98.38 156 GLN B O 1
ATOM 2895 N N . ALA B 1 157 ? 1.537 11.484 15.484 1 98.12 157 ALA B N 1
ATOM 2896 C CA . ALA B 1 157 ? 2.617 12.352 15.023 1 98.12 157 ALA B CA 1
ATOM 2897 C C . ALA B 1 157 ? 3.508 12.781 16.188 1 98.12 157 ALA B C 1
ATOM 2899 O O . ALA B 1 157 ? 3.014 13.109 17.266 1 98.12 157 ALA B O 1
ATOM 2900 N N . MET B 1 158 ? 4.777 12.758 15.969 1 98.44 158 MET B N 1
ATOM 2901 C CA . MET B 1 158 ? 5.773 13.188 16.938 1 98.44 158 MET B CA 1
ATOM 2902 C C . MET B 1 158 ? 6.617 14.328 16.391 1 98.44 158 MET B C 1
ATOM 2904 O O . MET B 1 158 ? 7.168 14.227 15.297 1 98.44 158 MET B O 1
ATOM 2908 N N . HIS B 1 159 ? 6.676 15.32 17.125 1 98.25 159 HIS B N 1
ATOM 2909 C CA . HIS B 1 159 ? 7.672 16.344 16.844 1 98.25 159 HIS B CA 1
ATOM 2910 C C . HIS B 1 159 ? 9.062 15.891 17.266 1 98.25 159 HIS B C 1
ATOM 2912 O O . HIS B 1 159 ? 9.25 15.375 18.375 1 98.25 159 HIS B O 1
ATOM 2918 N N . VAL B 1 160 ? 9.992 16.062 16.359 1 97.12 160 VAL B N 1
ATOM 2919 C CA . VAL B 1 160 ? 11.375 15.703 16.641 1 97.12 160 VAL B CA 1
ATOM 2920 C C . VAL B 1 160 ? 12.219 16.969 16.75 1 97.12 160 VAL B C 1
ATOM 2922 O O . VAL B 1 160 ? 12.422 17.672 15.75 1 97.12 160 VAL B O 1
ATOM 2925 N N . ASP B 1 161 ? 12.75 17.219 17.859 1 93.38 161 ASP B N 1
ATOM 2926 C CA . ASP B 1 161 ? 13.516 18.453 18.031 1 93.38 161 ASP B CA 1
ATOM 2927 C C . ASP B 1 161 ? 14.969 18.25 17.609 1 93.38 161 ASP B C 1
ATOM 2929 O O . ASP B 1 161 ? 15.336 17.203 17.078 1 93.38 161 ASP B O 1
ATOM 2933 N N . ALA B 1 162 ? 15.734 19.281 17.781 1 91 162 ALA B N 1
ATOM 2934 C CA . ALA B 1 162 ? 17.125 19.297 17.328 1 91 162 ALA B CA 1
ATOM 2935 C C . ALA B 1 162 ? 17.938 18.219 18.047 1 91 162 ALA B C 1
ATOM 2937 O O . ALA B 1 162 ? 18.938 17.719 17.516 1 91 162 ALA B O 1
ATOM 2938 N N . SER B 1 163 ? 17.594 17.812 19.266 1 92.25 163 SER B N 1
ATOM 2939 C CA . SER B 1 163 ? 18.281 16.797 20.047 1 92.25 163 SER B CA 1
ATOM 2940 C C . SER B 1 163 ? 17.719 15.398 19.766 1 92.25 163 SER B C 1
ATOM 2942 O O . SER B 1 163 ? 18.047 14.438 20.469 1 92.25 163 SER B O 1
ATOM 2944 N N . LYS B 1 164 ? 16.844 15.297 18.797 1 89.88 164 LYS B N 1
ATOM 2945 C CA . LYS B 1 164 ? 16.234 14.039 18.359 1 89.88 164 LYS B CA 1
ATOM 2946 C C . LYS B 1 164 ? 15.273 13.508 19.422 1 89.88 164 LYS B C 1
ATOM 2948 O O . LYS B 1 164 ? 14.969 12.32 19.438 1 89.88 164 LYS B O 1
ATOM 2953 N N . LYS B 1 165 ? 14.93 14.422 20.312 1 95.19 165 LYS B N 1
ATOM 2954 C CA . LYS B 1 165 ? 13.891 14.047 21.266 1 95.19 165 LYS B CA 1
ATOM 2955 C C . LYS B 1 165 ? 12.508 14.102 20.625 1 95.19 165 LYS B C 1
ATOM 2957 O O . LYS B 1 165 ? 12.172 15.062 19.938 1 95.19 165 LYS B O 1
ATOM 2962 N N . ARG B 1 166 ? 11.734 13.102 20.875 1 97.25 166 ARG B N 1
ATOM 2963 C CA . ARG B 1 166 ? 10.406 12.992 20.281 1 97.25 166 ARG B CA 1
ATOM 2964 C C . ARG B 1 166 ? 9.328 13.367 21.297 1 97.25 166 ARG B C 1
ATOM 2966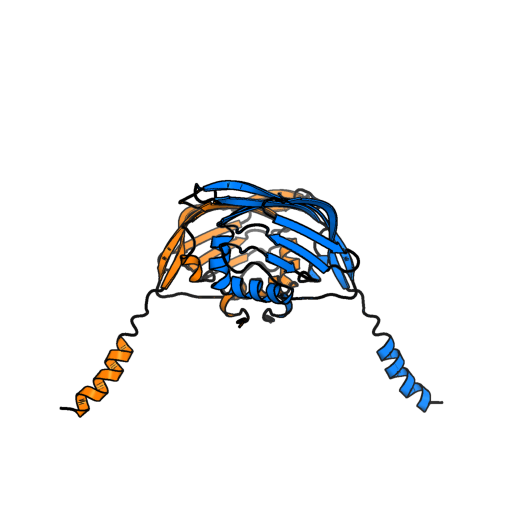 O O . ARG B 1 166 ? 9.359 12.922 22.438 1 97.25 166 ARG B O 1
ATOM 2973 N N . THR B 1 167 ? 8.438 14.203 20.828 1 98 167 THR B N 1
ATOM 2974 C CA . THR B 1 167 ? 7.266 14.609 21.594 1 98 167 THR B CA 1
ATOM 2975 C C . THR B 1 167 ? 5.984 14.328 20.828 1 98 167 THR B C 1
ATOM 2977 O O . THR B 1 167 ? 5.84 14.766 19.672 1 98 167 THR B O 1
ATOM 2980 N N . LEU B 1 168 ? 5.082 13.555 21.484 1 98.56 168 LEU B N 1
ATOM 2981 C CA . LEU B 1 168 ? 3.795 13.289 20.844 1 98.56 168 LEU B CA 1
ATOM 2982 C C . LEU B 1 168 ? 3.004 14.578 20.656 1 98.56 168 LEU B C 1
ATOM 2984 O O . LEU B 1 168 ? 2.812 15.344 21.609 1 98.56 168 LEU B O 1
ATOM 2988 N N . ILE B 1 169 ? 2.512 14.805 19.391 1 98.38 169 ILE B N 1
ATOM 2989 C CA . ILE B 1 169 ? 1.812 16.062 19.172 1 98.38 169 ILE B CA 1
ATOM 2990 C C . ILE B 1 169 ? 0.429 15.789 18.578 1 98.38 169 ILE B C 1
ATOM 2992 O O . ILE B 1 169 ? -0.444 16.656 18.609 1 98.38 169 ILE B O 1
ATOM 2996 N N . MET B 1 170 ? 0.246 14.633 17.984 1 98.19 170 MET B N 1
ATOM 2997 C CA . MET B 1 170 ? -1.063 14.18 17.531 1 98.19 170 MET B CA 1
ATOM 2998 C C . MET B 1 170 ? -1.26 12.695 17.844 1 98.19 170 MET B C 1
ATOM 3000 O O . MET B 1 170 ? -0.317 11.906 17.75 1 98.19 170 MET B O 1
ATOM 3004 N N . ASN B 1 171 ? -2.436 12.32 18.203 1 98.31 171 ASN B N 1
ATOM 3005 C CA . ASN B 1 171 ? -2.848 10.938 18.438 1 98.31 171 ASN B CA 1
ATOM 3006 C C . ASN B 1 171 ? -4.312 10.719 18.078 1 98.31 171 ASN B C 1
ATOM 3008 O O . ASN B 1 171 ? -5.211 11.062 18.844 1 98.31 171 ASN B O 1
ATOM 3012 N N . ASP B 1 172 ? -4.488 10.141 16.906 1 97.44 172 ASP B N 1
ATOM 3013 C CA . ASP B 1 172 ? -5.844 9.961 16.391 1 97.44 172 ASP B CA 1
ATOM 3014 C C . ASP B 1 172 ? -6.207 8.477 16.297 1 97.44 172 ASP B C 1
ATOM 3016 O O . ASP B 1 172 ? -5.359 7.645 15.977 1 97.44 172 ASP B O 1
ATOM 3020 N N . HIS B 1 173 ? -7.398 8.203 16.625 1 97.31 173 HIS B N 1
ATOM 3021 C CA . HIS B 1 173 ? -7.949 6.855 16.5 1 97.31 173 HIS B CA 1
ATOM 3022 C C . HIS B 1 173 ? -9.219 6.855 15.656 1 97.31 173 HIS B C 1
ATOM 3024 O O . HIS B 1 173 ? -10.156 7.613 15.938 1 97.31 173 HIS B O 1
ATOM 3030 N N . PHE B 1 174 ? -9.203 6.074 14.672 1 95.31 174 PHE B N 1
ATOM 3031 C CA . PHE B 1 174 ? -10.375 5.895 13.82 1 95.31 174 PHE B CA 1
ATOM 3032 C C . PHE B 1 174 ? -10.797 4.43 13.789 1 95.31 174 PHE B C 1
ATOM 3034 O O . PHE B 1 174 ? -9.977 3.543 13.57 1 95.31 174 PHE B O 1
ATOM 3041 N N . GLY B 1 175 ? -12.031 4.176 14.023 1 96.25 175 GLY B N 1
ATOM 3042 C CA . GLY B 1 175 ? -12.609 2.848 13.883 1 96.25 175 GLY B CA 1
ATOM 3043 C C . GLY B 1 175 ? -13.93 2.842 13.141 1 96.25 175 GLY B C 1
ATOM 3044 O O . GLY B 1 175 ? -14.664 3.828 13.164 1 96.25 175 GLY B O 1
ATOM 3045 N N . GLY B 1 176 ? -14.164 1.766 12.461 1 96.31 176 GLY B N 1
ATOM 3046 C CA . GLY B 1 176 ? -15.422 1.657 11.742 1 96.31 176 GLY B CA 1
ATOM 3047 C C . GLY B 1 176 ? -15.484 0.442 10.836 1 96.31 176 GLY B C 1
ATOM 3048 O O . GLY B 1 176 ? -14.844 -0.575 11.102 1 96.31 176 GLY B O 1
ATOM 3049 N N . ASP B 1 177 ? -16.438 0.543 9.828 1 96.06 177 ASP B N 1
ATOM 3050 C CA . ASP B 1 177 ? -16.656 -0.539 8.867 1 96.06 177 ASP B CA 1
ATOM 3051 C C . ASP B 1 177 ? -16.625 -0.017 7.434 1 96.06 177 ASP B C 1
ATOM 3053 O O . ASP B 1 177 ? -17 1.129 7.176 1 96.06 177 ASP B O 1
ATOM 3057 N N . PHE B 1 178 ? -16.047 -0.831 6.633 1 94.12 178 PHE B N 1
ATOM 3058 C CA . PHE B 1 178 ? -16.375 -0.663 5.219 1 94.12 178 PHE B CA 1
ATOM 3059 C C . PHE B 1 178 ? -17.625 -1.446 4.848 1 94.12 178 PHE B C 1
ATOM 3061 O O . PHE B 1 178 ? -17.656 -2.672 4.969 1 94.12 178 PHE B O 1
ATOM 3068 N N . VAL B 1 179 ? -18.625 -0.748 4.391 1 92.81 179 VAL B N 1
ATOM 3069 C CA . VAL B 1 179 ? -19.906 -1.394 4.117 1 92.81 179 VAL B CA 1
ATOM 3070 C C . VAL B 1 179 ? -20.312 -1.133 2.668 1 92.81 179 VAL B C 1
ATOM 3072 O O . VAL B 1 179 ? -20.016 -0.067 2.117 1 92.81 179 VAL B O 1
ATOM 3075 N N . VAL B 1 180 ? -20.938 -2.133 2.137 1 92.5 180 VAL B N 1
ATOM 3076 C CA . VAL B 1 180 ? -21.484 -1.974 0.792 1 92.5 180 VAL B CA 1
ATOM 3077 C C . VAL B 1 180 ? -22.828 -1.25 0.861 1 92.5 180 VAL B C 1
ATOM 3079 O O . VAL B 1 180 ? -23.688 -1.604 1.669 1 92.5 180 VAL B O 1
ATOM 3082 N N . GLN B 1 181 ? -22.938 -0.256 0.044 1 89.75 181 GLN B N 1
ATOM 3083 C CA . GLN B 1 181 ? -24.172 0.504 0.017 1 89.75 181 GLN B CA 1
ATOM 3084 C C . GLN B 1 181 ? -24.5 0.988 -1.395 1 89.75 181 GLN B C 1
ATOM 3086 O O . GLN B 1 181 ? -23.625 1.012 -2.262 1 89.75 181 GLN B O 1
ATOM 3091 N N . ASP B 1 182 ? -25.75 1.333 -1.63 1 89.06 182 ASP B N 1
ATOM 3092 C CA . ASP B 1 182 ? -26.188 1.959 -2.877 1 89.06 182 ASP B CA 1
ATOM 3093 C C . ASP B 1 182 ? -25.844 3.447 -2.889 1 89.06 182 ASP B C 1
ATOM 3095 O O . ASP B 1 182 ? -26.125 4.164 -1.925 1 89.06 182 ASP B O 1
ATOM 3099 N N . VAL B 1 183 ? -25.141 3.779 -4.023 1 85.94 183 VAL B N 1
ATOM 3100 C CA . VAL B 1 183 ? -24.75 5.184 -4.086 1 85.94 183 VAL B CA 1
ATOM 3101 C C . VAL B 1 183 ? -25.125 5.766 -5.445 1 85.94 183 VAL B C 1
ATOM 3103 O O . VAL B 1 183 ? -25.219 5.039 -6.441 1 85.94 183 VAL B O 1
ATOM 3106 N N . ASN B 1 184 ? -25.391 7.215 -5.504 1 84.5 184 ASN B N 1
ATOM 3107 C CA . ASN B 1 184 ? -25.75 7.906 -6.738 1 84.5 184 ASN B CA 1
ATOM 3108 C C . ASN B 1 184 ? -24.719 8.969 -7.098 1 84.5 184 ASN B C 1
ATOM 3110 O O . ASN B 1 184 ? -24.859 9.68 -8.094 1 84.5 184 ASN B O 1
ATOM 3114 N N . ASN B 1 185 ? -23.719 9.109 -6.395 1 82.94 185 ASN B N 1
ATOM 3115 C CA . ASN B 1 185 ? -22.75 10.18 -6.578 1 82.94 185 ASN B CA 1
ATOM 3116 C C . ASN B 1 185 ? -21.312 9.648 -6.57 1 82.94 185 ASN B C 1
ATOM 3118 O O . ASN B 1 185 ? -20.438 10.227 -5.934 1 82.94 185 ASN B O 1
ATOM 3122 N N . LEU B 1 186 ? -21.078 8.594 -7.293 1 83.81 186 LEU B N 1
ATOM 3123 C CA . LEU B 1 186 ? -19.75 7.996 -7.332 1 83.81 186 LEU B CA 1
ATOM 3124 C C . LEU B 1 186 ? -18.734 8.953 -7.953 1 83.81 186 LEU B C 1
ATOM 3126 O O . LEU B 1 186 ? -19.031 9.617 -8.953 1 83.81 186 LEU B O 1
ATOM 3130 N N . LYS B 1 187 ? -17.562 9.086 -7.309 1 85.81 187 LYS B N 1
ATOM 3131 C CA . LYS B 1 187 ? -16.453 9.898 -7.812 1 85.81 187 LYS B CA 1
ATOM 3132 C C . LYS B 1 187 ? -15.18 9.07 -7.949 1 85.81 187 LYS B C 1
ATOM 3134 O O . LYS B 1 187 ? -14.516 8.773 -6.953 1 85.81 187 LYS B O 1
ATOM 3139 N N . PRO B 1 188 ? -14.797 8.75 -9.141 1 84.62 188 PRO B N 1
ATOM 3140 C CA . PRO B 1 188 ? -13.609 7.906 -9.305 1 84.62 188 PRO B CA 1
ATOM 3141 C C . PRO B 1 188 ? -12.328 8.594 -8.844 1 84.62 188 PRO B C 1
ATOM 3143 O O . PRO B 1 188 ? -11.359 7.926 -8.484 1 84.62 188 PRO B O 1
ATOM 3146 N N . GLY B 1 189 ? -12.336 9.984 -8.836 1 80.56 189 GLY B N 1
ATOM 3147 C CA . GLY B 1 189 ? -11.164 10.727 -8.391 1 80.56 189 GLY B CA 1
ATOM 3148 C C . GLY B 1 189 ? -9.922 10.422 -9.203 1 80.56 189 GLY B C 1
ATOM 3149 O O . GLY B 1 189 ? -9.945 10.492 -10.43 1 80.56 189 GLY B O 1
ATOM 3150 N N . ILE B 1 190 ? -8.836 10.102 -8.516 1 78.5 190 ILE B N 1
ATOM 3151 C CA . ILE B 1 190 ? -7.52 9.906 -9.109 1 78.5 190 ILE B CA 1
ATOM 3152 C C . ILE B 1 190 ? -7.531 8.68 -10.016 1 78.5 190 ILE B C 1
ATOM 3154 O O . ILE B 1 190 ? -6.688 8.547 -10.906 1 78.5 190 ILE B O 1
ATOM 3158 N N . PHE B 1 191 ? -8.445 7.742 -9.789 1 80.81 191 PHE B N 1
ATOM 3159 C CA . PHE B 1 191 ? -8.484 6.523 -10.594 1 80.81 191 PHE B CA 1
ATOM 3160 C C . PHE B 1 191 ? -8.914 6.824 -12.023 1 80.81 191 PHE B C 1
ATOM 3162 O O . PHE B 1 191 ? -8.625 6.055 -12.938 1 80.81 191 PHE B O 1
ATOM 3169 N N . ALA B 1 192 ? -9.586 7.918 -12.156 1 78.69 192 ALA B N 1
ATOM 3170 C CA . ALA B 1 192 ? -10.031 8.312 -13.484 1 78.69 192 ALA B CA 1
ATOM 3171 C C . ALA B 1 192 ? -8.852 8.703 -14.367 1 78.69 192 ALA B C 1
ATOM 3173 O O . ALA B 1 192 ? -8.969 8.734 -15.594 1 78.69 192 ALA B O 1
ATOM 3174 N N . MET B 1 193 ? -7.77 8.93 -13.766 1 77.19 193 MET B N 1
ATOM 3175 C CA . MET B 1 193 ? -6.602 9.398 -14.508 1 77.19 193 MET B CA 1
ATOM 3176 C C . MET B 1 193 ? -5.742 8.219 -14.969 1 77.19 193 MET B C 1
ATOM 3178 O O . MET B 1 193 ? -4.785 8.406 -15.727 1 77.19 193 MET B O 1
ATOM 3182 N N . LEU B 1 194 ? -6.066 7.039 -14.508 1 76.75 194 LEU B N 1
ATOM 3183 C CA . LEU B 1 194 ? -5.301 5.859 -14.891 1 76.75 194 LEU B CA 1
ATOM 3184 C C . LEU B 1 194 ? -5.586 5.473 -16.344 1 76.75 194 LEU B C 1
ATOM 3186 O O . LEU B 1 194 ? -6.715 5.613 -16.812 1 76.75 194 LEU B O 1
ATOM 3190 N N . PRO B 1 195 ? -4.512 4.953 -16.984 1 73.69 195 PRO B N 1
ATOM 3191 C CA . PRO B 1 195 ? -4.75 4.465 -18.344 1 73.69 195 PRO B CA 1
ATOM 3192 C C . PRO B 1 195 ? -5.734 3.301 -18.391 1 73.69 195 PRO B C 1
ATOM 3194 O O . PRO B 1 195 ? -5.742 2.459 -17.484 1 73.69 195 PRO B O 1
ATOM 3197 N N . LYS B 1 196 ? -6.688 3.42 -19.359 1 69.81 196 LYS B N 1
ATOM 3198 C CA . LYS B 1 196 ? -7.602 2.305 -19.578 1 69.81 196 LYS B CA 1
ATOM 3199 C C . LYS B 1 196 ? -6.918 1.182 -20.359 1 69.81 196 LYS B C 1
ATOM 3201 O O . LYS B 1 196 ? -6.293 1.423 -21.391 1 69.81 196 LYS B O 1
ATOM 3206 N N . ILE B 1 197 ? -6.516 0.119 -19.609 1 59.84 197 ILE B N 1
ATOM 3207 C CA . ILE B 1 197 ? -5.84 -0.975 -20.297 1 59.84 197 ILE B CA 1
ATOM 3208 C C . ILE B 1 197 ? -6.875 -1.906 -20.922 1 59.84 197 ILE B C 1
ATOM 3210 O O . ILE B 1 197 ? -7.898 -2.213 -20.312 1 59.84 197 ILE B O 1
ATOM 3214 N N . ALA B 1 198 ? -6.883 -2.213 -22.266 1 53.38 198 ALA B N 1
ATOM 3215 C CA . ALA B 1 198 ? -7.734 -3.115 -23.047 1 53.38 198 ALA B CA 1
ATOM 3216 C C . ALA B 1 198 ? -7.559 -4.559 -22.578 1 53.38 198 ALA B C 1
ATOM 3218 O O . ALA B 1 198 ? -6.496 -4.934 -22.078 1 53.38 198 ALA B O 1
#

Foldseek 3Di:
DVVVVVVVVVVVVVVVVVLFWFKFWDWDWDDKDKDFDVCAKDKDWDADPVQGFIKIKMFGAAFFAWKKKWKWKKKAFPVDRVDIDIDTDIDIPQVVLVVLVPDPVSVLVVVLQVVFWADQRHPRGHGDMTMGHRDDPATDSVCSVPGKMKMKMWMWMWGQDPVRDTDTGMIIIIITMTDIDTDSDHHRRSVVVDDDDD/DVVVVVVVVVVVVVVPVVLFWFKFWDWDWDDKDKDFDVCAKDKDWDADPVQGFIKIKMFGAAFFQWKKKWKWKKKAFPVDRVDIDIDTDIDIPQVVLVVLVPDPVSVLVVVLQVVFWADQRHPRGHGDMTMGHRDDPATDSVCSVPGKMKMKMWMWMWGQDPVRDTDTGMIIIIITMTDIDTDSDHDRRSVVVDDDDD

Radius of gyration: 25.54 Å; Cα contacts (8 Å, |Δi|>4): 895; chains: 2; bounding box: 96×61×64 Å

Sequence (396 aa):
MLLYTAVLVPVLMAMCHGSLAEKMMRPKFKDIKFWSDEKFVSHKVVYDNSDPHLNFSMEVHQELHDVDIHVEVRITNKQDPYYNTNLNTTLNVCRILGFANKSPVGRFVHGFIREFGNIVETCPIAKGSYFINKFWWPEDPTTAMLPELEFEIIWQAMHVDASKKRTLIMNDHFGGDFVVQDVNNLKPGIFAMLPKIAMLLYTAVLVPVLMAMCHGSLAEKMMRPKFKDIKFWSDEKFVSHKVVYDNSDPHLNFSMEVHQELHDVDIHVEVRITNKQDPYYNTNLNTTLNVCRILGFANKSPVGRFVHGFIREFGNIVETCPIAKGSYFINKFWWPEDPTTAMLPELEFEIIWQAMHVDASKKRTLIMNDHFGGDFVVQDVNNLKPGIFAMLPKIA

Nearest PDB structures (foldseek):
  2wli-assembly1_A  TM=3.064E-01  e=6.217E-03  Paramagnetospirillum magnetotacticum
  2wlj-assembly1_B-2  TM=3.716E-01  e=1.184E-02  Paramagnetospirillum magnetotacticum
  2x6c-assembly1_A  TM=3.289E-01  e=4.269E-03  Paramagnetospirillum magnetotacticum
  2wlj-assembly1_A-2  TM=3.214E-01  e=5.584E-03  Paramagnetospirillum magnetotacticum
  5mtw-assembly1_C  TM=3.791E-01  e=1.022E+00  Mycobacterium tuberculosis H37Rv

Solvent-accessible surface area (backbone atoms only — not comparable to full-atom values): 20763 Å² total; per-residue (Å²): 121,71,72,67,55,63,60,48,47,58,52,54,59,58,64,63,59,60,71,70,62,40,54,26,51,41,75,44,78,76,40,81,45,74,45,53,35,69,79,41,26,43,68,51,76,48,73,38,80,94,53,67,27,37,32,38,41,34,40,32,64,40,68,38,67,32,39,36,36,38,41,38,39,38,37,30,30,67,90,47,64,78,32,27,38,38,38,41,35,30,47,50,47,48,61,48,39,62,38,27,73,66,24,70,66,32,31,38,53,51,54,58,56,45,74,31,40,45,67,90,73,57,68,54,35,63,58,42,76,32,32,35,52,68,36,57,68,61,45,56,54,50,47,41,76,50,80,44,29,35,38,38,36,38,42,32,32,25,41,31,48,97,85,66,49,74,40,80,32,33,47,33,39,40,29,33,32,38,40,68,40,78,38,79,75,86,46,39,53,73,63,66,62,50,65,85,70,132,119,71,72,67,55,60,62,49,49,60,49,55,58,58,64,60,58,59,74,70,60,41,54,25,50,42,75,44,78,74,40,81,45,73,44,52,35,67,80,42,25,44,69,51,77,48,73,39,80,94,53,68,26,37,32,37,40,33,38,32,66,40,66,39,68,31,39,35,36,38,40,37,39,40,37,30,31,68,89,47,64,80,31,28,38,40,36,40,35,30,47,49,48,48,61,48,38,62,38,26,72,66,23,70,67,31,32,40,53,52,54,58,55,45,76,30,40,46,68,90,73,58,66,54,35,63,57,42,77,33,33,35,51,67,37,56,70,63,46,56,54,49,48,41,76,51,79,44,29,36,38,38,36,39,41,33,32,25,41,31,48,96,86,67,49,73,40,81,32,35,49,32,39,40,28,31,31,36,41,69,41,79,38,78,75,86,45,38,55,72,63,67,62,51,64,84,68,133

InterPro domains:
  IPR010512 Protein of unknown function DUF1091 [PF06477] (71-153)
  IPR010512 Protein of unknown function DUF1091 [SM00697] (82-174)

Organism: Drosophila melanogaster (NCBI:txid7227)

pLDDT: mean 86.08, std 16.46, range [32.41, 98.81]

=== Feature glossary ===
Key to the feature types in this record:

pLDDT. pLDDT is the predicted lDDT-Cα score: AlphaFold's confidence that the local environment of each residue (all inter-atomic distances within 15 Å) is correctly placed. It is a per-residue number between 0 and 100, with higher meaning more reliable.

Radius of gyration, Cα contacts, bounding box. The geometric summary reports three shape descriptors. Rg (radius of gyration) measures how spread out the Cα atoms are about their centre of mass; compact globular proteins have small Rg, elongated or unfolded ones large. Cα contacts (<8 Å, |i−j|>4) count long-range residue pairs in spatial proximity — high for tightly packed folds, near zero for rods or random coil. The bounding-box extents give the protein's footprint along x, y, z in Å.

Backbone torsions (φ/ψ). Backbone dihedral angles. Every residue except chain termini has a φ (preceding-C → N → Cα → C) and a ψ (N → Cα → C → next-N). They are reported in degrees following the IUPAC sign convention. Secondary structure is essentially a statement about which (φ, ψ) basin each residue occupies.

Contact-map, Ramachandran, and PAE plots. Plot images: a contact map (which residues are close in 3D, as an N×N binary image), a Ramachandran scatter (backbone torsion angles, revealing secondary-structure composition at a glance), and — for AlphaFold structures — a PAE heatmap (pairwise prediction confidence).

Predicted aligned error. Predicted Aligned Error (PAE) is an AlphaFold confidence matrix: entry (i, j) is the expected error in the position of residue j, in ångströms, when the prediction is superimposed on the true structure at residue i. Low PAE within a block of residues means that block is internally rigid and well-predicted; high PAE between two blocks means their relative placement is uncertain even if each block individually is confident.

Secondary structure (3-state, P-SEA). Three-state secondary structure (P-SEA) collapses the eight DSSP classes into helix (a), strand (b), and coil (c). P-SEA assigns these from Cα geometry alone — distances and angles — without requiring backbone oxygens, so it works on any Cα trace.

Solvent-accessible surface area. Solvent-accessible surface area (SASA) is the area in Å² traced out by the centre of a 1.4 Å probe sphere (a water molecule) rolled over the protein's van der Waals surface (Shrake–Rupley / Lee–Richards construction). Buried residues have near-zero SASA; fully exposed residues can exceed 200 Å². The total SASA scales roughly with the number of surface residues.

Foldseek 3Di. The Foldseek 3Di string encodes local tertiary geometry as a 20-letter alphabet — one character per residue — derived from the relative positions of nearby Cα atoms. Unlike the amino-acid sequence, 3Di is a direct function of the 3D structure, so two proteins with the same fold have similar 3Di strings even at low sequence identity.

B-factor. For experimental (PDB) structures, the B-factor (temperature factor) quantifies the positional spread of each atom in the crystal — a combination of thermal vibration and static disorder — in units of Å². High B-factors mark flexible loops or poorly resolved regions; low B-factors mark the rigid, well-ordered core.

mmCIF coordinates. The mmCIF block holds the 3D Cartesian coordinates of each backbone atom (N, Cα, C, O) in ångströms. mmCIF is the PDB's canonical archive format — a tagged-loop text representation of the atomic model.

InterPro / GO / CATH / organism. Functional annotations link the protein to curated databases. InterPro entries identify conserved domains and families by matching the sequence against member-database signatures (Pfam, PROSITE, CDD, …). Gene Ontology (GO) terms describe molecular function, biological process, and cellular component in a controlled vocabulary. CATH places the structure in a hierarchical fold classification (Class/Architecture/Topology/Homologous-superfamily). The organism is the source species.

Rendered structure images. Structure images are PyMOL renders from six orthogonal camera directions. Cartoon representation draws helices as coils and strands as arrows; sticks shows the backbone as bonds; surface shows the solvent-excluded envelope. Rainbow coloring maps sequence position to hue (blue→red, N→C); chain coloring assigns a distinct color per polypeptide.

Sequence. This is the polypeptide sequence — one letter per residue, N-terminus first. Length ranges from a few dozen residues for small domains to over a thousand for large multi-domain proteins.

Secondary structure (8-state, DSSP). The SS8 string is DSSP's per-residue secondary-structure call. α-helix (H) means an i→i+4 H-bond ladder; β-strand (E) means the residue participates in a β-sheet; 3₁₀ (G) and π (I) are tighter and wider helices; T/S are turns/bends; '-' is loop.

Nearest PDB structures. Structural nearest neighbors (via Foldseek easy-search vs the PDB). Reported per hit: target PDB id, E-value, and alignment TM-score. A TM-score above ~0.5 is the conventional threshold for 'same fold'.